Protein AF-A0A444JFL0-F1 (afdb_monomer)

Mean predicted aligned error: 11.52 Å

Foldseek 3Di:
DVVVVVVVVVVLCVVVCLLVVVVCVLQVVCVVPVPPPPQFCPDPPDQPDWDQFPDWDDDPQFIKTKGAQPTWTKIKDFDDDQFQFKKKKKWFWPDKDQWFKKKKFWDADPDPDTDPVRMDMDTDDHPDGMDMTIGGHGHTGMIMMTTHGDNPDIIITGTRGIGMDGDDPLQQDPVNLLVLLVNLLCLQQVQLLLCQVLVPVDLVCSLLSSLLGRRLRSLVLLLVLLVQQVVCCVPPPQDLVRSLVVNVVVVVVSVVSCVVVVCSVSVVVSCVVCVLLVVLLSVLLVVLLCQQCVPPSRNQPVRDPCSLAPDAQAHDDPQLQLCLLVLLLVCSNVVHAQCVCCPPCNGVDGPLQAFHSSSSSLNSVLSNSVSSPNSLSNGVSNLQSNLLSLLSSLSSLLLVLLVLQDPPDDSSVLSLLLCLQLQNSSSNRRSQNQSNLLSLQSSLLVLCVVPLQDLVSLLSSLQSNLVSCNSPVQQVLLPPLSLVVSLVVVCVVPPPPDPVSVSRSVSSVVNSCVSNVVRNVVSVVRDPNQNQVCCQWQQQRQDDPVGPVVSVVVSCVVAPPVNLQVVLVVLLVCLLVVVLVVVLVVCVVVVVVQVSLSSLSNCSNWGLNSVVVLLVVLLVVLVVVLVVVVVVVVPPPPDPPPPPPPPDDPPQDVSNVVLVSLLVSLVCSQSVQSSSTDHPDRSRTCVSHNSSSSSSNNSSSLSSLCVSPPSSVVSSVVSSVVSVCSSPVNDD

pLDDT: mean 79.97, std 15.47, range [29.44, 97.81]

Radius of gyration: 29.9 Å; Cα contacts (8 Å, |Δi|>4): 1066; chains: 1; bounding box: 85×78×91 Å

Sequence (732 aa):
MDNLLKKISKYKYFFIVIFLFISTLLILDYGNYSTPPDDRYENFGKVSALHSITDYQYAKNGTDITFRNEKDPYFIVPFTSKSSFPKRVVISLAAFKNVRAVEIFYKFRGDVGYLPENCVRQFLQKNKKKYDFTLPAGDYEELRIDFIGSTRSESSITVTGLGLQPYSFFWFSRIFSFVLAFFLFALFILPGILLCLILLPDPKNSRKNIFIFMFPLSLSFYFSVYLIHVATIHLFRNNHSVPFVYFILALSLLHYLFIKNNKVNNFVTVLKESWKTFLCALLILFISLSIVISKKQKPFEDVSYGDMIEYKIFSVFNGGDNQFQYYNGTAIVNNEPFSKYYAHGQLVYGVQDRQMLAGTIYAAFRIILRNANTFISESYLTYTIFGICLNLMIIFPVIILFERYLPKGRHHFLLMVLSLNAFVFANYYYTWFKHAGGALFLSGLICLLHDSSKVKNWLLAGFMFGLSANMHAGNALGVPVVFLWFSGKEISKRGLFNKDILLLPVSLALMFIAVNMPWAIVKSLYYPDTHALLRQHFLNGVSADNGLVGSIKKFMELYPLSEQLTYRLSHIADSFRLHYLGLLYELFEENDYRRFFFYWSNYEFFFFIFTVYSLLFFLLISILGSFLSNMLKSDTGKSKISVNTSGTCNVINPKTKEMYILTGLSVITIYGLIFLYYGQDFSDINHVMPYGTLILVHMALITLIARTGRFGYAVMTLYMVFTSYRLFSIPF

Nearest PDB structures (foldseek):
  5w6h-assembly1_C  TM=5.756E-01  e=3.227E-02  Kuttervirus CBA120
  2xon-assembly1_A  TM=5.443E-01  e=3.227E-02  Thermotoga maritima
  1wcu-assembly1_A  TM=5.823E-01  e=3.642E-02  Piromyces sp. 'equi'
  4d0q-assembly1_A  TM=4.487E-01  e=1.041E-02  Streptococcus pneumoniae TIGR4
  8h3u-assembly1_A  TM=5.812E-01  e=5.238E-01  Homo sapiens

Secondary structure (DSSP, 8-state):
-HHHHHHHHHHTTHHHHHHHHHHHHHHHHHHHHSS--S----S-TT--EEESEEEEEEETTEEEEEE-GGG--EEEEE---EEEEEEEEEEEEEEEES--EEEEEEEETT-SS--TTSEEEEE--TT--EEEEEEEEEEEEEEEEEEE--TTS-EEEEEEEEEEEE--HHHH-HHHHHHHHHHHHHHHHHHHHHHHHHH---STTHHHHHHHHHHHHHHHHHHHHHHHHHHHHHHHSS-THHHHHHHHHHHHHHHHHHHHTTTHHHHHHHHHHHHHHHHHHHHHHHHHHHHHHTT-SSHHHH--STHHHHSSS-TT---HHHHHHHHHHHHHHHT--THHHHGGGSSSS-GGGS-SHHHHHHHHHHHHHHTT-HHHHH-HHHHHHHHHHHHGGGHHHHHHHHHHHS-SS-HHHHHHHHHTSHHHHHHHHSS-THHHHHHHHHHHHHHHHHHTT-HHHHHHHHHHHHHHHHH-GGGGGGHHHHHHHHHHHHHHHH-TT-HHHHHHHHHHHHHHHHHHHHHHHHHHHHS----HHHHHHHSTT---TTHHHHHHHHHHHHS-HHHHHHHHHHHHHHTT-HHHHHHHHHHHHTT-HHHHHHHHHHHHHHBHHHHHHHHHHHHHHHHHHHHHHHHHHHTTS----------------HHHHHHHHHHHHHHHHHHHHHHH--SSS-TTBTTTS-HHHHHHHHHHHHHHHHTTTHHHHHHHHHHHHHHHHHHHHS--

Solvent-accessible surface area (backbone atoms only — not comparable to full-atom values): 38633 Å² total; per-residue (Å²): 109,67,72,57,50,54,54,48,58,71,48,75,45,46,68,56,48,49,52,49,49,52,49,46,52,46,48,60,51,24,76,74,57,70,61,73,65,84,60,58,49,86,58,85,82,59,63,78,44,79,37,48,60,75,43,80,43,85,47,101,79,28,38,41,39,32,31,50,50,89,58,67,26,32,39,31,38,72,40,91,58,79,33,95,48,29,34,25,45,36,43,27,40,79,47,71,39,57,54,49,30,41,36,40,35,45,23,49,69,87,54,95,57,76,51,86,85,38,54,49,76,48,73,63,51,99,88,62,46,69,45,80,44,80,44,70,59,47,46,41,38,35,37,39,43,35,54,41,45,34,87,88,45,76,17,35,39,29,40,50,42,59,39,57,41,88,46,56,71,60,72,38,33,70,68,44,56,53,53,50,41,52,49,52,41,48,63,53,44,49,58,2,42,50,49,38,61,67,75,49,76,57,75,92,50,42,57,64,50,34,42,45,40,13,61,64,44,20,51,54,53,38,46,50,37,33,52,46,38,56,53,32,39,76,75,60,74,67,52,62,61,59,32,37,51,48,46,54,52,51,52,50,47,49,50,49,51,36,56,74,68,64,40,60,64,59,52,52,50,37,48,70,74,39,47,68,60,52,49,53,48,52,51,52,50,50,53,41,48,47,64,75,38,69,90,41,79,38,38,55,70,69,40,50,76,65,55,74,39,76,64,69,92,58,73,79,59,85,55,57,64,46,49,47,41,56,51,46,12,47,25,61,68,69,73,44,67,63,58,84,68,39,52,92,66,72,34,95,64,54,75,70,78,51,63,58,50,59,13,46,42,45,20,34,52,32,43,50,35,38,79,43,37,53,71,60,40,71,16,55,37,50,52,38,46,50,29,26,47,45,16,50,48,29,54,42,30,50,52,54,50,44,60,68,72,41,78,94,70,70,52,68,57,53,51,49,44,54,48,46,36,53,43,53,38,51,38,32,50,40,40,45,43,42,32,30,12,17,20,30,34,45,21,18,49,49,37,39,73,71,45,71,86,42,56,70,28,30,31,50,19,12,40,26,38,18,52,7,22,32,40,26,60,42,39,45,70,49,44,61,62,54,48,51,51,54,49,52,53,49,30,74,72,63,43,81,86,38,69,62,63,56,50,35,59,48,38,17,51,53,30,23,46,64,58,42,46,65,58,55,55,57,38,59,75,78,38,81,82,72,59,58,66,58,24,35,42,50,39,56,56,42,77,40,94,68,42,69,67,37,14,52,53,53,35,54,72,74,46,48,70,70,57,49,51,54,54,16,53,49,44,51,63,56,46,64,47,64,71,64,50,52,60,45,49,52,28,52,73,72,64,39,54,69,59,30,44,46,53,51,41,39,42,24,40,43,31,47,48,52,58,44,48,60,51,50,52,51,33,50,52,26,51,53,52,47,51,51,53,51,54,61,51,63,74,65,83,75,62,83,76,76,72,74,83,60,94,62,77,83,74,69,53,69,59,57,51,50,48,52,50,52,37,50,51,32,51,51,46,52,54,50,50,24,39,58,32,44,32,90,64,78,59,43,36,44,84,63,46,27,44,35,38,54,50,46,42,51,51,48,46,55,49,56,21,45,67,52,40,75,59,10,48,52,54,47,50,52,50,38,51,52,35,48,49,51,68,68,68,55,88,128

Structure (mmCIF, N/CA/C/O backbone):
data_AF-A0A444JFL0-F1
#
_entry.id   AF-A0A444JFL0-F1
#
loop_
_atom_site.group_PDB
_atom_site.id
_atom_site.type_symbol
_atom_site.label_atom_id
_atom_site.label_alt_id
_atom_site.label_comp_id
_atom_site.label_asym_id
_atom_site.label_entity_id
_atom_site.label_seq_id
_atom_site.pdbx_PDB_ins_code
_atom_site.Cartn_x
_atom_site.Cartn_y
_atom_site.Cartn_z
_atom_site.occupancy
_atom_site.B_iso_or_equiv
_atom_site.auth_seq_id
_atom_site.auth_comp_id
_atom_site.auth_asym_id
_atom_site.auth_atom_id
_atom_site.pdbx_PDB_model_num
ATOM 1 N N . MET A 1 1 ? -5.308 42.120 3.569 1.00 35.72 1 MET A N 1
ATOM 2 C CA . MET A 1 1 ? -5.796 40.758 3.245 1.00 35.72 1 MET A CA 1
ATOM 3 C C . MET A 1 1 ? -6.116 40.607 1.753 1.00 35.72 1 MET A C 1
ATOM 5 O O . MET A 1 1 ? -5.681 39.628 1.156 1.00 35.72 1 MET A O 1
ATOM 9 N N . ASP A 1 2 ? -6.750 41.598 1.116 1.00 37.06 2 ASP A N 1
ATOM 10 C CA . ASP A 1 2 ? -7.088 41.567 -0.322 1.00 37.06 2 ASP A CA 1
ATOM 11 C C . ASP A 1 2 ? -5.890 41.522 -1.281 1.00 37.06 2 ASP A C 1
ATOM 13 O O . ASP A 1 2 ? -5.957 40.855 -2.309 1.00 37.06 2 ASP A O 1
ATOM 17 N N . ASN A 1 3 ? -4.743 42.113 -0.925 1.00 36.94 3 ASN A N 1
ATOM 18 C CA . ASN A 1 3 ? -3.505 41.967 -1.709 1.00 36.94 3 ASN A CA 1
ATOM 19 C C . ASN A 1 3 ? -2.877 40.561 -1.609 1.00 36.94 3 ASN A C 1
ATOM 21 O O . ASN A 1 3 ? -2.249 40.093 -2.560 1.00 36.94 3 ASN A O 1
ATOM 25 N N . LEU A 1 4 ? -3.091 39.848 -0.495 1.00 35.34 4 LEU A N 1
ATOM 26 C CA . LEU A 1 4 ? -2.691 38.444 -0.347 1.00 35.34 4 LEU A CA 1
ATOM 27 C C . LEU A 1 4 ? -3.661 37.529 -1.114 1.00 35.34 4 LEU A C 1
ATOM 29 O O . LEU A 1 4 ? -3.227 36.583 -1.762 1.00 35.34 4 LEU A O 1
ATOM 33 N N . LEU A 1 5 ? -4.961 37.850 -1.116 1.00 35.00 5 LEU A N 1
ATOM 34 C CA . LEU A 1 5 ? -5.990 37.152 -1.895 1.00 35.00 5 LEU A CA 1
ATOM 35 C C . LEU A 1 5 ? -5.826 37.362 -3.412 1.00 35.00 5 LEU A C 1
ATOM 37 O O . LEU A 1 5 ? -5.942 36.396 -4.166 1.00 35.00 5 LEU A O 1
ATOM 41 N N . LYS A 1 6 ? -5.446 38.566 -3.868 1.00 42.12 6 LYS A N 1
ATOM 42 C CA . LYS A 1 6 ? -5.059 38.832 -5.267 1.00 42.12 6 LYS A CA 1
ATOM 43 C C . LYS A 1 6 ? -3.782 38.084 -5.661 1.00 42.12 6 LYS A C 1
ATOM 45 O O . LYS A 1 6 ? -3.765 37.471 -6.729 1.00 42.12 6 LYS A O 1
ATOM 50 N N . LYS A 1 7 ? -2.760 38.029 -4.790 1.00 44.19 7 LYS A N 1
ATOM 51 C CA . LYS A 1 7 ? -1.561 37.193 -5.009 1.00 44.19 7 LYS A CA 1
ATOM 52 C C . LYS A 1 7 ? -1.902 35.700 -5.067 1.00 44.19 7 LYS A C 1
ATOM 54 O O . LYS A 1 7 ? -1.425 35.023 -5.966 1.00 44.19 7 LYS A O 1
ATOM 59 N N . ILE A 1 8 ? -2.784 35.194 -4.201 1.00 40.91 8 ILE A N 1
ATOM 60 C CA . ILE A 1 8 ? -3.259 33.796 -4.223 1.00 40.91 8 ILE A CA 1
ATOM 61 C C . ILE A 1 8 ? -4.105 33.495 -5.474 1.00 40.91 8 ILE A C 1
ATOM 63 O O . ILE A 1 8 ? -4.074 32.366 -5.958 1.00 40.91 8 ILE A O 1
ATOM 67 N N . SER A 1 9 ? -4.791 34.483 -6.065 1.00 40.22 9 SER A N 1
ATOM 68 C CA . SER A 1 9 ? -5.499 34.295 -7.343 1.00 40.22 9 SER A CA 1
ATOM 69 C C . SER A 1 9 ? -4.558 33.955 -8.509 1.00 40.22 9 SER A C 1
ATOM 71 O O . SER A 1 9 ? -4.922 33.124 -9.337 1.00 40.22 9 SER A O 1
ATOM 73 N N . LYS A 1 10 ? -3.312 34.467 -8.507 1.00 43.91 10 LYS A N 1
ATOM 74 C CA . LYS A 1 10 ? -2.250 34.051 -9.447 1.00 43.91 10 LYS A CA 1
ATOM 75 C C . LYS A 1 10 ? -1.799 32.597 -9.233 1.00 43.91 10 LYS A C 1
ATOM 77 O O . LYS A 1 10 ? -1.366 31.957 -10.181 1.00 43.91 10 LYS A O 1
ATOM 82 N N . TYR A 1 11 ? -1.956 32.051 -8.023 1.00 46.72 11 TYR A N 1
ATOM 83 C CA . TYR A 1 11 ? -1.605 30.664 -7.682 1.00 46.72 11 TYR A CA 1
ATOM 84 C C . TYR A 1 11 ? -2.781 29.679 -7.764 1.00 46.72 11 TYR A C 1
ATOM 86 O O . TYR A 1 11 ? -2.571 28.484 -7.555 1.00 46.72 11 TYR A O 1
ATOM 94 N N . LYS A 1 12 ? -4.004 30.124 -8.110 1.00 46.47 12 LYS A N 1
ATOM 95 C CA . LYS A 1 12 ? -5.162 29.224 -8.330 1.00 46.47 12 LYS A CA 1
ATOM 96 C C . LYS A 1 12 ? -4.874 28.151 -9.377 1.00 46.47 12 LYS A C 1
ATOM 98 O O . LYS A 1 12 ? -5.417 27.055 -9.297 1.00 46.47 12 LYS A O 1
ATOM 103 N N . TYR A 1 13 ? -3.978 28.464 -10.302 1.00 46.69 13 TYR A N 1
ATOM 104 C CA . TYR A 1 13 ? -3.548 27.562 -11.350 1.00 46.69 13 TYR A CA 1
ATOM 105 C C . TYR A 1 13 ? -2.156 27.000 -11.106 1.00 46.69 13 TYR A C 1
ATOM 107 O O . TYR A 1 13 ? -1.694 26.278 -11.955 1.00 46.69 13 TYR A O 1
ATOM 115 N N . PHE A 1 14 ? -1.470 27.255 -9.989 1.00 43.06 14 PHE A N 1
ATOM 116 C CA . PHE A 1 14 ? -0.072 26.824 -9.830 1.00 43.06 14 PHE A CA 1
ATOM 117 C C . PHE A 1 14 ? 0.094 25.303 -9.927 1.00 43.06 14 PHE A C 1
ATOM 119 O O . PHE A 1 14 ? 0.962 24.823 -10.642 1.00 43.06 14 PHE A O 1
ATOM 126 N N . PHE A 1 15 ? -0.793 24.540 -9.284 1.00 44.88 15 PHE A N 1
ATOM 127 C CA . PHE A 1 15 ? -0.794 23.080 -9.404 1.00 44.88 15 PHE A CA 1
ATOM 128 C C . PHE A 1 15 ? -1.193 22.618 -10.810 1.00 44.88 15 PHE A C 1
ATOM 130 O O . PHE A 1 15 ? -0.591 21.694 -11.337 1.00 44.88 15 PHE A O 1
ATOM 137 N N . ILE A 1 16 ? -2.165 23.287 -11.436 1.00 46.69 16 ILE A N 1
ATOM 138 C CA . ILE A 1 16 ? -2.616 22.987 -12.803 1.00 46.69 16 ILE A CA 1
ATOM 139 C C . ILE A 1 16 ? -1.529 23.347 -13.821 1.00 46.69 16 ILE A C 1
ATOM 141 O O . ILE A 1 16 ? -1.316 22.600 -14.753 1.00 46.69 16 ILE A O 1
ATOM 145 N N . VAL A 1 17 ? -0.794 24.435 -13.621 1.00 44.34 17 VAL A N 1
ATOM 146 C CA . VAL A 1 17 ? 0.305 24.921 -14.456 1.00 44.34 17 VAL A CA 1
ATOM 147 C C . VAL A 1 17 ? 1.530 24.051 -14.260 1.00 44.34 17 VAL A C 1
ATOM 149 O O . VAL A 1 17 ? 2.165 23.749 -15.247 1.00 44.34 17 VAL A O 1
ATOM 152 N N . ILE A 1 18 ? 1.844 23.584 -13.047 1.00 49.00 18 ILE A N 1
ATOM 153 C CA . ILE A 1 18 ? 2.903 22.583 -12.840 1.00 49.00 18 ILE A CA 1
ATOM 154 C C . ILE A 1 18 ? 2.501 21.247 -13.456 1.00 49.00 18 ILE A C 1
ATOM 156 O O . ILE A 1 18 ? 3.310 20.635 -14.139 1.00 49.00 18 ILE A O 1
ATOM 160 N N . PHE A 1 19 ? 1.263 20.796 -13.250 1.00 53.09 19 PHE A N 1
ATOM 161 C CA . PHE A 1 19 ? 0.764 19.564 -13.850 1.00 53.09 19 PHE A CA 1
ATOM 162 C C . PHE A 1 19 ? 0.778 19.654 -15.375 1.00 53.09 19 PHE A C 1
ATOM 164 O O . PHE A 1 19 ? 1.280 18.742 -16.018 1.00 53.09 19 PHE A O 1
ATOM 171 N N . LEU A 1 20 ? 0.304 20.760 -15.952 1.00 50.62 20 LEU A N 1
ATOM 172 C CA . LEU A 1 20 ? 0.351 21.034 -17.385 1.00 50.62 20 LEU A CA 1
ATOM 173 C C . LEU A 1 20 ? 1.785 21.228 -17.864 1.00 50.62 20 LEU A C 1
ATOM 175 O O . LEU A 1 20 ? 2.100 20.719 -18.913 1.00 50.62 20 LEU A O 1
ATOM 179 N N . PHE A 1 21 ? 2.675 21.877 -17.120 1.00 48.47 21 PHE A N 1
ATOM 180 C CA . PHE A 1 21 ? 4.078 22.061 -17.498 1.00 48.47 21 PHE A CA 1
ATOM 181 C C . PHE A 1 21 ? 4.837 20.736 -17.487 1.00 48.47 21 PHE A C 1
ATOM 183 O O . PHE A 1 21 ? 5.552 20.450 -18.434 1.00 48.47 21 PHE A O 1
ATOM 190 N N . ILE A 1 22 ? 4.641 19.892 -16.472 1.00 52.47 22 ILE A N 1
ATOM 191 C CA . ILE A 1 22 ? 5.215 18.543 -16.413 1.00 52.47 22 ILE A CA 1
ATOM 192 C C . ILE A 1 22 ? 4.583 17.656 -17.486 1.00 52.47 22 ILE A C 1
ATOM 194 O O . ILE A 1 22 ? 5.308 16.956 -18.176 1.00 52.47 22 ILE A O 1
ATOM 198 N N . SER A 1 23 ? 3.264 17.717 -17.687 1.00 53.28 23 SER A N 1
ATOM 199 C CA . SER A 1 23 ? 2.592 16.996 -18.777 1.00 53.28 23 SER A CA 1
ATOM 200 C C . SER A 1 23 ? 3.106 17.467 -20.134 1.00 53.28 23 SER A C 1
ATOM 202 O O . SER A 1 23 ? 3.392 16.644 -20.985 1.00 53.28 23 SER A O 1
ATOM 204 N N . THR A 1 24 ? 3.313 18.768 -20.318 1.00 52.00 24 THR A N 1
ATOM 205 C CA . THR A 1 24 ? 3.904 19.367 -21.514 1.00 52.00 24 THR A CA 1
ATOM 206 C C . THR A 1 24 ? 5.373 18.990 -21.650 1.00 52.00 24 THR A C 1
ATOM 208 O O . THR A 1 24 ? 5.792 18.750 -22.763 1.00 52.00 24 THR A O 1
ATOM 211 N N . LEU A 1 25 ? 6.158 18.844 -20.580 1.00 50.41 25 LEU A N 1
ATOM 212 C CA . LEU A 1 25 ? 7.521 18.299 -20.654 1.00 50.41 25 LEU A CA 1
ATOM 213 C C . LEU A 1 25 ? 7.514 16.817 -21.057 1.00 50.41 25 LEU A C 1
ATOM 215 O O . LEU A 1 25 ? 8.304 16.416 -21.904 1.00 50.41 25 LEU A O 1
ATOM 219 N N . LEU A 1 26 ? 6.592 16.021 -20.505 1.00 53.69 26 LEU A N 1
ATOM 220 C CA . LEU A 1 26 ? 6.388 14.618 -20.882 1.00 53.69 26 LEU A CA 1
ATOM 221 C C . LEU A 1 26 ? 5.908 14.488 -22.344 1.00 53.69 26 LEU A C 1
ATOM 223 O O . LEU A 1 26 ? 6.324 13.568 -23.038 1.00 53.69 26 LEU A O 1
ATOM 227 N N . ILE A 1 27 ? 5.072 15.418 -22.823 1.00 51.44 27 ILE A N 1
ATOM 228 C CA . ILE A 1 27 ? 4.510 15.452 -24.187 1.00 51.44 27 ILE A CA 1
ATOM 229 C C . ILE A 1 27 ? 5.491 16.061 -25.207 1.00 51.44 27 ILE A C 1
ATOM 231 O O . ILE A 1 27 ? 5.578 15.584 -26.335 1.00 51.44 27 ILE A O 1
ATOM 235 N N . LEU A 1 28 ? 6.252 17.096 -24.845 1.00 45.03 28 LEU A N 1
ATOM 236 C CA . LEU A 1 28 ? 7.264 17.706 -25.717 1.00 45.03 28 LEU A CA 1
ATOM 237 C C . LEU A 1 28 ? 8.416 16.732 -25.981 1.00 45.03 28 LEU A C 1
ATOM 239 O O . LEU A 1 28 ? 8.943 16.724 -27.087 1.00 45.03 28 LEU A O 1
ATOM 243 N N . ASP A 1 29 ? 8.761 15.872 -25.016 1.00 49.91 29 ASP A N 1
ATOM 244 C CA . ASP A 1 29 ? 9.736 14.797 -25.242 1.00 49.91 29 ASP A CA 1
ATOM 245 C C . ASP A 1 29 ? 9.109 13.589 -25.979 1.00 49.91 29 ASP A C 1
ATOM 247 O O . ASP A 1 29 ? 9.796 12.908 -26.739 1.00 49.91 29 ASP A O 1
ATOM 251 N N . TYR A 1 30 ? 7.788 13.363 -25.865 1.00 44.12 30 TYR A N 1
ATOM 252 C CA . TYR A 1 30 ? 7.052 12.376 -26.680 1.00 44.12 30 TYR A CA 1
ATOM 253 C C . TYR A 1 30 ? 7.129 12.686 -28.181 1.00 44.12 30 TYR A C 1
ATOM 255 O O . TYR A 1 30 ? 7.300 11.769 -28.984 1.00 44.12 30 TYR A O 1
ATOM 263 N N . GLY A 1 31 ? 7.093 13.965 -28.574 1.00 46.66 31 GLY A N 1
ATOM 264 C CA . GLY A 1 31 ? 7.303 14.383 -29.967 1.00 46.66 31 GLY A CA 1
ATOM 265 C C . GLY A 1 31 ? 8.663 13.966 -30.547 1.00 46.66 31 GLY A C 1
ATOM 266 O O . GLY A 1 31 ? 8.770 13.770 -31.753 1.00 46.66 31 GLY A O 1
ATOM 267 N N . ASN A 1 32 ? 9.672 13.752 -29.694 1.00 45.88 32 ASN A N 1
ATOM 268 C CA . ASN A 1 32 ? 11.024 13.352 -30.097 1.00 45.88 32 ASN A CA 1
ATOM 269 C C . ASN A 1 32 ? 11.281 11.832 -30.009 1.00 45.88 32 ASN A C 1
ATOM 271 O O . ASN A 1 32 ? 12.276 11.360 -30.553 1.00 45.88 32 ASN A O 1
ATOM 275 N N . TYR A 1 33 ? 10.416 11.069 -29.324 1.00 45.69 33 TYR A N 1
ATOM 276 C CA . TYR A 1 33 ? 10.610 9.638 -29.010 1.00 45.69 33 TYR A CA 1
ATOM 277 C C . TYR A 1 33 ? 9.489 8.707 -29.516 1.00 45.69 33 TYR A C 1
ATOM 279 O O . TYR A 1 33 ? 9.599 7.486 -29.382 1.00 45.69 33 TYR A O 1
ATOM 287 N N . SER A 1 34 ? 8.387 9.255 -30.040 1.00 39.16 34 SER A N 1
ATOM 288 C CA . SER A 1 34 ? 7.218 8.490 -30.513 1.00 39.16 34 SER A CA 1
ATOM 289 C C . SER A 1 34 ? 7.394 7.867 -31.895 1.00 39.16 34 SER A C 1
ATOM 291 O O . SER A 1 34 ? 6.663 6.938 -32.233 1.00 39.16 34 SER A O 1
ATOM 293 N N . THR A 1 35 ? 8.399 8.287 -32.659 1.00 40.12 35 THR A N 1
ATOM 294 C CA . THR A 1 35 ? 8.987 7.422 -33.674 1.00 40.12 35 THR A CA 1
ATOM 295 C C . THR A 1 35 ? 9.953 6.486 -32.949 1.00 40.12 35 THR A C 1
ATOM 297 O O . THR A 1 35 ? 10.996 6.949 -32.482 1.00 40.12 35 THR A O 1
ATOM 300 N N . PRO A 1 36 ? 9.671 5.173 -32.810 1.00 36.88 36 PRO A N 1
ATOM 301 C CA . PRO A 1 36 ? 10.790 4.259 -32.669 1.00 36.88 36 PRO A CA 1
ATOM 302 C C . PRO A 1 36 ? 11.606 4.516 -33.936 1.00 36.88 36 PRO A C 1
ATOM 304 O O . PRO A 1 36 ? 11.051 4.358 -35.025 1.00 36.88 36 PRO A O 1
ATOM 307 N N . PRO A 1 37 ? 12.849 5.018 -33.868 1.00 39.88 37 PRO A N 1
ATOM 308 C CA . PRO A 1 37 ? 13.630 4.975 -35.078 1.00 39.88 37 PRO A CA 1
ATOM 309 C C . PRO A 1 37 ? 13.669 3.492 -35.459 1.00 39.88 37 PRO A C 1
ATOM 311 O O . PRO A 1 37 ? 13.917 2.639 -34.598 1.00 39.88 37 PRO A O 1
ATOM 314 N N . ASP A 1 38 ? 13.406 3.190 -36.727 1.00 40.69 38 ASP A N 1
ATOM 315 C CA . ASP A 1 38 ? 13.642 1.873 -37.333 1.00 40.69 38 ASP A CA 1
ATOM 316 C C . ASP A 1 38 ? 15.089 1.368 -37.082 1.00 40.69 38 ASP A C 1
ATOM 318 O O . ASP A 1 38 ? 15.425 0.229 -37.377 1.00 40.69 38 ASP A O 1
ATOM 322 N N . ASP A 1 39 ? 15.938 2.186 -36.452 1.00 41.62 39 ASP A N 1
ATOM 323 C CA . ASP A 1 39 ? 17.286 1.928 -35.947 1.00 41.62 39 ASP A CA 1
ATOM 324 C C . ASP A 1 39 ? 17.376 0.951 -34.752 1.00 41.62 39 ASP A C 1
ATOM 326 O O . ASP A 1 39 ? 18.409 0.906 -34.070 1.00 41.62 39 ASP A O 1
ATOM 330 N N . ARG A 1 40 ? 16.352 0.132 -34.460 1.00 40.22 40 ARG A N 1
ATOM 331 C CA . ARG A 1 40 ? 16.668 -1.120 -33.759 1.00 40.22 40 ARG A CA 1
ATOM 332 C C . ARG A 1 40 ? 17.402 -1.983 -34.773 1.00 40.22 40 ARG A C 1
ATOM 334 O O . ARG A 1 40 ? 16.785 -2.572 -35.652 1.00 40.22 40 ARG A O 1
ATOM 341 N N . TYR A 1 41 ? 18.717 -2.093 -34.626 1.00 45.94 41 TYR A N 1
ATOM 342 C CA . TYR A 1 41 ? 19.482 -3.165 -35.254 1.00 45.94 41 TYR A CA 1
ATOM 343 C C . TYR A 1 41 ? 19.034 -4.505 -34.643 1.00 45.94 41 TYR A C 1
ATOM 345 O O . TYR A 1 41 ? 19.735 -5.099 -33.833 1.00 45.94 41 TYR A O 1
ATOM 353 N N . GLU A 1 42 ? 17.830 -4.977 -34.985 1.00 38.38 42 GLU A N 1
ATOM 354 C CA . GLU A 1 42 ? 17.340 -6.304 -34.588 1.00 38.38 42 GLU A CA 1
ATOM 355 C C . GLU A 1 42 ? 18.131 -7.417 -35.281 1.00 38.38 42 GLU A C 1
ATOM 357 O O . GLU A 1 42 ? 18.071 -8.562 -34.855 1.00 38.38 42 GLU A O 1
ATOM 362 N N . ASN A 1 43 ? 18.964 -7.078 -36.268 1.00 41.62 43 ASN A N 1
ATOM 363 C CA . ASN A 1 43 ? 19.936 -7.990 -36.839 1.00 41.62 43 ASN A CA 1
ATOM 364 C C . ASN A 1 43 ? 21.309 -7.321 -36.930 1.00 41.62 43 ASN A C 1
ATOM 366 O O . ASN A 1 43 ? 21.453 -6.240 -37.498 1.00 41.62 43 ASN A O 1
ATOM 370 N N . PHE A 1 44 ? 22.329 -8.038 -36.460 1.00 47.44 44 PHE A N 1
ATOM 371 C CA . PHE A 1 44 ? 23.774 -7.800 -36.621 1.00 47.44 44 PHE A CA 1
ATOM 372 C C . PHE A 1 44 ? 24.236 -7.687 -38.105 1.00 47.44 44 PHE A C 1
ATOM 374 O O . PHE A 1 44 ? 25.426 -7.706 -38.406 1.00 47.44 44 PHE A O 1
ATOM 381 N N . GLY A 1 45 ? 23.306 -7.580 -39.059 1.00 42.84 45 GLY A N 1
ATOM 382 C CA . GLY A 1 45 ? 23.460 -7.995 -40.451 1.00 42.84 45 GLY A CA 1
ATOM 383 C C . GLY A 1 45 ? 24.293 -7.098 -41.362 1.00 42.84 45 GLY A C 1
ATOM 384 O O . GLY A 1 45 ? 24.408 -7.419 -42.540 1.00 42.84 45 GLY A O 1
ATOM 385 N N . LYS A 1 46 ? 24.874 -5.996 -40.879 1.00 54.19 46 LYS A N 1
ATOM 386 C CA . LYS A 1 46 ? 25.799 -5.180 -41.685 1.00 54.19 46 LYS A CA 1
ATOM 387 C C . LYS A 1 46 ? 26.977 -4.679 -40.857 1.00 54.19 46 LYS A C 1
ATOM 389 O O . LYS A 1 46 ? 27.163 -3.480 -40.698 1.00 54.19 46 LYS A O 1
ATOM 394 N N . VAL A 1 47 ? 27.786 -5.602 -40.339 1.00 62.88 47 VAL A N 1
ATOM 395 C CA . VAL A 1 47 ? 29.183 -5.273 -40.025 1.00 62.88 47 VAL A CA 1
ATOM 396 C C . VAL A 1 47 ? 29.865 -4.913 -41.346 1.00 62.88 47 VAL A C 1
ATOM 398 O O . VAL A 1 47 ? 29.893 -5.737 -42.258 1.00 62.88 47 VAL A O 1
ATOM 401 N N . SER A 1 48 ? 30.356 -3.680 -41.484 1.00 63.59 48 SER A N 1
ATOM 402 C CA . SER A 1 48 ? 30.994 -3.219 -42.728 1.00 63.59 48 SER A CA 1
ATOM 403 C C . SER A 1 48 ? 32.452 -3.668 -42.834 1.00 63.59 48 SER A C 1
ATOM 405 O O . SER A 1 48 ? 32.963 -3.823 -43.942 1.00 63.59 48 SER A O 1
ATOM 407 N N . ALA A 1 49 ? 33.110 -3.919 -41.698 1.00 71.44 49 ALA A N 1
ATOM 408 C CA . ALA A 1 49 ? 34.476 -4.423 -41.636 1.00 71.44 49 ALA A CA 1
ATOM 409 C C . ALA A 1 49 ? 34.746 -5.188 -40.330 1.00 71.44 49 ALA A C 1
ATOM 411 O O . ALA A 1 49 ? 34.279 -4.792 -39.260 1.00 71.44 49 ALA A O 1
ATOM 412 N N . LEU A 1 50 ? 35.544 -6.256 -40.430 1.00 76.44 50 LEU A N 1
ATOM 413 C CA . LEU A 1 50 ? 36.125 -7.005 -39.313 1.00 76.44 50 LEU A CA 1
ATOM 414 C C . LEU A 1 50 ? 37.649 -6.867 -39.390 1.00 76.44 50 LEU A C 1
ATOM 416 O O . LEU A 1 50 ? 38.227 -7.049 -40.463 1.00 76.44 50 LEU A O 1
ATOM 420 N N . HIS A 1 51 ? 38.306 -6.588 -38.268 1.00 77.50 51 HIS A N 1
ATOM 421 C CA . HIS A 1 51 ? 39.764 -6.557 -38.190 1.00 77.50 51 HIS A CA 1
ATOM 422 C C . HIS A 1 51 ? 40.251 -7.443 -37.051 1.00 77.50 51 HIS A C 1
ATOM 424 O O . HIS A 1 51 ? 39.753 -7.347 -35.933 1.00 77.50 51 HIS A O 1
ATOM 430 N N . SER A 1 52 ? 41.217 -8.316 -37.343 1.00 68.44 52 SER A N 1
ATOM 431 C CA . SER A 1 52 ? 41.904 -9.151 -36.342 1.00 68.44 52 SER A CA 1
ATOM 432 C C . SER A 1 52 ? 40.996 -10.064 -35.503 1.00 68.44 52 SER A C 1
ATOM 434 O O . SER A 1 52 ? 41.384 -10.537 -34.434 1.00 68.44 52 SER A O 1
ATOM 436 N N . ILE A 1 53 ? 39.801 -10.354 -36.020 1.00 71.31 53 ILE A N 1
ATOM 437 C CA . ILE A 1 53 ? 38.853 -11.338 -35.496 1.00 71.31 53 ILE A CA 1
ATOM 438 C C . ILE A 1 53 ? 39.123 -12.662 -36.215 1.00 71.31 53 ILE A C 1
ATOM 440 O O . ILE A 1 53 ? 39.082 -12.723 -37.442 1.00 71.31 53 ILE A O 1
ATOM 444 N N . THR A 1 54 ? 39.465 -13.703 -35.453 1.00 66.94 54 THR A N 1
ATOM 445 C CA . THR A 1 54 ? 39.874 -15.012 -35.988 1.00 66.94 54 THR A CA 1
ATOM 446 C C . THR A 1 54 ? 38.687 -15.906 -36.317 1.00 66.94 54 THR A C 1
ATOM 448 O O . THR A 1 54 ? 38.790 -16.725 -37.223 1.00 66.94 54 THR A O 1
ATOM 451 N N . ASP A 1 55 ? 37.577 -15.753 -35.592 1.00 69.12 55 ASP A N 1
ATOM 452 C CA . ASP A 1 55 ? 36.322 -16.447 -35.876 1.00 69.12 55 ASP A CA 1
ATOM 453 C C . ASP A 1 55 ? 35.131 -15.539 -35.548 1.00 69.12 55 ASP A C 1
ATOM 455 O O . ASP A 1 55 ? 35.133 -14.843 -34.526 1.00 69.12 55 ASP A O 1
ATOM 459 N N . TYR A 1 56 ? 34.141 -15.536 -36.438 1.00 73.44 56 TYR A N 1
ATOM 460 C CA . TYR A 1 56 ? 32.927 -14.730 -36.355 1.00 73.44 56 TYR A CA 1
ATOM 461 C C . TYR A 1 56 ? 31.744 -15.593 -36.803 1.00 73.44 56 TYR A C 1
ATOM 463 O O . TYR A 1 56 ? 31.497 -15.752 -38.001 1.00 73.44 56 TYR A O 1
ATOM 471 N N . GLN A 1 57 ? 31.027 -16.179 -35.842 1.00 70.31 57 GLN A N 1
ATOM 472 C CA . GLN A 1 57 ? 29.920 -17.099 -36.117 1.00 70.31 57 GLN A CA 1
ATOM 473 C C . GLN A 1 57 ? 28.600 -16.567 -35.578 1.00 70.31 57 GLN A C 1
ATOM 475 O O . GLN A 1 57 ? 28.473 -16.193 -34.411 1.00 70.31 57 GLN A O 1
ATOM 480 N N . TYR A 1 58 ? 27.582 -16.595 -36.436 1.00 63.19 58 TYR A N 1
ATOM 481 C CA . TYR A 1 58 ? 26.200 -16.412 -36.019 1.00 63.19 58 TYR A CA 1
ATOM 482 C C . TYR A 1 58 ? 25.706 -17.695 -35.349 1.00 63.19 58 TYR A C 1
ATOM 484 O O . TYR A 1 58 ? 25.403 -18.682 -36.019 1.00 63.19 58 TYR A O 1
ATOM 492 N N . ALA A 1 59 ? 25.612 -17.685 -34.024 1.00 55.84 59 ALA A N 1
ATOM 493 C CA . ALA A 1 59 ? 25.011 -18.755 -33.249 1.00 55.84 59 ALA A CA 1
ATOM 494 C C . ALA A 1 59 ? 23.516 -18.482 -33.010 1.00 55.84 59 ALA A C 1
ATOM 496 O O . ALA A 1 59 ? 23.033 -17.350 -33.044 1.00 55.84 59 ALA A O 1
ATOM 497 N N . LYS A 1 60 ? 22.763 -19.537 -32.680 1.00 49.69 60 LYS A N 1
ATOM 498 C CA . LYS A 1 60 ? 21.317 -19.462 -32.388 1.00 49.69 60 LYS A CA 1
ATOM 499 C C . LYS A 1 60 ? 20.966 -18.499 -31.235 1.00 49.69 60 LYS A C 1
ATOM 501 O O . LYS A 1 60 ? 19.820 -18.076 -31.130 1.00 49.69 60 LYS A O 1
ATOM 506 N N . ASN A 1 61 ? 21.946 -18.153 -30.394 1.00 51.72 61 ASN A N 1
ATOM 507 C CA . ASN A 1 61 ? 21.784 -17.332 -29.190 1.00 51.72 61 ASN A CA 1
ATOM 508 C C . ASN A 1 61 ? 22.623 -16.034 -29.201 1.00 51.72 61 ASN A C 1
ATOM 510 O O . ASN A 1 61 ? 22.733 -15.389 -28.158 1.00 51.72 61 ASN A O 1
ATOM 514 N N . GLY A 1 62 ? 23.232 -15.653 -30.330 1.00 60.34 62 GLY A N 1
ATOM 515 C CA . GLY A 1 62 ? 24.089 -14.467 -30.435 1.00 60.34 62 GLY A CA 1
ATOM 516 C C . GLY A 1 62 ? 25.217 -14.627 -31.452 1.00 60.34 62 GLY A C 1
ATOM 517 O O . GLY A 1 62 ? 25.308 -15.640 -32.134 1.00 60.34 62 GLY A O 1
ATOM 518 N N . THR A 1 63 ? 26.089 -13.633 -31.536 1.00 69.25 63 THR A N 1
ATOM 519 C CA . THR A 1 63 ? 27.291 -13.650 -32.372 1.00 69.25 63 THR A CA 1
ATOM 520 C C . THR A 1 63 ? 28.504 -13.992 -31.511 1.00 69.25 63 THR A C 1
ATOM 522 O O . THR A 1 63 ? 28.855 -13.238 -30.598 1.00 69.25 63 THR A O 1
ATOM 525 N N . ASP A 1 64 ? 29.145 -15.122 -31.796 1.00 68.56 64 ASP A N 1
ATOM 526 C CA . ASP A 1 64 ? 30.394 -15.533 -31.157 1.00 68.56 64 ASP A CA 1
ATOM 527 C C . ASP A 1 64 ? 31.582 -14.898 -31.887 1.00 68.56 64 ASP A C 1
ATOM 529 O O . ASP A 1 64 ? 31.735 -15.049 -33.100 1.00 68.56 64 ASP A O 1
ATOM 533 N N . ILE A 1 65 ? 32.416 -14.169 -31.140 1.00 73.62 65 ILE A N 1
ATOM 534 C CA . ILE A 1 65 ? 33.606 -13.480 -31.644 1.00 73.62 65 ILE A CA 1
ATOM 535 C C . ILE A 1 65 ? 34.827 -14.024 -30.897 1.00 73.62 65 ILE A C 1
ATOM 537 O O . ILE A 1 65 ? 34.961 -13.855 -29.680 1.00 73.62 65 ILE A O 1
ATOM 541 N N . THR A 1 66 ? 35.746 -14.650 -31.628 1.00 70.44 66 THR A N 1
ATOM 542 C CA . THR A 1 66 ? 37.039 -15.108 -31.094 1.00 70.44 66 THR A CA 1
ATOM 543 C C . THR A 1 66 ? 38.162 -14.314 -31.741 1.00 70.44 66 THR A C 1
ATOM 545 O O . THR A 1 66 ? 38.117 -14.035 -32.940 1.00 70.44 66 THR A O 1
ATOM 548 N N . PHE A 1 67 ? 39.166 -13.924 -30.954 1.00 74.94 67 PHE A N 1
ATOM 549 C CA . PHE A 1 67 ? 40.292 -13.140 -31.450 1.00 74.94 67 PHE A CA 1
ATOM 550 C C . PHE A 1 67 ? 41.580 -13.343 -30.642 1.00 74.94 67 PHE A C 1
ATOM 552 O O . PHE A 1 67 ? 41.584 -13.731 -29.468 1.00 74.94 67 PHE A O 1
ATOM 559 N N . ARG A 1 68 ? 42.709 -13.000 -31.272 1.00 63.72 68 ARG A N 1
ATOM 560 C CA . ARG A 1 68 ? 44.016 -12.880 -30.614 1.00 63.72 68 ARG A CA 1
ATOM 561 C C . ARG A 1 68 ? 44.441 -11.419 -30.600 1.00 63.72 68 ARG A C 1
ATOM 563 O O . ARG A 1 68 ? 44.401 -10.739 -31.618 1.00 63.72 68 ARG A O 1
ATOM 570 N N . ASN A 1 69 ? 44.854 -10.943 -29.431 1.00 62.75 69 ASN A N 1
ATOM 571 C CA . ASN A 1 69 ? 45.020 -9.521 -29.122 1.00 62.75 69 ASN A CA 1
ATOM 572 C C . ASN A 1 69 ? 46.278 -8.868 -29.735 1.00 62.75 69 ASN A C 1
ATOM 574 O O . ASN A 1 69 ? 46.684 -7.797 -29.300 1.00 62.75 69 ASN A O 1
ATOM 578 N N . GLU A 1 70 ? 46.927 -9.526 -30.696 1.00 61.00 70 GLU A N 1
ATOM 579 C CA . GLU A 1 70 ? 48.182 -9.075 -31.314 1.00 61.00 70 GLU A CA 1
ATOM 580 C C . GLU A 1 70 ? 47.971 -7.940 -32.333 1.00 61.00 70 GLU A C 1
ATOM 582 O O . GLU A 1 70 ? 48.945 -7.327 -32.761 1.00 61.00 70 GLU A O 1
ATOM 587 N N . LYS A 1 71 ? 46.720 -7.665 -32.742 1.00 57.75 71 LYS A N 1
ATOM 588 C CA . LYS A 1 71 ? 46.393 -6.725 -33.830 1.00 57.75 71 LYS A CA 1
ATOM 589 C C . LYS A 1 71 ? 45.083 -5.930 -33.631 1.00 57.75 71 LYS A C 1
ATOM 591 O O . LYS A 1 71 ? 44.389 -5.694 -34.612 1.00 57.75 71 LYS A O 1
ATOM 596 N N . ASP A 1 72 ? 44.732 -5.556 -32.398 1.00 66.81 72 ASP A N 1
ATOM 597 C CA . ASP A 1 72 ? 43.537 -4.756 -32.041 1.00 66.81 72 ASP A CA 1
ATOM 598 C C . ASP A 1 72 ? 42.222 -5.237 -32.699 1.00 66.81 72 ASP A C 1
ATOM 600 O O . ASP A 1 72 ? 41.860 -4.807 -33.795 1.00 66.81 72 ASP A O 1
ATOM 604 N N . PRO A 1 73 ? 41.487 -6.160 -32.060 1.00 78.62 73 PRO A N 1
ATOM 605 C CA . PRO A 1 73 ? 40.303 -6.766 -32.646 1.00 78.62 73 PRO A CA 1
ATOM 606 C C . PRO A 1 73 ? 39.105 -5.822 -32.547 1.00 78.62 73 PRO A C 1
ATOM 608 O O . PRO A 1 73 ? 38.651 -5.481 -31.449 1.00 78.62 73 PRO A O 1
ATOM 611 N N . TYR A 1 74 ? 38.572 -5.436 -33.704 1.00 84.38 74 TYR A N 1
ATOM 612 C CA . TYR A 1 74 ? 37.425 -4.541 -33.790 1.00 84.38 74 TYR A CA 1
ATOM 613 C C . TYR A 1 74 ? 36.499 -4.873 -34.950 1.00 84.38 74 TYR A C 1
ATOM 615 O O . TYR A 1 74 ? 36.860 -5.566 -35.908 1.00 84.38 74 TYR A O 1
ATOM 623 N N . PHE A 1 75 ? 35.291 -4.327 -34.874 1.00 83.62 75 PHE A N 1
ATOM 624 C CA . PHE A 1 75 ? 34.361 -4.315 -35.991 1.00 83.62 75 PHE A CA 1
ATOM 625 C C . PHE A 1 75 ? 33.702 -2.950 -36.152 1.00 83.62 75 PHE A C 1
ATOM 627 O O . PHE A 1 75 ? 33.558 -2.195 -35.187 1.00 83.62 75 PHE A O 1
ATOM 634 N N . ILE A 1 76 ? 33.320 -2.639 -37.389 1.00 83.62 76 ILE A N 1
ATOM 635 C CA . ILE A 1 76 ? 32.695 -1.366 -37.749 1.00 83.62 76 ILE A CA 1
ATOM 636 C C . ILE A 1 76 ? 31.212 -1.580 -38.031 1.00 83.62 76 ILE A C 1
ATOM 638 O O . ILE A 1 76 ? 30.817 -2.508 -38.742 1.00 83.62 76 ILE A O 1
ATOM 642 N N . VAL A 1 77 ? 30.398 -0.692 -37.470 1.00 78.50 77 VAL A N 1
ATOM 643 C CA . VAL A 1 77 ? 28.962 -0.611 -37.703 1.00 78.50 77 VAL A CA 1
ATOM 644 C C . VAL A 1 77 ? 28.664 0.723 -38.392 1.00 78.50 77 VAL A C 1
ATOM 646 O O . VAL A 1 77 ? 28.902 1.776 -37.790 1.00 78.50 77 VAL A O 1
ATOM 649 N N . PRO A 1 78 ? 28.161 0.713 -39.639 1.00 73.00 78 PRO A N 1
ATOM 650 C CA . PRO A 1 78 ? 27.796 1.935 -40.340 1.00 73.00 78 PRO A CA 1
ATOM 651 C C . PRO A 1 78 ? 26.592 2.600 -39.668 1.00 73.00 78 PRO A C 1
ATOM 653 O O . PRO A 1 78 ? 25.715 1.931 -39.121 1.00 73.00 78 PRO A O 1
ATOM 656 N N . PHE A 1 79 ? 26.536 3.927 -39.720 1.00 69.44 79 PHE A N 1
ATOM 657 C CA . PHE A 1 79 ? 25.498 4.731 -39.092 1.00 69.44 79 PHE A CA 1
ATOM 658 C C . PHE A 1 79 ? 24.734 5.526 -40.150 1.00 69.44 79 PHE A C 1
ATOM 660 O O . PHE A 1 79 ? 25.265 6.394 -40.839 1.00 69.44 79 PHE A O 1
ATOM 667 N N . THR A 1 80 ? 23.453 5.213 -40.310 1.00 59.94 80 THR A N 1
ATOM 668 C CA . THR A 1 80 ? 22.623 5.779 -41.381 1.00 59.94 80 THR A CA 1
ATOM 669 C C . THR A 1 80 ? 21.846 7.026 -40.950 1.00 59.94 80 THR A C 1
ATOM 671 O O . THR A 1 80 ? 21.382 7.776 -41.809 1.00 59.94 80 THR A O 1
ATOM 674 N N . SER A 1 81 ? 21.723 7.292 -39.644 1.00 55.47 81 SER A N 1
ATOM 675 C CA . SER A 1 81 ? 20.841 8.335 -39.102 1.00 55.47 81 SER A CA 1
ATOM 676 C C . SER A 1 81 ? 21.587 9.599 -38.648 1.00 55.47 81 SER A C 1
ATOM 678 O O . SER A 1 81 ? 22.530 9.507 -37.861 1.00 55.47 81 SER A O 1
ATOM 680 N N . LYS A 1 82 ? 21.070 10.780 -39.012 1.00 57.75 82 LYS A N 1
ATOM 681 C CA . LYS A 1 82 ? 21.385 12.050 -38.333 1.00 57.75 82 LYS A CA 1
ATOM 682 C C . LYS A 1 82 ? 20.728 12.063 -36.951 1.00 57.75 82 LYS A C 1
ATOM 684 O O . LYS A 1 82 ? 19.520 11.857 -36.862 1.00 57.75 82 LYS A O 1
ATOM 689 N N . SER A 1 83 ? 21.482 12.334 -35.883 1.00 54.75 83 SER A N 1
ATOM 690 C CA . SER A 1 83 ? 20.923 12.460 -34.530 1.00 54.75 83 SER A CA 1
ATOM 691 C C . SER A 1 83 ? 21.208 13.825 -33.919 1.00 54.75 83 SER A C 1
ATOM 693 O O . SER A 1 83 ? 22.351 14.176 -33.651 1.00 54.75 83 SER A O 1
ATOM 695 N N . SER A 1 84 ? 20.155 14.575 -33.602 1.00 55.34 84 SER A N 1
ATOM 696 C CA . SER A 1 84 ? 20.250 15.826 -32.837 1.00 55.34 84 SER A CA 1
ATOM 697 C C . SER A 1 84 ? 20.428 15.615 -31.326 1.00 55.34 84 SER A C 1
ATOM 699 O O . SER A 1 84 ? 20.526 16.588 -30.584 1.00 55.34 84 SER A O 1
ATOM 701 N N . PHE A 1 85 ? 20.456 14.364 -30.852 1.00 57.56 85 PHE A N 1
ATOM 702 C CA . PHE A 1 85 ? 20.499 14.020 -29.428 1.00 57.56 85 PHE A CA 1
ATOM 703 C C . PHE A 1 85 ? 21.591 12.992 -29.106 1.00 57.56 85 PHE A C 1
ATOM 705 O O . PHE A 1 85 ? 21.990 12.236 -30.002 1.00 57.56 85 PHE A O 1
ATOM 712 N N . PRO A 1 86 ? 22.041 12.924 -27.835 1.00 67.19 86 PRO A N 1
ATOM 713 C CA . PRO A 1 86 ? 22.916 11.863 -27.360 1.00 67.19 86 PRO A CA 1
ATOM 714 C C . PRO A 1 86 ? 22.356 10.474 -27.671 1.00 67.19 86 PRO A C 1
ATOM 716 O O . PRO A 1 86 ? 21.160 10.207 -27.514 1.00 67.19 86 PRO A O 1
ATOM 719 N N . LYS A 1 87 ? 23.224 9.566 -28.108 1.00 71.31 87 LYS A N 1
ATOM 720 C CA . LYS A 1 87 ? 22.863 8.169 -28.384 1.00 71.31 87 LYS A CA 1
ATOM 721 C C . LYS A 1 87 ? 23.469 7.262 -27.325 1.00 71.31 87 LYS A C 1
ATOM 723 O O . LYS A 1 87 ? 24.437 7.608 -26.657 1.00 71.31 87 LYS A O 1
ATOM 728 N N . ARG A 1 88 ? 22.903 6.076 -27.168 1.00 74.12 88 ARG A N 1
ATOM 729 C CA . ARG A 1 88 ? 23.475 5.021 -26.344 1.00 74.12 88 ARG A CA 1
ATOM 730 C C . ARG A 1 88 ? 23.692 3.777 -27.172 1.00 74.12 88 ARG A C 1
ATOM 732 O O . ARG A 1 88 ? 22.769 3.320 -27.835 1.00 74.12 88 ARG A O 1
ATOM 739 N N . VAL A 1 89 ? 24.875 3.198 -27.055 1.00 77.81 89 VAL A N 1
ATOM 740 C CA . VAL A 1 89 ? 25.168 1.869 -27.580 1.00 77.81 89 VAL A CA 1
ATOM 741 C C . VAL A 1 89 ? 25.088 0.879 -26.429 1.00 77.81 89 VAL A C 1
ATOM 743 O O . VAL A 1 89 ? 25.713 1.066 -25.386 1.00 77.81 89 VAL A O 1
ATOM 746 N N . VAL A 1 90 ? 24.276 -0.152 -26.608 1.00 76.75 90 VAL A N 1
ATOM 747 C CA . VAL A 1 90 ? 24.021 -1.216 -25.646 1.00 76.75 90 VAL A CA 1
ATOM 748 C C . VAL A 1 90 ? 24.626 -2.498 -26.184 1.00 76.75 90 VAL A C 1
ATOM 750 O O . VAL A 1 90 ? 24.176 -2.993 -27.211 1.00 76.75 90 VAL A O 1
ATOM 753 N N . ILE A 1 91 ? 25.587 -3.070 -25.469 1.00 80.69 91 ILE A N 1
ATOM 754 C CA . ILE A 1 91 ? 26.214 -4.347 -25.813 1.00 80.69 91 ILE A CA 1
ATOM 755 C C . ILE A 1 91 ? 25.790 -5.391 -24.782 1.00 80.69 91 ILE A C 1
ATOM 757 O O . ILE A 1 91 ? 26.102 -5.271 -23.597 1.00 80.69 91 ILE A O 1
ATOM 761 N N . SER A 1 92 ? 25.068 -6.417 -25.220 1.00 79.00 92 SER A N 1
ATOM 762 C CA . SER A 1 92 ? 24.671 -7.565 -24.403 1.00 79.00 92 SER A CA 1
ATOM 763 C C . SER A 1 92 ? 25.627 -8.723 -24.654 1.00 79.00 92 SER A C 1
ATOM 765 O O . SER A 1 92 ? 25.883 -9.074 -25.803 1.00 79.00 92 SER A O 1
ATOM 767 N N . LEU A 1 93 ? 26.162 -9.303 -23.583 1.00 81.38 93 LEU A N 1
ATOM 768 C CA . LEU A 1 93 ? 27.155 -10.371 -23.607 1.00 81.38 93 LEU A CA 1
ATOM 769 C C . LEU A 1 93 ? 26.604 -11.622 -22.911 1.00 81.38 93 LEU A C 1
ATOM 771 O O . LEU A 1 93 ? 26.122 -11.541 -21.778 1.00 81.38 93 LEU A O 1
ATOM 775 N N . ALA A 1 94 ? 26.714 -12.787 -23.552 1.00 78.25 94 ALA A N 1
ATOM 776 C CA . ALA A 1 94 ? 26.416 -14.074 -22.911 1.00 78.25 94 ALA A CA 1
ATOM 777 C C . ALA A 1 94 ? 27.607 -14.582 -22.097 1.00 78.25 94 ALA A C 1
ATOM 779 O O . ALA A 1 94 ? 27.427 -15.070 -20.980 1.00 78.25 94 ALA A O 1
ATOM 780 N N . ALA A 1 95 ? 28.810 -14.452 -22.651 1.00 78.88 95 ALA A N 1
ATOM 781 C CA . ALA A 1 95 ? 30.052 -14.909 -22.051 1.00 78.88 95 ALA A CA 1
ATOM 782 C C . ALA A 1 95 ? 31.230 -14.090 -22.587 1.00 78.88 95 ALA A C 1
ATOM 784 O O . ALA A 1 95 ? 31.169 -13.542 -23.686 1.00 78.88 95 ALA A O 1
ATOM 785 N N . PHE A 1 96 ? 32.310 -14.014 -21.814 1.00 84.00 96 PHE A N 1
ATOM 786 C CA . PHE A 1 96 ? 33.597 -13.519 -22.289 1.00 84.00 96 PHE A CA 1
ATOM 787 C C . PHE A 1 96 ? 34.737 -14.188 -21.515 1.00 84.00 96 PHE A C 1
ATOM 789 O O . PHE A 1 96 ? 34.601 -14.511 -20.332 1.00 84.00 96 PHE A O 1
ATOM 796 N N . LYS A 1 97 ? 35.873 -14.397 -22.180 1.00 84.25 97 LYS A N 1
ATOM 797 C CA . LYS A 1 97 ? 37.090 -14.998 -21.630 1.00 84.25 97 LYS A CA 1
ATOM 798 C C . LYS A 1 97 ? 38.279 -14.126 -22.006 1.00 84.25 97 LYS A C 1
ATOM 800 O O . LYS A 1 97 ? 38.467 -13.805 -23.172 1.00 84.25 97 LYS A O 1
ATOM 805 N N . ASN A 1 98 ? 39.084 -13.750 -21.012 1.00 82.81 98 ASN A N 1
ATOM 806 C CA . ASN A 1 98 ? 40.290 -12.925 -21.170 1.00 82.81 98 ASN A CA 1
ATOM 807 C C . ASN A 1 98 ? 40.081 -11.515 -21.768 1.00 82.81 98 ASN A C 1
ATOM 809 O O . ASN A 1 98 ? 41.067 -10.822 -21.998 1.00 82.81 98 ASN A O 1
ATOM 813 N N . VAL A 1 99 ? 38.838 -11.051 -21.938 1.00 83.81 99 VAL A N 1
ATOM 814 C CA . VAL A 1 99 ? 38.510 -9.668 -22.331 1.00 83.81 99 VAL A CA 1
ATOM 815 C C . VAL A 1 99 ? 38.373 -8.788 -21.089 1.00 83.81 99 VAL A C 1
ATOM 817 O O . VAL A 1 99 ? 37.653 -9.131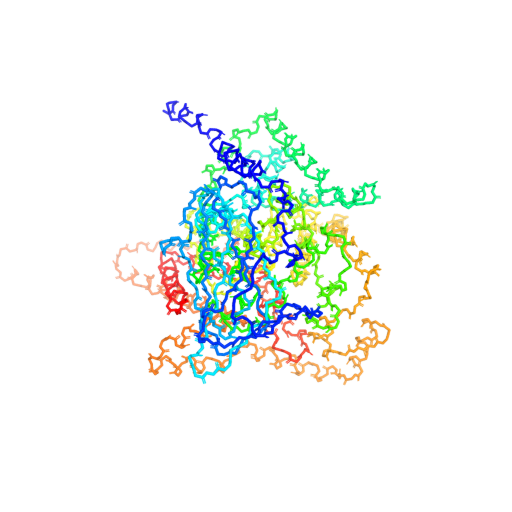 -20.151 1.00 83.81 99 VAL A O 1
ATOM 820 N N . ARG A 1 100 ? 39.085 -7.659 -21.066 1.00 86.12 100 ARG A N 1
ATOM 821 C CA . ARG A 1 100 ? 39.154 -6.719 -19.936 1.00 86.12 100 ARG A CA 1
ATOM 822 C C . ARG A 1 100 ? 38.253 -5.507 -20.116 1.00 86.12 100 ARG A C 1
ATOM 824 O O . ARG A 1 100 ? 37.720 -5.001 -19.132 1.00 86.12 100 ARG A O 1
ATOM 831 N N . ALA A 1 101 ? 38.111 -5.016 -21.339 1.00 87.50 101 ALA A N 1
ATOM 832 C CA . ALA A 1 101 ? 37.346 -3.812 -21.630 1.00 87.50 101 ALA A CA 1
ATOM 833 C C . ALA A 1 101 ? 36.799 -3.835 -23.054 1.00 87.50 101 ALA A C 1
ATOM 835 O O . ALA A 1 101 ? 37.256 -4.606 -23.898 1.00 87.50 101 ALA A O 1
ATOM 836 N N . VAL A 1 102 ? 35.828 -2.963 -23.285 1.00 89.19 102 VAL A N 1
ATOM 837 C CA . VAL A 1 102 ? 35.301 -2.637 -24.605 1.00 89.19 102 VAL A CA 1
ATOM 838 C C . VAL A 1 102 ? 35.425 -1.133 -24.795 1.00 89.19 102 VAL A C 1
ATOM 840 O O . VAL A 1 102 ? 35.151 -0.362 -23.868 1.00 89.19 102 VAL A O 1
ATOM 843 N N . GLU A 1 103 ? 35.853 -0.732 -25.981 1.00 91.06 103 GLU A N 1
ATOM 844 C CA . GLU A 1 103 ? 35.932 0.659 -26.409 1.00 91.06 103 GLU A CA 1
ATOM 845 C C . GLU A 1 103 ? 35.025 0.878 -27.606 1.00 91.06 103 GLU A C 1
ATOM 847 O O . GLU A 1 103 ? 34.893 0.010 -28.465 1.00 91.06 103 GLU A O 1
ATOM 852 N N . ILE A 1 104 ? 34.388 2.042 -27.655 1.00 88.50 104 ILE A N 1
ATOM 853 C CA . ILE A 1 104 ? 33.636 2.472 -28.826 1.00 88.50 104 ILE A CA 1
ATOM 854 C C . ILE A 1 104 ? 34.221 3.785 -29.299 1.00 88.50 104 ILE A C 1
ATOM 856 O O . ILE A 1 104 ? 34.098 4.807 -28.621 1.00 88.50 104 ILE A O 1
ATOM 860 N N . PHE A 1 105 ? 34.820 3.736 -30.479 1.00 89.19 105 PHE A N 1
ATOM 861 C CA . PHE A 1 105 ? 35.207 4.900 -31.247 1.00 89.19 105 PHE A CA 1
ATOM 862 C C . PHE A 1 105 ? 34.039 5.308 -32.138 1.00 89.19 105 PHE A C 1
ATOM 864 O O . PHE A 1 105 ? 33.410 4.469 -32.785 1.00 89.19 105 PHE A O 1
ATOM 871 N N . TYR A 1 106 ? 33.734 6.597 -32.180 1.00 87.19 106 TYR A N 1
ATOM 872 C CA . TYR A 1 106 ? 32.675 7.129 -33.029 1.00 87.19 106 TYR A CA 1
ATOM 873 C C . TYR A 1 106 ? 33.232 8.165 -33.998 1.00 87.19 106 TYR A C 1
ATOM 875 O O . TYR A 1 106 ? 34.087 8.972 -33.644 1.00 87.19 106 TYR A O 1
ATOM 883 N N . LYS A 1 107 ? 32.744 8.131 -35.238 1.00 87.12 107 LYS A N 1
ATOM 884 C CA . LYS A 1 107 ? 33.136 9.055 -36.303 1.00 87.12 107 LYS A CA 1
ATOM 885 C C . LYS A 1 107 ? 31.951 9.941 -36.669 1.00 87.12 107 LYS A C 1
ATOM 887 O O . LYS A 1 107 ? 30.880 9.405 -36.974 1.00 87.12 107 LYS A O 1
ATOM 892 N N . PHE A 1 108 ? 32.119 11.264 -36.658 1.00 85.00 108 PHE A N 1
ATOM 893 C CA . PHE A 1 108 ? 31.102 12.159 -37.204 1.00 85.00 108 PHE A CA 1
ATOM 894 C C . PHE A 1 108 ? 31.234 12.269 -38.724 1.00 85.00 108 PHE A C 1
ATOM 896 O O . PHE A 1 108 ? 32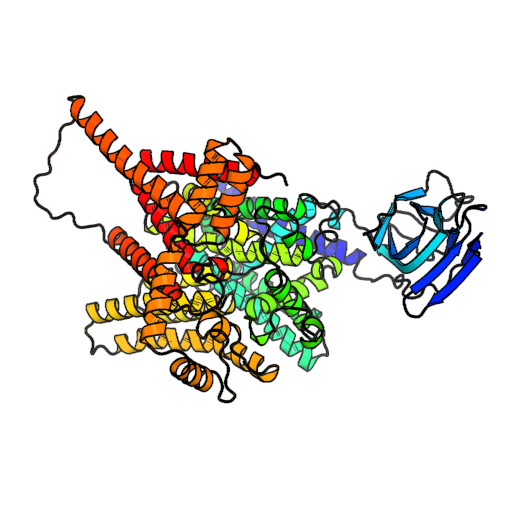.310 12.116 -39.301 1.00 85.00 108 PHE A O 1
ATOM 903 N N . ARG A 1 109 ? 30.115 12.532 -39.395 1.00 83.06 109 ARG A N 1
ATOM 904 C CA . ARG A 1 109 ? 30.057 12.687 -40.845 1.00 83.06 109 ARG A CA 1
ATOM 905 C C . ARG A 1 109 ? 30.883 13.900 -41.268 1.00 83.06 109 ARG A C 1
ATOM 907 O O . ARG A 1 109 ? 30.535 15.031 -40.941 1.00 83.06 109 ARG A O 1
ATOM 914 N N . GLY A 1 110 ? 31.947 13.647 -42.026 1.00 81.00 110 GLY A N 1
ATOM 915 C CA . GLY A 1 110 ? 32.913 14.666 -42.452 1.00 81.00 110 GLY A CA 1
ATOM 916 C C . GLY A 1 110 ? 34.234 14.653 -41.677 1.00 81.00 110 GLY A C 1
ATOM 917 O O . GLY A 1 110 ? 35.167 15.333 -42.100 1.00 81.00 110 GLY A O 1
ATOM 918 N N . ASP A 1 111 ? 34.353 13.854 -40.611 1.00 83.75 111 ASP A N 1
ATOM 919 C CA . ASP A 1 111 ? 35.623 13.662 -39.907 1.00 83.75 111 ASP A CA 1
ATOM 920 C C . ASP A 1 111 ? 36.610 12.844 -40.755 1.00 83.75 111 ASP A C 1
ATOM 922 O O . ASP A 1 111 ? 36.255 11.853 -41.407 1.00 83.75 111 ASP A O 1
ATOM 926 N N . VAL A 1 112 ? 37.893 13.209 -40.691 1.00 80.25 112 VAL A N 1
ATOM 927 C CA . VAL A 1 112 ? 38.984 12.452 -41.322 1.00 80.25 112 VAL A CA 1
ATOM 928 C C . VAL A 1 112 ? 39.403 11.302 -40.394 1.00 80.25 112 VAL A C 1
ATOM 930 O O . VAL A 1 112 ? 40.430 11.354 -39.725 1.00 80.25 112 VAL A O 1
ATOM 933 N N . GLY A 1 113 ? 38.575 10.256 -40.338 1.00 82.00 113 GLY A N 1
ATOM 934 C CA . GLY A 1 113 ? 38.823 9.036 -39.555 1.00 82.00 113 GLY A CA 1
ATOM 935 C C . GLY A 1 113 ? 38.354 9.097 -38.094 1.00 82.00 113 GLY A C 1
ATOM 936 O O . GLY A 1 113 ? 37.564 9.957 -37.718 1.00 82.00 113 GLY A O 1
ATOM 937 N N . TYR A 1 114 ? 38.807 8.141 -37.275 1.00 82.44 114 TYR A N 1
ATOM 938 C CA . TYR A 1 114 ? 38.471 8.067 -35.847 1.00 82.44 114 TYR A CA 1
ATOM 939 C C . TYR A 1 114 ? 39.454 8.908 -35.024 1.00 82.44 114 TYR A C 1
ATOM 941 O O . TYR A 1 114 ? 40.644 8.592 -34.966 1.00 82.44 114 TYR A O 1
ATOM 949 N N . LEU A 1 115 ? 38.961 9.960 -34.369 1.00 80.44 115 LEU A N 1
ATOM 950 C CA . LEU A 1 115 ? 39.768 10.789 -33.470 1.00 80.44 115 LEU A CA 1
ATOM 951 C C . LEU A 1 115 ? 39.906 10.115 -32.086 1.00 80.44 115 LEU A C 1
ATOM 953 O O . LEU A 1 115 ? 38.911 9.596 -31.577 1.00 80.44 115 LEU A O 1
ATOM 957 N N . PRO A 1 116 ? 41.086 10.141 -31.427 1.00 76.88 116 PRO A N 1
ATOM 958 C CA . PRO A 1 116 ? 41.290 9.505 -30.115 1.00 76.88 116 PRO A CA 1
ATOM 959 C C . PRO A 1 116 ? 40.372 10.029 -29.001 1.00 76.88 116 PRO A C 1
ATOM 961 O O . PRO A 1 116 ? 40.014 9.295 -28.084 1.00 76.88 116 PRO A O 1
ATOM 964 N N . GLU A 1 117 ? 39.983 11.299 -29.087 1.00 80.81 117 GLU A N 1
ATOM 965 C CA . GLU A 1 117 ? 39.049 11.962 -28.169 1.00 80.81 117 GLU A CA 1
ATOM 966 C C . GLU A 1 117 ? 37.588 11.523 -28.353 1.00 80.81 117 GLU A C 1
ATOM 968 O O . GLU A 1 117 ? 36.783 11.655 -27.432 1.00 80.81 117 GLU A O 1
ATOM 973 N N . ASN A 1 118 ? 37.260 10.912 -29.494 1.00 85.38 118 ASN A N 1
ATOM 974 C CA . ASN A 1 118 ? 35.941 10.368 -29.799 1.00 85.38 118 ASN A CA 1
ATOM 975 C C . ASN A 1 118 ? 35.838 8.888 -29.405 1.00 85.38 118 ASN A C 1
ATOM 977 O O . ASN A 1 118 ? 35.433 8.040 -30.203 1.00 85.38 118 ASN A O 1
ATOM 981 N N . CYS A 1 119 ? 36.229 8.573 -28.169 1.00 87.81 119 CYS A N 1
ATOM 982 C CA . CYS A 1 119 ? 36.248 7.215 -27.637 1.00 87.81 119 CYS A CA 1
ATOM 983 C C . CYS A 1 119 ? 35.583 7.130 -26.262 1.00 87.81 119 CYS A C 1
ATOM 985 O O . CYS A 1 119 ? 35.824 7.945 -25.371 1.00 87.81 119 CYS A O 1
ATOM 987 N N . VAL A 1 120 ? 34.771 6.092 -26.067 1.00 86.06 120 VAL A N 1
ATOM 988 C CA . VAL A 1 120 ? 34.202 5.734 -24.766 1.00 86.06 120 VAL A CA 1
ATOM 989 C C . VAL A 1 120 ? 34.599 4.312 -24.381 1.00 86.06 120 VAL A C 1
ATOM 991 O O . VAL A 1 120 ? 34.313 3.354 -25.094 1.00 86.06 120 VAL A O 1
ATOM 994 N N . ARG A 1 121 ? 35.245 4.169 -23.217 1.00 89.00 121 ARG A N 1
ATOM 995 C CA . ARG A 1 121 ? 35.744 2.892 -22.679 1.00 89.00 121 ARG A CA 1
ATOM 996 C C . ARG A 1 121 ? 34.904 2.420 -21.495 1.00 89.00 121 ARG A C 1
ATOM 998 O O . ARG A 1 121 ? 34.613 3.197 -20.586 1.00 89.00 121 ARG A O 1
ATOM 1005 N N . GLN A 1 122 ? 34.617 1.119 -21.431 1.00 87.12 122 GLN A N 1
ATOM 1006 C CA . GLN A 1 122 ? 34.064 0.474 -20.238 1.00 87.12 122 GLN A CA 1
ATOM 1007 C C . GLN A 1 122 ? 34.783 -0.846 -19.927 1.00 87.12 122 GLN A C 1
ATOM 1009 O O . GLN A 1 122 ? 34.964 -1.693 -20.799 1.00 87.12 122 GLN A O 1
ATOM 1014 N N . PHE A 1 123 ? 35.181 -1.037 -18.665 1.00 85.12 123 PHE A N 1
ATOM 1015 C CA . PHE A 1 123 ? 35.776 -2.292 -18.196 1.00 85.12 123 PHE A CA 1
ATOM 1016 C C . PHE A 1 123 ? 34.704 -3.366 -17.975 1.00 85.12 123 PHE A C 1
ATOM 1018 O O . PHE A 1 123 ? 33.645 -3.094 -17.400 1.00 85.12 123 PHE A O 1
ATOM 1025 N N . LEU A 1 124 ? 34.997 -4.591 -18.412 1.00 81.56 124 LEU A N 1
ATOM 1026 C CA . LEU A 1 124 ? 34.110 -5.739 -18.263 1.00 81.56 124 LEU A CA 1
ATOM 1027 C C . LEU A 1 124 ? 34.177 -6.303 -16.838 1.00 81.56 124 LEU A C 1
ATOM 1029 O O . LEU A 1 124 ? 35.246 -6.448 -16.247 1.00 81.56 124 LEU A O 1
ATOM 1033 N N . GLN A 1 125 ? 33.015 -6.650 -16.290 1.00 77.38 125 GLN A N 1
ATOM 1034 C CA . GLN A 1 125 ? 32.848 -7.279 -14.983 1.00 77.38 125 GLN A CA 1
ATOM 1035 C C . GLN A 1 125 ? 32.222 -8.662 -15.158 1.00 77.38 125 GLN A C 1
ATOM 1037 O O . GLN A 1 125 ? 31.221 -8.813 -15.855 1.00 77.38 125 GLN A O 1
ATOM 1042 N N . LYS A 1 126 ? 32.782 -9.678 -14.489 1.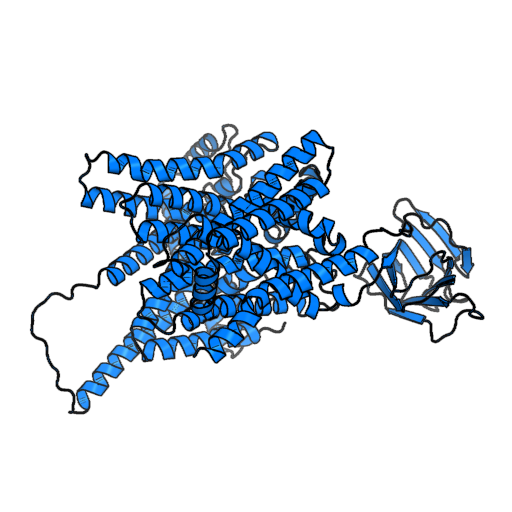00 70.31 126 LYS A N 1
ATOM 1043 C CA . LYS A 1 126 ? 32.434 -11.101 -14.684 1.00 70.31 126 LYS A CA 1
ATOM 1044 C C . LYS A 1 126 ? 30.933 -11.413 -14.542 1.00 70.31 126 LYS A C 1
ATOM 1046 O O . LYS A 1 126 ? 30.440 -12.320 -15.200 1.00 70.31 126 LYS A O 1
ATOM 1051 N N . ASN A 1 127 ? 30.208 -10.633 -13.736 1.00 64.88 127 ASN A N 1
ATOM 1052 C CA . ASN A 1 127 ? 28.783 -10.841 -13.453 1.00 64.88 127 ASN A CA 1
ATOM 1053 C C . ASN A 1 127 ? 27.846 -9.906 -14.242 1.00 64.88 127 ASN A C 1
ATOM 1055 O O . ASN A 1 127 ? 26.627 -10.035 -14.140 1.00 64.88 127 ASN A O 1
ATOM 1059 N N . LYS A 1 128 ? 28.378 -8.961 -15.028 1.00 68.62 128 LYS A N 1
ATOM 1060 C CA . LYS A 1 128 ? 27.573 -8.002 -15.791 1.00 68.62 128 LYS A CA 1
ATOM 1061 C C . LYS A 1 128 ? 27.425 -8.487 -17.234 1.00 68.62 128 LYS A C 1
ATOM 1063 O O . LYS A 1 128 ? 28.416 -8.684 -17.931 1.00 68.62 128 LYS A O 1
ATOM 1068 N N . LYS A 1 129 ? 26.176 -8.657 -17.678 1.00 76.62 129 LYS A N 1
ATOM 1069 C CA . LYS A 1 129 ? 25.821 -9.154 -19.023 1.00 76.62 129 LYS A CA 1
ATOM 1070 C C . LYS A 1 129 ? 25.441 -8.056 -20.019 1.00 76.62 129 LYS A C 1
ATOM 1072 O O . LYS A 1 129 ? 25.166 -8.357 -21.170 1.00 76.62 129 LYS A O 1
ATOM 1077 N N . LYS A 1 130 ? 25.382 -6.792 -19.595 1.00 77.75 130 LYS A N 1
ATOM 1078 C CA . LYS A 1 130 ? 24.944 -5.664 -20.430 1.00 77.75 130 LYS A CA 1
ATOM 1079 C C . LYS A 1 130 ? 25.820 -4.441 -20.167 1.00 77.75 130 LYS A C 1
ATOM 1081 O O . LYS A 1 130 ? 26.049 -4.092 -19.009 1.00 77.75 130 LYS A O 1
ATOM 1086 N N . TYR A 1 131 ? 26.323 -3.819 -21.223 1.00 78.00 131 TYR A N 1
ATOM 1087 C CA . TYR A 1 131 ? 27.271 -2.704 -21.186 1.00 78.00 131 TYR A CA 1
ATOM 1088 C C . TYR A 1 131 ? 26.739 -1.547 -22.008 1.00 78.00 131 TYR A C 1
ATOM 1090 O O . TYR A 1 131 ? 26.137 -1.758 -23.056 1.00 78.00 131 TYR A O 1
ATOM 1098 N N . ASP A 1 132 ? 26.944 -0.334 -21.509 1.00 77.38 132 ASP A N 1
ATOM 1099 C CA . ASP A 1 132 ? 26.246 0.846 -21.998 1.00 77.38 132 ASP A CA 1
ATOM 1100 C C . ASP A 1 132 ? 27.206 2.000 -22.183 1.00 77.38 132 ASP A C 1
ATOM 1102 O O . ASP A 1 132 ? 27.818 2.474 -21.222 1.00 77.38 132 ASP A O 1
ATOM 1106 N N . PHE A 1 133 ? 27.253 2.484 -23.413 1.00 82.38 133 PHE A N 1
ATOM 1107 C CA . PHE A 1 133 ? 28.149 3.534 -23.854 1.00 82.38 133 PHE A CA 1
ATOM 1108 C C . PHE A 1 133 ? 27.312 4.735 -24.256 1.00 82.38 133 PHE A C 1
ATOM 1110 O O . PHE A 1 133 ? 26.435 4.619 -25.110 1.00 82.38 133 PHE A O 1
ATOM 1117 N N . THR A 1 134 ? 27.549 5.876 -23.618 1.00 78.62 134 THR A N 1
ATOM 1118 C CA . THR A 1 134 ? 26.871 7.125 -23.972 1.00 78.62 134 THR A CA 1
ATOM 1119 C C . THR A 1 134 ? 27.705 7.845 -25.018 1.00 78.62 134 THR A C 1
ATOM 1121 O O . THR A 1 134 ? 28.854 8.184 -24.759 1.00 78.62 134 THR A O 1
ATOM 1124 N N . LEU A 1 135 ? 27.113 8.090 -26.178 1.00 78.00 135 LEU A N 1
ATOM 1125 C CA . LEU A 1 135 ? 27.668 8.910 -27.242 1.00 78.00 135 LEU A CA 1
ATOM 1126 C C . LEU A 1 135 ? 27.070 10.329 -27.146 1.00 78.00 135 LEU A C 1
ATOM 1128 O O . LEU A 1 135 ? 25.897 10.459 -26.772 1.00 78.00 135 LEU A O 1
ATOM 1132 N N . PRO A 1 136 ? 27.836 11.393 -27.449 1.00 77.12 136 PRO A N 1
ATOM 1133 C CA . PRO A 1 136 ? 27.326 12.769 -27.470 1.00 77.12 136 PRO A CA 1
ATOM 1134 C C . PRO A 1 136 ? 26.218 12.986 -28.528 1.00 77.12 136 PRO A C 1
ATOM 1136 O O . PRO A 1 136 ? 25.752 12.058 -29.176 1.00 77.12 136 PRO A O 1
ATOM 1139 N N . ALA A 1 137 ? 25.696 14.203 -28.670 1.00 73.88 137 ALA A N 1
ATOM 1140 C CA . ALA A 1 137 ? 24.823 14.514 -29.806 1.00 73.88 137 ALA A CA 1
ATOM 1141 C C . ALA A 1 137 ? 25.679 14.762 -31.059 1.00 73.88 137 ALA A C 1
ATOM 1143 O O . ALA A 1 137 ? 26.697 15.445 -30.956 1.00 73.88 137 ALA A O 1
ATOM 1144 N N . GLY A 1 138 ? 25.269 14.254 -32.226 1.00 74.38 138 GLY A N 1
ATOM 1145 C CA . GLY A 1 138 ? 25.962 14.523 -33.488 1.00 74.38 138 GLY A CA 1
ATOM 1146 C C . GLY A 1 138 ? 25.515 13.658 -34.671 1.00 74.38 138 GLY A C 1
ATOM 1147 O O . GLY A 1 138 ? 24.746 12.703 -34.530 1.00 74.38 138 GLY A O 1
ATOM 1148 N N . ASP A 1 139 ? 25.990 14.025 -35.863 1.00 79.00 139 ASP A N 1
ATOM 1149 C CA . ASP A 1 139 ? 25.756 13.289 -37.110 1.00 79.00 139 ASP A CA 1
ATOM 1150 C C . ASP A 1 139 ? 26.822 12.204 -37.265 1.00 79.00 139 ASP A C 1
ATOM 1152 O O . ASP A 1 139 ? 27.944 12.491 -37.671 1.00 79.00 139 ASP A O 1
ATOM 1156 N N . TYR A 1 140 ? 26.497 10.976 -36.875 1.00 79.00 140 TYR A N 1
ATOM 1157 C CA . TYR A 1 140 ? 27.422 9.847 -36.916 1.00 79.00 140 TYR A CA 1
ATOM 1158 C C . TYR A 1 140 ? 27.495 9.238 -38.319 1.00 79.00 140 TYR A C 1
ATOM 1160 O O . TYR A 1 140 ? 26.482 9.101 -39.006 1.00 79.00 140 TYR A O 1
ATOM 1168 N N . GLU A 1 141 ? 28.697 8.838 -38.723 1.00 80.69 141 GLU A N 1
ATOM 1169 C CA . GLU A 1 141 ? 28.947 8.080 -39.951 1.00 80.69 141 GLU A CA 1
ATOM 1170 C C . GLU A 1 141 ? 29.166 6.598 -39.642 1.00 80.69 141 GLU A C 1
ATOM 1172 O O . GLU A 1 141 ? 28.551 5.742 -40.271 1.00 80.69 141 GLU A O 1
ATOM 1177 N N . GLU A 1 142 ? 30.000 6.287 -38.645 1.00 85.06 142 GLU A N 1
ATOM 1178 C CA . GLU A 1 142 ? 30.360 4.917 -38.273 1.00 85.06 142 GLU A CA 1
ATOM 1179 C C . GLU A 1 142 ? 30.708 4.806 -36.780 1.00 85.06 142 GLU A C 1
ATOM 1181 O O . GLU A 1 142 ? 31.180 5.762 -36.153 1.00 85.06 142 GLU A O 1
ATOM 1186 N N . LEU A 1 143 ? 30.497 3.613 -36.221 1.00 86.12 143 LEU A N 1
ATOM 1187 C CA . LEU A 1 143 ? 30.977 3.214 -34.900 1.00 86.12 143 LEU A CA 1
ATOM 1188 C C . LEU A 1 143 ? 31.971 2.065 -35.043 1.00 86.12 143 LEU A C 1
ATOM 1190 O O . LEU A 1 143 ? 31.639 1.030 -35.619 1.00 86.12 143 LEU A O 1
ATOM 1194 N N . ARG A 1 144 ? 33.155 2.213 -34.456 1.00 88.19 144 ARG A N 1
ATOM 1195 C CA . ARG A 1 144 ? 34.162 1.161 -34.330 1.00 88.19 144 ARG A CA 1
ATOM 1196 C C . ARG A 1 144 ? 34.146 0.633 -32.896 1.00 88.19 144 ARG A C 1
ATOM 1198 O O . ARG A 1 144 ? 34.302 1.404 -31.953 1.00 88.19 144 ARG A O 1
ATOM 1205 N N . ILE A 1 145 ? 33.908 -0.666 -32.736 1.00 87.88 145 ILE A N 1
ATOM 1206 C CA . ILE A 1 145 ? 33.812 -1.334 -31.434 1.00 87.88 145 ILE A CA 1
ATOM 1207 C C . ILE A 1 145 ? 35.022 -2.246 -31.261 1.00 87.88 145 ILE A C 1
ATOM 1209 O O . ILE A 1 145 ? 35.155 -3.238 -31.979 1.00 87.88 145 ILE A O 1
ATOM 1213 N N . ASP A 1 146 ? 35.858 -1.922 -30.281 1.00 88.12 146 ASP A N 1
ATOM 1214 C CA . ASP A 1 146 ? 37.126 -2.587 -29.999 1.00 88.12 146 ASP A CA 1
ATOM 1215 C C . ASP A 1 146 ? 37.005 -3.436 -28.733 1.00 88.12 146 ASP A C 1
ATOM 1217 O O . ASP A 1 146 ? 36.452 -3.009 -27.712 1.00 88.12 146 ASP A O 1
ATOM 1221 N N . PHE A 1 147 ? 37.571 -4.641 -28.775 1.00 86.56 147 PHE A N 1
ATOM 1222 C CA . PHE A 1 147 ? 37.640 -5.529 -27.621 1.00 86.56 147 PHE A CA 1
ATOM 1223 C C . PHE A 1 147 ? 39.068 -5.628 -27.097 1.00 86.56 147 PHE A C 1
ATOM 1225 O O . PHE A 1 147 ? 39.975 -6.085 -27.783 1.00 86.56 147 PHE A O 1
ATOM 1232 N N . ILE A 1 148 ? 39.274 -5.271 -25.833 1.00 86.06 148 ILE A N 1
ATOM 1233 C CA . ILE A 1 148 ? 40.606 -5.294 -25.227 1.00 86.06 148 ILE A CA 1
ATOM 1234 C C . ILE A 1 148 ? 40.797 -6.618 -24.492 1.00 86.06 148 ILE A C 1
ATOM 1236 O O . ILE A 1 148 ? 40.322 -6.791 -23.367 1.00 86.06 148 ILE A O 1
ATOM 1240 N N . GLY A 1 149 ? 41.493 -7.554 -25.132 1.00 79.69 149 GLY A N 1
ATOM 1241 C CA . GLY A 1 149 ? 41.879 -8.852 -24.578 1.00 79.69 149 GLY A CA 1
ATOM 1242 C C . GLY A 1 149 ? 43.129 -8.846 -23.687 1.00 79.69 149 GLY A C 1
ATOM 1243 O O . GLY A 1 149 ? 43.705 -7.815 -23.334 1.00 79.69 149 GLY A O 1
ATOM 1244 N N . SER A 1 150 ? 43.569 -10.046 -23.316 1.00 73.50 150 SER A N 1
ATOM 1245 C CA . SER A 1 150 ? 44.864 -10.302 -22.678 1.00 73.50 150 SER A CA 1
ATOM 1246 C C . SER A 1 150 ? 45.931 -10.530 -23.751 1.00 73.50 150 SER A C 1
ATOM 1248 O O . SER A 1 150 ? 45.703 -11.275 -24.698 1.00 73.50 150 SER A O 1
ATOM 1250 N N . THR A 1 151 ? 47.121 -9.946 -23.597 1.00 67.25 151 THR A N 1
ATOM 1251 C CA . THR A 1 151 ? 48.209 -10.013 -24.595 1.00 67.25 151 THR A CA 1
ATOM 1252 C C . THR A 1 151 ? 48.838 -11.398 -24.769 1.00 67.25 151 THR A C 1
ATOM 1254 O O . THR A 1 151 ? 49.569 -11.608 -25.727 1.00 67.25 151 THR A O 1
ATOM 1257 N N . ARG A 1 152 ? 48.589 -12.345 -23.854 1.00 67.38 152 ARG A N 1
ATOM 1258 C CA . ARG A 1 152 ? 49.242 -13.671 -23.842 1.00 67.38 152 ARG A CA 1
ATOM 1259 C C . ARG A 1 152 ? 48.291 -14.851 -24.041 1.00 67.38 152 ARG A C 1
ATOM 1261 O O . ARG A 1 152 ? 48.730 -15.994 -23.975 1.00 67.38 152 ARG A O 1
ATOM 1268 N N . SER A 1 153 ? 46.996 -14.607 -24.224 1.00 73.25 153 SER A N 1
ATOM 1269 C CA . SER A 1 153 ? 46.008 -15.680 -24.317 1.00 73.25 153 SER A CA 1
ATOM 1270 C C . SER A 1 153 ? 44.897 -15.341 -25.297 1.00 73.25 153 SER A C 1
ATOM 1272 O O . SER A 1 153 ? 44.463 -14.194 -25.398 1.00 73.25 153 SER A O 1
ATOM 1274 N N . GLU A 1 154 ? 44.405 -16.367 -25.989 1.00 79.25 154 GLU A N 1
ATOM 1275 C CA . GLU A 1 154 ? 43.220 -16.250 -26.830 1.00 79.25 154 GLU A CA 1
ATOM 1276 C C . GLU A 1 154 ? 42.053 -15.696 -26.006 1.00 79.25 154 GLU A C 1
ATOM 1278 O O . GLU A 1 154 ? 41.818 -16.100 -24.854 1.00 79.25 154 GLU A O 1
ATOM 1283 N N . SER A 1 155 ? 41.394 -14.695 -26.578 1.00 82.75 155 SER A N 1
ATOM 1284 C CA . SER A 1 155 ? 40.292 -13.978 -25.958 1.00 82.75 155 SER A CA 1
ATOM 1285 C C . SER A 1 155 ? 39.035 -14.241 -26.778 1.00 82.75 155 SER A C 1
ATOM 1287 O O . SER A 1 155 ? 39.077 -14.298 -28.006 1.00 82.75 155 SER A O 1
ATOM 1289 N N . SER A 1 156 ? 37.915 -14.450 -26.099 1.00 81.88 156 SER A N 1
ATOM 1290 C CA . SER A 1 156 ? 36.638 -14.712 -26.760 1.00 81.88 156 SER A CA 1
ATOM 1291 C C . SER A 1 156 ? 35.515 -13.956 -26.075 1.00 81.88 156 SER A C 1
ATOM 1293 O O . SER A 1 156 ? 35.553 -13.715 -24.865 1.00 81.88 156 SER A O 1
ATOM 1295 N N . ILE A 1 157 ? 34.519 -13.554 -26.854 1.00 83.00 157 ILE A N 1
ATOM 1296 C CA . ILE A 1 157 ? 33.344 -12.830 -26.387 1.00 83.00 157 ILE A CA 1
ATOM 1297 C C . ILE A 1 157 ? 32.126 -13.238 -27.210 1.00 83.00 157 ILE A C 1
ATOM 1299 O O . ILE A 1 157 ? 32.161 -13.246 -28.435 1.00 83.00 157 ILE A O 1
ATOM 1303 N N . THR A 1 158 ? 31.035 -13.564 -26.527 1.00 79.38 158 THR A N 1
ATOM 1304 C CA . THR A 1 158 ? 29.746 -13.862 -27.155 1.00 79.38 158 THR A CA 1
ATOM 1305 C C . THR A 1 158 ? 28.842 -12.655 -26.991 1.00 79.38 158 THR A C 1
ATOM 1307 O O . THR A 1 158 ? 28.361 -12.387 -25.884 1.00 79.38 158 THR A O 1
ATOM 1310 N N . VAL A 1 159 ? 28.598 -11.927 -28.078 1.00 76.69 159 VAL A N 1
ATOM 1311 C CA . VAL A 1 159 ? 27.707 -10.765 -28.100 1.00 76.69 159 VAL A CA 1
ATOM 1312 C C . VAL A 1 159 ? 26.310 -11.231 -28.485 1.00 76.69 159 VAL A C 1
ATOM 1314 O O . VAL A 1 159 ? 26.063 -11.622 -29.618 1.00 76.69 159 VAL A O 1
ATOM 1317 N N . THR A 1 160 ? 25.362 -11.178 -27.557 1.00 68.69 160 THR A N 1
ATOM 1318 C CA . THR A 1 160 ? 23.970 -11.581 -27.813 1.00 68.69 160 THR A CA 1
ATOM 1319 C C . THR A 1 160 ? 23.097 -10.461 -28.358 1.00 68.69 160 THR A C 1
ATOM 1321 O O . THR A 1 160 ? 22.009 -10.727 -28.856 1.00 68.69 160 THR A O 1
ATOM 1324 N N . GLY A 1 161 ? 23.552 -9.210 -28.283 1.00 68.19 161 GLY A N 1
ATOM 1325 C CA . GLY A 1 161 ? 22.831 -8.092 -28.878 1.00 68.19 161 GLY A CA 1
ATOM 1326 C C . GLY A 1 161 ? 23.622 -6.795 -28.855 1.00 68.19 161 GLY A C 1
ATOM 1327 O O . GLY A 1 161 ? 24.282 -6.485 -27.866 1.00 68.19 161 GLY A O 1
ATOM 1328 N N . LEU A 1 162 ? 23.515 -6.028 -29.935 1.00 69.06 162 LEU A N 1
ATOM 1329 C CA . LEU A 1 162 ? 24.022 -4.667 -30.044 1.00 69.06 162 LEU A CA 1
ATOM 1330 C C . LEU A 1 162 ? 22.841 -3.757 -30.380 1.00 69.06 162 LEU A C 1
ATOM 1332 O O . LEU A 1 162 ? 22.274 -3.851 -31.462 1.00 69.06 162 LEU A O 1
ATOM 1336 N N . GLY A 1 163 ? 22.436 -2.913 -29.439 1.00 64.81 163 GLY A N 1
ATOM 1337 C CA . GLY A 1 163 ? 21.303 -2.013 -29.611 1.00 64.81 163 GLY A CA 1
ATOM 1338 C C . GLY A 1 163 ? 21.749 -0.564 -29.583 1.00 64.81 163 GLY A C 1
ATOM 1339 O O . GLY A 1 163 ? 22.424 -0.148 -28.645 1.00 64.81 163 GLY A O 1
ATOM 1340 N N . LEU A 1 164 ? 21.328 0.225 -30.564 1.00 63.94 164 LEU A N 1
ATOM 1341 C CA . LEU A 1 164 ? 21.389 1.673 -30.459 1.00 63.94 164 LEU A CA 1
ATOM 1342 C C . LEU A 1 164 ? 20.079 2.174 -29.853 1.00 63.94 164 LEU A C 1
ATOM 1344 O O . LEU A 1 164 ? 18.995 1.843 -30.329 1.00 63.94 164 LEU A O 1
ATOM 1348 N N . GLN A 1 165 ? 20.168 2.965 -28.792 1.00 66.44 165 GLN A N 1
ATOM 1349 C CA . GLN A 1 165 ? 19.007 3.517 -28.109 1.00 66.44 165 GLN A CA 1
ATOM 1350 C C . GLN A 1 165 ? 19.141 5.038 -27.985 1.00 66.44 165 GLN A C 1
ATOM 1352 O O . GLN A 1 165 ? 20.230 5.542 -27.706 1.00 66.44 165 GLN A O 1
ATOM 1357 N N . PRO A 1 166 ? 18.063 5.804 -28.197 1.00 58.75 166 PRO A N 1
ATOM 1358 C CA . PRO A 1 166 ? 18.078 7.238 -27.934 1.00 58.75 166 PRO A CA 1
ATOM 1359 C C . PRO A 1 166 ? 18.287 7.511 -26.433 1.00 58.75 166 PRO A C 1
ATOM 1361 O O . PRO A 1 166 ? 17.562 6.976 -25.593 1.00 58.75 166 PRO A O 1
ATOM 1364 N N . TYR A 1 167 ? 19.267 8.351 -26.078 1.00 61.53 167 TYR A N 1
ATOM 1365 C CA . TYR A 1 167 ? 19.596 8.687 -24.690 1.00 61.53 167 TYR A CA 1
ATOM 1366 C C . TYR A 1 167 ? 19.089 10.089 -24.349 1.00 61.53 167 TYR A C 1
ATOM 1368 O O . TYR A 1 167 ? 19.576 11.078 -24.891 1.00 61.53 167 TYR A O 1
ATOM 1376 N N . SER A 1 168 ? 18.160 10.196 -23.395 1.00 60.81 168 SER A N 1
ATOM 1377 C CA . SER A 1 168 ? 17.796 11.491 -22.818 1.00 60.81 168 SER A CA 1
ATOM 1378 C C . SER A 1 168 ? 18.302 11.555 -21.388 1.00 60.81 168 SER A C 1
ATOM 1380 O O . SER A 1 168 ? 17.954 10.748 -20.525 1.00 60.81 168 SER A O 1
ATOM 1382 N N . PHE A 1 169 ? 19.164 12.543 -21.155 1.00 58.72 169 PHE A N 1
ATOM 1383 C CA . PHE A 1 169 ? 19.756 12.841 -19.857 1.00 58.72 169 PHE A CA 1
ATOM 1384 C C . PHE A 1 169 ? 18.693 12.983 -18.754 1.00 58.72 169 PHE A C 1
ATOM 1386 O O . PHE A 1 169 ? 18.943 12.611 -17.606 1.00 58.72 169 PHE A O 1
ATOM 1393 N N . PHE A 1 170 ? 17.491 13.456 -19.104 1.00 61.84 170 PHE A N 1
ATOM 1394 C CA . PHE A 1 170 ? 16.377 13.577 -18.170 1.00 61.84 170 PHE A CA 1
ATOM 1395 C C . PHE A 1 170 ? 15.940 12.213 -17.626 1.00 61.84 170 PHE A C 1
ATOM 1397 O O . PHE A 1 170 ? 15.838 12.074 -16.412 1.00 61.84 170 PHE A O 1
ATOM 1404 N N . TRP A 1 171 ? 15.790 11.182 -18.464 1.00 62.75 171 TRP A N 1
ATOM 1405 C CA . TRP A 1 171 ? 15.319 9.858 -18.024 1.00 62.75 171 TRP A CA 1
ATOM 1406 C C . TRP A 1 171 ? 16.297 9.129 -17.109 1.00 62.75 171 TRP A C 1
ATOM 1408 O O . TRP A 1 171 ? 15.879 8.326 -16.283 1.00 62.75 171 TRP A O 1
ATOM 1418 N N . PHE A 1 172 ? 17.594 9.412 -17.213 1.00 64.56 172 PHE A N 1
ATOM 1419 C CA . PHE A 1 172 ? 18.614 8.745 -16.399 1.00 64.56 172 PHE A CA 1
ATOM 1420 C C . PHE A 1 172 ? 18.993 9.527 -15.139 1.00 64.56 172 PHE A C 1
ATOM 1422 O O . PHE A 1 172 ? 19.691 9.002 -14.272 1.00 64.56 172 PHE A O 1
ATOM 1429 N N . SER A 1 173 ? 18.503 10.760 -14.997 1.00 72.94 173 SER A N 1
ATOM 1430 C CA . SER A 1 173 ? 18.766 11.587 -13.826 1.00 72.94 173 SER A CA 1
ATOM 1431 C C . SER A 1 173 ? 17.995 11.103 -12.595 1.00 72.94 173 SER A C 1
ATOM 1433 O O . SER A 1 173 ? 16.785 10.863 -12.623 1.00 72.94 173 SER A O 1
ATOM 1435 N N . ARG A 1 174 ? 18.680 11.059 -11.447 1.00 82.62 174 ARG A N 1
ATOM 1436 C CA . ARG A 1 174 ? 18.044 10.820 -10.140 1.00 82.62 174 ARG A CA 1
ATOM 1437 C C . ARG A 1 174 ? 16.965 11.857 -9.831 1.00 82.62 174 ARG A C 1
ATOM 1439 O O . ARG A 1 174 ? 15.921 11.501 -9.298 1.00 82.62 174 ARG A O 1
ATOM 1446 N N . ILE A 1 175 ? 17.186 13.121 -10.203 1.00 84.44 175 ILE A N 1
ATOM 1447 C CA . ILE A 1 175 ? 16.232 14.219 -9.970 1.00 84.44 175 ILE A CA 1
ATOM 1448 C C . ILE A 1 175 ? 14.908 13.927 -10.677 1.00 84.44 175 ILE A C 1
ATOM 1450 O O . ILE A 1 175 ? 13.838 14.123 -10.103 1.00 84.44 175 ILE A O 1
ATOM 1454 N N . PHE A 1 176 ? 14.978 13.387 -11.893 1.00 83.69 176 PHE A N 1
ATOM 1455 C CA . PHE A 1 176 ? 13.789 13.050 -12.659 1.00 83.69 176 PHE A CA 1
ATOM 1456 C C . PHE A 1 176 ? 12.940 11.966 -11.984 1.00 83.69 176 PHE A C 1
ATOM 1458 O O . PHE A 1 176 ? 11.714 12.045 -12.014 1.00 83.69 176 PHE A O 1
ATOM 1465 N N . SER A 1 177 ? 13.564 11.016 -11.277 1.00 88.25 177 SER A N 1
ATOM 1466 C CA . SER A 1 177 ? 12.831 10.010 -10.491 1.00 88.25 177 SER A CA 1
ATOM 1467 C C . SER A 1 177 ? 11.920 10.666 -9.439 1.00 88.25 177 SER A C 1
ATOM 1469 O O . SER A 1 177 ? 10.780 10.242 -9.259 1.00 88.25 177 SER A O 1
ATOM 1471 N N . PHE A 1 178 ? 12.378 11.741 -8.784 1.00 90.19 178 PHE A N 1
ATOM 1472 C CA . PHE A 1 178 ? 11.573 12.495 -7.812 1.00 90.19 178 PHE A CA 1
ATOM 1473 C C . PHE A 1 178 ? 10.454 13.307 -8.472 1.00 90.19 178 PHE A C 1
ATOM 1475 O O . PHE A 1 178 ? 9.348 13.372 -7.934 1.00 90.19 178 PHE A O 1
ATOM 1482 N N . VAL A 1 179 ? 10.716 13.897 -9.643 1.00 87.75 179 VAL A N 1
ATOM 1483 C CA . VAL A 1 179 ? 9.691 14.608 -10.426 1.00 87.75 179 VAL A CA 1
ATOM 1484 C C . VAL A 1 179 ? 8.589 13.643 -10.861 1.00 87.75 179 VAL A C 1
ATOM 1486 O O . VAL A 1 179 ? 7.409 13.929 -10.648 1.00 87.75 179 VAL A O 1
ATOM 1489 N N . LEU A 1 180 ? 8.961 12.474 -11.394 1.00 87.25 180 LEU A N 1
ATOM 1490 C CA . LEU A 1 180 ? 8.010 11.426 -11.751 1.00 87.25 180 LEU A CA 1
ATOM 1491 C C . LEU A 1 180 ? 7.225 10.951 -10.524 1.00 87.25 180 LEU A C 1
ATOM 1493 O O . LEU A 1 180 ? 6.013 10.786 -10.609 1.00 87.25 180 LEU A O 1
ATOM 1497 N N . ALA A 1 181 ? 7.874 10.786 -9.369 1.00 92.31 181 ALA A N 1
ATOM 1498 C CA . ALA A 1 181 ? 7.192 10.411 -8.134 1.00 92.31 181 ALA A CA 1
ATOM 1499 C C . ALA A 1 181 ? 6.156 11.439 -7.681 1.00 92.31 181 ALA A C 1
ATOM 1501 O O . ALA A 1 181 ? 5.026 11.068 -7.363 1.00 92.31 181 ALA A O 1
ATOM 1502 N N . PHE A 1 182 ? 6.494 12.728 -7.712 1.00 91.56 182 PHE A N 1
ATOM 1503 C CA . PHE A 1 182 ? 5.530 13.791 -7.439 1.00 91.56 182 PHE A CA 1
ATOM 1504 C C . PHE A 1 182 ? 4.353 13.750 -8.424 1.00 91.56 182 PHE A C 1
ATOM 1506 O O . PHE A 1 182 ? 3.196 13.842 -8.010 1.00 91.56 182 PHE A O 1
ATOM 1513 N N . PHE A 1 183 ? 4.640 13.571 -9.716 1.00 87.25 183 PHE A N 1
ATOM 1514 C CA . PHE A 1 183 ? 3.621 13.487 -10.757 1.00 87.25 183 PHE A CA 1
ATOM 1515 C C . PHE A 1 183 ? 2.690 12.287 -10.557 1.00 87.25 183 PHE A C 1
ATOM 1517 O O . PHE A 1 183 ? 1.473 12.456 -10.568 1.00 87.25 183 PHE A O 1
ATOM 1524 N N . LEU A 1 184 ? 3.233 11.093 -10.311 1.00 91.12 184 LEU A N 1
ATOM 1525 C CA . LEU A 1 184 ? 2.441 9.887 -10.072 1.00 91.12 184 LEU A CA 1
ATOM 1526 C C . LEU A 1 184 ? 1.602 10.002 -8.798 1.00 91.12 184 LEU A C 1
ATOM 1528 O O . LEU A 1 184 ? 0.434 9.623 -8.809 1.00 91.12 184 LEU A O 1
ATOM 1532 N N . PHE A 1 185 ? 2.140 10.596 -7.733 1.00 93.56 185 PHE A N 1
ATOM 1533 C CA . PHE A 1 185 ? 1.386 10.859 -6.508 1.00 93.56 185 PHE A CA 1
ATOM 1534 C C . PHE A 1 185 ? 0.213 11.824 -6.747 1.00 93.56 185 PHE A C 1
ATOM 1536 O O . PHE A 1 185 ? -0.912 11.573 -6.309 1.00 93.56 185 PHE A O 1
ATOM 1543 N N . ALA A 1 186 ? 0.450 12.907 -7.493 1.00 89.69 186 ALA A N 1
ATOM 1544 C CA . ALA A 1 186 ? -0.579 13.863 -7.893 1.00 89.69 186 ALA A CA 1
ATOM 1545 C C . ALA A 1 186 ? -1.664 13.210 -8.760 1.00 89.69 186 ALA A C 1
ATOM 1547 O O . ALA A 1 186 ? -2.854 13.361 -8.477 1.00 89.69 186 ALA A O 1
ATOM 1548 N N . LEU A 1 187 ? -1.248 12.457 -9.780 1.00 87.31 187 LEU A N 1
ATOM 1549 C CA . LEU A 1 187 ? -2.117 11.704 -10.678 1.00 87.31 187 LEU A CA 1
ATOM 1550 C C . LEU A 1 187 ? -2.990 10.727 -9.880 1.00 87.31 187 LEU A C 1
ATOM 1552 O O . LEU A 1 187 ? -4.188 10.607 -10.123 1.00 87.31 187 LEU A O 1
ATOM 1556 N N . PHE A 1 188 ? -2.422 10.092 -8.860 1.00 89.19 188 PHE A N 1
ATOM 1557 C CA . PHE A 1 188 ? -3.140 9.149 -8.021 1.00 89.19 188 PHE A CA 1
ATOM 1558 C C . PHE A 1 188 ? -4.226 9.806 -7.153 1.00 89.19 188 PHE A C 1
ATOM 1560 O O . PHE A 1 188 ? -5.326 9.275 -7.018 1.00 89.19 188 PHE A O 1
ATOM 1567 N N . ILE A 1 189 ? -3.958 10.980 -6.583 1.00 90.44 189 ILE A N 1
ATOM 1568 C CA . ILE A 1 189 ? -4.861 11.635 -5.625 1.00 90.44 189 ILE A CA 1
ATOM 1569 C C . ILE A 1 189 ? -5.917 12.518 -6.305 1.00 90.44 189 ILE A C 1
ATOM 1571 O O . ILE A 1 189 ? -7.056 12.601 -5.837 1.00 90.44 189 ILE A O 1
ATOM 1575 N N . LEU A 1 190 ? -5.548 13.208 -7.387 1.00 88.94 190 LEU A N 1
ATOM 1576 C CA . LEU A 1 190 ? -6.362 14.270 -7.976 1.00 88.94 190 LEU A CA 1
ATOM 1577 C C . LEU A 1 190 ? -7.767 13.802 -8.408 1.00 88.94 190 LEU A C 1
ATOM 1579 O O . LEU A 1 190 ? -8.727 14.465 -8.002 1.00 88.94 190 LEU A O 1
ATOM 1583 N N . PRO A 1 191 ? -7.946 12.686 -9.149 1.00 90.81 191 PRO A N 1
ATOM 1584 C CA . PRO A 1 191 ? -9.275 12.227 -9.555 1.00 90.81 191 PRO A CA 1
ATOM 1585 C C . PRO A 1 191 ? -10.194 11.981 -8.357 1.00 90.81 191 PRO A C 1
ATOM 1587 O O . PRO A 1 191 ? -11.345 12.415 -8.355 1.00 90.81 191 PRO A O 1
ATOM 1590 N N . GLY A 1 192 ? -9.668 11.364 -7.298 1.00 92.19 192 GLY A N 1
ATOM 1591 C CA . GLY A 1 192 ? -10.388 11.107 -6.059 1.00 92.19 192 GLY A CA 1
ATOM 1592 C C . GLY A 1 192 ? -10.805 12.372 -5.317 1.00 92.19 192 GLY A C 1
ATOM 1593 O O . GLY A 1 192 ? -11.936 12.448 -4.837 1.00 92.19 192 GLY A O 1
ATOM 1594 N N . ILE A 1 193 ? -9.938 13.392 -5.250 1.00 90.12 193 ILE A N 1
ATOM 1595 C CA . ILE A 1 193 ? -10.309 14.690 -4.663 1.00 90.12 193 ILE A CA 1
ATOM 1596 C C . ILE A 1 193 ? -11.422 15.354 -5.481 1.00 90.12 193 ILE A C 1
ATOM 1598 O O . ILE A 1 193 ? -12.401 15.828 -4.899 1.00 90.12 193 ILE A O 1
ATOM 1602 N N . LEU A 1 194 ? -11.292 15.386 -6.813 1.00 88.62 194 LEU A N 1
ATOM 1603 C CA . LEU A 1 194 ? -12.288 15.996 -7.697 1.00 88.62 194 LEU A CA 1
ATOM 1604 C C . LEU A 1 194 ? -13.643 15.292 -7.565 1.00 88.62 194 LEU A C 1
ATOM 1606 O O . LEU A 1 194 ? -14.650 15.951 -7.306 1.00 88.62 194 LEU A O 1
ATOM 1610 N N . LEU A 1 195 ? -13.659 13.958 -7.648 1.00 90.88 195 LEU A N 1
ATOM 1611 C CA . LEU A 1 195 ? -14.860 13.148 -7.447 1.00 90.88 195 LEU A CA 1
ATOM 1612 C C . LEU A 1 195 ? -15.471 13.383 -6.066 1.00 90.88 195 LEU A C 1
ATOM 1614 O O . LEU A 1 195 ? -16.676 13.588 -5.962 1.00 90.88 195 LEU A O 1
ATOM 1618 N N . CYS A 1 196 ? -14.661 13.422 -5.007 1.00 90.06 196 CYS A N 1
ATOM 1619 C CA . CYS A 1 196 ? -15.151 13.688 -3.659 1.00 90.06 196 CYS A CA 1
ATOM 1620 C C . CYS A 1 196 ? -15.837 15.060 -3.566 1.00 90.06 196 CYS A C 1
ATOM 1622 O O . CYS A 1 196 ? -16.918 15.164 -2.993 1.00 90.06 196 CYS A O 1
ATOM 1624 N N . LEU A 1 197 ? -15.244 16.112 -4.135 1.00 86.56 197 LEU A N 1
ATOM 1625 C CA . LEU A 1 197 ? -15.799 17.471 -4.095 1.00 86.56 197 LEU A CA 1
ATOM 1626 C C . LEU A 1 197 ? -17.054 17.650 -4.958 1.00 86.56 197 LEU A C 1
ATOM 1628 O O . LEU A 1 197 ? -17.890 18.507 -4.653 1.00 86.56 197 LEU A O 1
ATOM 1632 N N . ILE A 1 198 ? -17.179 16.867 -6.031 1.00 86.12 198 ILE A N 1
ATOM 1633 C CA . ILE A 1 198 ? -18.357 16.852 -6.903 1.00 86.12 198 ILE A CA 1
ATOM 1634 C C . ILE A 1 198 ? -19.495 16.057 -6.248 1.00 86.12 198 ILE A C 1
ATOM 1636 O O . ILE A 1 198 ? -20.617 16.552 -6.179 1.00 86.12 198 ILE A O 1
ATOM 1640 N N . LEU A 1 199 ? -19.208 14.853 -5.743 1.00 86.00 199 LEU A N 1
ATOM 1641 C CA . LEU A 1 199 ? -20.214 13.898 -5.263 1.00 86.00 199 LEU A CA 1
ATOM 1642 C C . LEU A 1 199 ? -20.644 14.125 -3.808 1.00 86.00 199 LEU A C 1
ATOM 1644 O O . LEU A 1 199 ? -21.752 13.745 -3.433 1.00 86.00 199 LEU A O 1
ATOM 1648 N N . LEU A 1 200 ? -19.783 14.709 -2.967 1.00 81.62 200 LEU A N 1
ATOM 1649 C CA . LEU A 1 200 ? -20.052 14.924 -1.543 1.00 81.62 200 LEU A CA 1
ATOM 1650 C C . LEU A 1 200 ? -20.134 16.431 -1.249 1.00 81.62 200 LEU A C 1
ATOM 1652 O O . LEU A 1 200 ? -19.116 17.071 -0.983 1.00 81.62 200 LEU A O 1
ATOM 1656 N N . PRO A 1 201 ? -21.342 17.027 -1.277 1.00 60.41 201 PRO A N 1
ATOM 1657 C CA . PRO A 1 201 ? -21.504 18.477 -1.249 1.00 60.41 201 PRO A CA 1
ATOM 1658 C C . PRO A 1 201 ? -21.273 19.135 0.119 1.00 60.41 201 PRO A C 1
ATOM 1660 O O . PRO A 1 201 ? -21.303 20.361 0.163 1.00 60.41 201 PRO A O 1
ATOM 1663 N N . ASP A 1 202 ? -21.042 18.383 1.206 1.00 70.56 202 ASP A N 1
ATOM 1664 C CA . ASP A 1 202 ? -20.914 18.928 2.569 1.00 70.56 202 ASP A CA 1
ATOM 1665 C C . ASP A 1 202 ? -19.628 19.771 2.740 1.00 70.56 202 ASP A C 1
ATOM 1667 O O . ASP A 1 202 ? -18.534 19.207 2.882 1.00 70.56 202 ASP A O 1
ATOM 1671 N N . PRO A 1 203 ? -19.723 21.118 2.776 1.00 62.88 203 PRO A N 1
ATOM 1672 C CA . PRO A 1 203 ? -18.555 21.987 2.875 1.00 62.88 203 PRO A CA 1
ATOM 1673 C C . PRO A 1 203 ? -17.913 21.920 4.264 1.00 62.88 203 PRO A C 1
ATOM 1675 O O . PRO A 1 203 ? -16.696 22.078 4.379 1.00 62.88 203 PRO A O 1
ATOM 1678 N N . LYS A 1 204 ? -18.714 21.658 5.312 1.00 67.38 204 LYS A N 1
ATOM 1679 C CA . LYS A 1 204 ? -18.284 21.713 6.718 1.00 67.38 204 LYS A CA 1
ATOM 1680 C C . LYS A 1 204 ? -17.316 20.584 7.071 1.00 67.38 204 LYS A C 1
ATOM 1682 O O . LYS A 1 204 ? -16.459 20.768 7.925 1.00 67.38 204 LYS A O 1
ATOM 1687 N N . ASN A 1 205 ? -17.425 19.441 6.392 1.00 76.19 205 ASN A N 1
ATOM 1688 C CA . ASN A 1 205 ? -16.573 18.265 6.606 1.00 76.19 205 ASN A CA 1
ATOM 1689 C C . ASN A 1 205 ? -15.677 17.933 5.403 1.00 76.19 205 ASN A C 1
ATOM 1691 O O . ASN A 1 205 ? -15.175 16.813 5.293 1.00 76.19 205 ASN A O 1
ATOM 1695 N N . SER A 1 206 ? -15.468 18.893 4.499 1.00 79.88 206 SER A N 1
ATOM 1696 C CA . SER A 1 206 ? -14.787 18.686 3.215 1.00 79.88 206 SER A CA 1
ATOM 1697 C C . SER A 1 206 ? -13.412 18.015 3.348 1.00 79.88 206 SER A C 1
ATOM 1699 O O . SER A 1 206 ? -13.177 16.997 2.700 1.00 79.88 206 SER A O 1
ATOM 1701 N N . ARG A 1 207 ? -12.535 18.486 4.250 1.00 88.69 207 ARG A N 1
ATOM 1702 C CA . ARG A 1 207 ? -11.213 17.871 4.497 1.00 88.69 207 ARG A CA 1
ATOM 1703 C C . ARG A 1 207 ? -11.303 16.412 4.952 1.00 88.69 207 ARG A C 1
ATOM 1705 O O . ARG A 1 207 ? -10.634 15.548 4.391 1.00 88.69 207 ARG A O 1
ATOM 1712 N N . LYS A 1 208 ? -12.133 16.132 5.961 1.00 90.88 208 LYS A N 1
ATOM 1713 C CA . LYS A 1 208 ? -12.298 14.780 6.515 1.00 90.88 208 LYS A CA 1
ATOM 1714 C C . LYS A 1 208 ? -12.857 13.820 5.467 1.00 90.88 208 LYS A C 1
ATOM 1716 O O . LYS A 1 208 ? -12.341 12.717 5.322 1.00 90.88 208 LYS A O 1
ATOM 1721 N N . ASN A 1 209 ? -13.872 14.252 4.720 1.00 91.00 209 ASN A N 1
ATOM 1722 C CA . ASN A 1 209 ? -14.447 13.459 3.638 1.00 91.00 209 ASN A CA 1
ATOM 1723 C C . ASN A 1 209 ? -13.392 13.152 2.569 1.00 91.00 209 ASN A C 1
ATOM 1725 O O . ASN A 1 209 ? -13.249 12.001 2.176 1.00 91.00 209 ASN A O 1
ATOM 1729 N N . ILE A 1 210 ? -12.587 14.137 2.168 1.00 92.00 210 ILE A N 1
ATOM 1730 C CA . ILE A 1 210 ? -11.522 13.922 1.182 1.00 92.00 210 ILE A CA 1
ATOM 1731 C C . ILE A 1 210 ? -10.505 12.890 1.674 1.00 92.00 210 ILE A C 1
ATOM 1733 O O . ILE A 1 210 ? -10.171 11.974 0.932 1.00 92.00 210 ILE A O 1
ATOM 1737 N N . PHE A 1 211 ? -10.058 12.964 2.928 1.00 94.88 211 PHE A N 1
ATOM 1738 C CA . PHE A 1 211 ? -9.085 12.001 3.463 1.00 94.88 211 PHE A CA 1
ATOM 1739 C C . PHE A 1 211 ? -9.625 10.571 3.574 1.00 94.88 211 PHE A C 1
ATOM 1741 O O . PHE A 1 211 ? -8.855 9.624 3.452 1.00 94.88 211 PHE A O 1
ATOM 1748 N N . ILE A 1 212 ? -10.937 10.411 3.755 1.00 94.69 212 ILE A N 1
ATOM 1749 C CA . ILE A 1 212 ? -11.597 9.102 3.796 1.00 94.69 212 ILE A CA 1
ATOM 1750 C C . ILE A 1 212 ? -11.838 8.560 2.378 1.00 94.69 212 ILE A C 1
ATOM 1752 O O . ILE A 1 212 ? -11.591 7.383 2.116 1.00 94.69 212 ILE A O 1
ATOM 1756 N N . PHE A 1 213 ? -12.320 9.408 1.461 1.00 94.56 213 PHE A N 1
ATOM 1757 C CA . PHE A 1 213 ? -12.883 8.977 0.179 1.00 94.56 213 PHE A CA 1
ATOM 1758 C C . PHE A 1 213 ? -11.973 9.182 -1.037 1.00 94.56 213 PHE A C 1
ATOM 1760 O O . PHE A 1 213 ? -12.246 8.558 -2.060 1.00 94.56 213 PHE A O 1
ATOM 1767 N N . MET A 1 214 ? -10.900 9.990 -0.974 1.00 94.50 214 MET A N 1
ATOM 1768 C CA . MET A 1 214 ? -10.076 10.252 -2.169 1.00 94.50 214 MET A CA 1
ATOM 1769 C C . MET A 1 214 ? -9.525 8.955 -2.758 1.00 94.50 214 MET A C 1
ATOM 1771 O O . MET A 1 214 ? -9.635 8.721 -3.952 1.00 94.50 214 MET A O 1
ATOM 1775 N N . PHE A 1 215 ? -8.990 8.076 -1.914 1.00 95.94 215 PHE A N 1
ATOM 1776 C CA . PHE A 1 215 ? -8.330 6.869 -2.375 1.00 95.94 215 PHE A CA 1
ATOM 1777 C C . PHE A 1 215 ? -9.306 5.864 -3.008 1.00 95.94 215 PHE A C 1
ATOM 1779 O O . PHE A 1 215 ? -9.091 5.500 -4.164 1.00 95.94 215 PHE A O 1
ATOM 1786 N N . PRO A 1 216 ? -10.407 5.451 -2.346 1.00 95.75 216 PRO A N 1
ATOM 1787 C CA . PRO A 1 216 ? -11.367 4.545 -2.974 1.00 95.75 216 PRO A CA 1
ATOM 1788 C C . PRO A 1 216 ? -11.998 5.134 -4.246 1.00 95.75 216 PRO A C 1
ATOM 1790 O O . PRO A 1 216 ? -12.226 4.394 -5.197 1.00 95.75 216 PRO A O 1
ATOM 1793 N N . LEU A 1 217 ? -12.229 6.452 -4.315 1.00 95.06 217 LEU A N 1
ATOM 1794 C CA . LEU A 1 217 ? -12.748 7.092 -5.530 1.00 95.06 217 LEU A CA 1
ATOM 1795 C C . LEU A 1 217 ? -11.714 7.135 -6.663 1.00 95.06 217 LEU A C 1
ATOM 1797 O O . LEU A 1 217 ? -12.073 6.887 -7.813 1.00 95.06 217 LEU A O 1
ATOM 1801 N N . SER A 1 218 ? -10.440 7.392 -6.356 1.00 95.12 218 SER A N 1
ATOM 1802 C CA . SER A 1 218 ? -9.354 7.277 -7.334 1.00 95.12 218 SER A CA 1
ATOM 1803 C C . SER A 1 218 ? -9.236 5.852 -7.872 1.00 95.12 218 SER A C 1
ATOM 1805 O O . SER A 1 218 ? -9.097 5.671 -9.078 1.00 95.12 218 SER A O 1
ATOM 1807 N N . LEU A 1 219 ? -9.344 4.833 -7.012 1.00 95.00 219 LEU A N 1
ATOM 1808 C CA . LEU A 1 219 ? -9.339 3.435 -7.450 1.00 95.00 219 LEU A CA 1
ATOM 1809 C C . LEU A 1 219 ? -10.499 3.134 -8.399 1.00 95.00 219 LEU A C 1
ATOM 1811 O O . LEU A 1 219 ? -10.265 2.543 -9.447 1.00 95.00 219 LEU A O 1
ATOM 1815 N N . SER A 1 220 ? -11.715 3.591 -8.086 1.00 93.00 220 SER A N 1
ATOM 1816 C CA . SER A 1 220 ? -12.865 3.446 -8.987 1.00 93.00 220 SER A CA 1
ATOM 1817 C C . SER A 1 220 ? -12.645 4.130 -10.338 1.00 93.00 220 SER A C 1
ATOM 1819 O O . SER A 1 220 ? -13.015 3.575 -11.369 1.00 93.00 220 SER A O 1
ATOM 1821 N N . PHE A 1 221 ? -12.025 5.314 -10.345 1.00 94.00 221 PHE A N 1
ATOM 1822 C CA . PHE A 1 221 ? -11.693 6.035 -11.574 1.00 94.00 221 PHE A CA 1
ATOM 1823 C C . PHE A 1 221 ? -10.687 5.261 -12.438 1.00 94.00 221 PHE A C 1
ATOM 1825 O O . PHE A 1 221 ? -10.923 5.039 -13.620 1.00 94.00 221 PHE A O 1
ATOM 1832 N N . TYR A 1 222 ? -9.582 4.786 -11.863 1.00 93.38 222 TYR A N 1
ATOM 1833 C CA . TYR A 1 222 ? -8.601 4.008 -12.630 1.00 93.38 222 TYR A CA 1
ATOM 1834 C C . TYR A 1 222 ? -9.128 2.632 -13.038 1.00 93.38 222 TYR A C 1
ATOM 1836 O O . TYR A 1 222 ? -8.781 2.128 -14.106 1.00 93.38 222 TYR A O 1
ATOM 1844 N N . PHE A 1 223 ? -10.016 2.046 -12.235 1.00 91.19 223 PHE A N 1
ATOM 1845 C CA . PHE A 1 223 ? -10.720 0.831 -12.610 1.00 91.19 223 PHE A CA 1
ATOM 1846 C C . PHE A 1 223 ? -11.629 1.057 -13.826 1.00 91.19 223 PHE A C 1
ATOM 1848 O O . PHE A 1 223 ? -11.661 0.204 -14.707 1.00 91.19 223 PHE A O 1
ATOM 1855 N N . SER A 1 224 ? -12.294 2.214 -13.960 1.00 91.62 224 SER A N 1
ATOM 1856 C CA . SER A 1 224 ? -13.078 2.508 -15.169 1.00 91.62 224 SER A CA 1
ATOM 1857 C C . SER A 1 224 ? -12.198 2.647 -16.416 1.00 91.62 224 SER A C 1
ATOM 1859 O O . SER A 1 224 ? -12.561 2.120 -17.464 1.00 91.62 224 SER A O 1
ATOM 1861 N N . VAL A 1 225 ? -11.012 3.260 -16.307 1.00 89.75 225 VAL A N 1
ATOM 1862 C CA . VAL A 1 225 ? -10.021 3.302 -17.405 1.00 89.75 225 VAL A CA 1
ATOM 1863 C C . VAL A 1 225 ? -9.622 1.887 -17.832 1.00 89.75 225 VAL A C 1
ATOM 1865 O O . VAL A 1 225 ? -9.572 1.588 -19.025 1.00 89.75 225 VAL A O 1
ATOM 1868 N N . TYR A 1 226 ? -9.387 0.997 -16.866 1.00 88.38 226 TYR A N 1
ATOM 1869 C CA . TYR A 1 226 ? -9.119 -0.411 -17.145 1.00 88.38 226 TYR A CA 1
ATOM 1870 C C . TYR A 1 226 ? -10.298 -1.114 -17.838 1.00 88.38 226 TYR A C 1
ATOM 1872 O O . TYR A 1 226 ? -10.084 -1.813 -18.825 1.00 88.38 226 TYR A O 1
ATOM 1880 N N . LEU A 1 227 ? -11.539 -0.905 -17.390 1.00 88.56 227 LEU A N 1
ATOM 1881 C CA . LEU A 1 227 ? -12.714 -1.503 -18.039 1.00 88.56 227 LEU A CA 1
ATOM 1882 C C . LEU A 1 227 ? -12.842 -1.067 -19.506 1.00 88.56 227 LEU A C 1
ATOM 1884 O O . LEU A 1 227 ? -13.132 -1.893 -20.371 1.00 88.56 227 LEU A O 1
ATOM 1888 N N . ILE A 1 228 ? -12.560 0.205 -19.807 1.00 88.75 228 ILE A N 1
ATOM 1889 C CA . ILE A 1 228 ? -12.503 0.705 -21.188 1.00 88.75 228 ILE A CA 1
ATOM 1890 C C . ILE A 1 228 ? -11.385 0.023 -21.977 1.00 88.75 228 ILE A C 1
ATOM 1892 O O . ILE A 1 228 ? -11.579 -0.317 -23.144 1.00 88.75 228 ILE A O 1
ATOM 1896 N N . HIS A 1 229 ? -10.229 -0.222 -21.360 1.00 85.12 229 HIS A N 1
ATOM 1897 C CA . HIS A 1 229 ? -9.156 -0.978 -21.997 1.00 85.12 229 HIS A CA 1
ATOM 1898 C C . HIS A 1 229 ? -9.578 -2.401 -22.356 1.00 85.12 229 HIS A C 1
ATOM 1900 O O . HIS A 1 229 ? -9.426 -2.781 -23.514 1.00 85.12 229 HIS A O 1
ATOM 1906 N N . VAL A 1 230 ? -10.180 -3.140 -21.423 1.00 83.88 230 VAL A N 1
ATOM 1907 C CA . VAL A 1 230 ? -10.697 -4.492 -21.685 1.00 83.88 230 VAL A CA 1
ATOM 1908 C C . VAL A 1 230 ? -11.712 -4.474 -22.831 1.00 83.88 230 VAL A C 1
ATOM 1910 O O . VAL A 1 230 ? -11.580 -5.244 -23.781 1.00 83.88 230 VAL A O 1
ATOM 1913 N N . ALA A 1 231 ? -12.671 -3.543 -22.809 1.00 85.19 231 ALA A N 1
ATOM 1914 C CA . ALA A 1 231 ? -13.636 -3.388 -23.897 1.00 85.19 231 ALA A CA 1
ATOM 1915 C C . ALA A 1 231 ? -12.949 -3.095 -25.245 1.00 85.19 231 ALA A C 1
ATOM 1917 O O . ALA A 1 231 ? -13.321 -3.652 -26.275 1.00 85.19 231 ALA A O 1
ATOM 1918 N N . THR A 1 232 ? -11.901 -2.267 -25.242 1.00 83.81 232 THR A N 1
ATOM 1919 C CA . THR A 1 232 ? -11.140 -1.922 -26.450 1.00 83.81 232 THR A CA 1
ATOM 1920 C C . THR A 1 232 ? -10.362 -3.115 -27.003 1.00 83.81 232 THR A C 1
ATOM 1922 O O . THR A 1 232 ? -10.309 -3.281 -28.219 1.00 83.81 232 THR A O 1
ATOM 1925 N N . ILE A 1 233 ? -9.775 -3.960 -26.147 1.00 80.94 233 ILE A N 1
ATOM 1926 C CA . ILE A 1 233 ? -9.091 -5.187 -26.586 1.00 80.94 233 ILE A CA 1
ATOM 1927 C C . ILE A 1 233 ? -10.061 -6.067 -27.377 1.00 80.94 233 ILE A C 1
ATOM 1929 O O . ILE A 1 233 ? -9.716 -6.512 -28.473 1.00 80.94 233 ILE A O 1
ATOM 1933 N N . HIS A 1 234 ? -11.275 -6.259 -26.854 1.00 80.25 234 HIS A N 1
ATOM 1934 C CA . HIS A 1 234 ? -12.299 -7.083 -27.493 1.00 80.25 234 HIS A CA 1
ATOM 1935 C C . HIS A 1 234 ? -12.830 -6.491 -28.804 1.00 80.25 234 HIS A C 1
ATOM 1937 O O . HIS A 1 234 ? -13.140 -7.247 -29.721 1.00 80.25 234 HIS A O 1
ATOM 1943 N N . LEU A 1 235 ? -12.926 -5.162 -28.910 1.00 83.94 235 LEU A N 1
ATOM 1944 C CA . LEU A 1 235 ? -13.543 -4.495 -30.062 1.00 83.94 235 LEU A CA 1
ATOM 1945 C C . LEU A 1 235 ? -12.550 -4.095 -31.167 1.00 83.94 235 LEU A C 1
ATOM 1947 O O . LEU A 1 235 ? -12.902 -4.133 -32.342 1.00 83.94 235 LEU A O 1
ATOM 1951 N N . PHE A 1 236 ? -11.320 -3.707 -30.818 1.00 76.38 236 PHE A N 1
ATOM 1952 C CA . PHE A 1 236 ? -10.409 -2.987 -31.723 1.00 76.38 236 PHE A CA 1
ATOM 1953 C C . PHE A 1 236 ? -8.978 -3.549 -31.775 1.00 76.38 236 PHE A C 1
ATOM 1955 O O . PHE A 1 236 ? -8.073 -2.843 -32.212 1.00 76.38 236 PHE A O 1
ATOM 1962 N N . ARG A 1 237 ? -8.748 -4.799 -31.338 1.00 68.69 237 ARG A N 1
ATOM 1963 C CA . ARG A 1 237 ? -7.430 -5.477 -31.375 1.00 68.69 237 ARG A CA 1
ATOM 1964 C C . ARG A 1 237 ? -6.292 -4.638 -30.761 1.00 68.69 237 ARG A C 1
ATOM 1966 O O . ARG A 1 237 ? -5.370 -4.206 -31.444 1.00 68.69 237 ARG A O 1
ATOM 1973 N N . ASN A 1 238 ? -6.335 -4.479 -29.438 1.00 66.00 238 ASN A N 1
ATOM 1974 C CA . ASN A 1 238 ? -5.230 -3.960 -28.612 1.00 66.00 238 ASN A CA 1
ATOM 1975 C C . ASN A 1 238 ? -4.799 -2.495 -28.880 1.00 66.00 238 ASN A C 1
ATOM 1977 O O . ASN A 1 238 ? -3.624 -2.147 -28.791 1.00 66.00 238 ASN A O 1
ATOM 1981 N N . ASN A 1 239 ? -5.751 -1.598 -29.160 1.00 75.00 239 ASN A N 1
ATOM 1982 C CA . ASN A 1 239 ? -5.460 -0.171 -29.328 1.00 75.00 239 ASN A CA 1
ATOM 1983 C C . ASN A 1 239 ? -5.340 0.571 -27.974 1.00 75.00 239 ASN A C 1
ATOM 1985 O O . ASN A 1 239 ? -6.339 0.921 -27.344 1.00 75.00 239 ASN A O 1
ATOM 1989 N N . HIS A 1 240 ? -4.114 0.856 -27.526 1.00 77.69 240 HIS A N 1
ATOM 1990 C CA . HIS A 1 240 ? -3.853 1.581 -26.271 1.00 77.69 240 HIS A CA 1
ATOM 1991 C C . HIS A 1 240 ? -4.237 3.069 -26.289 1.00 77.69 240 HIS A C 1
ATOM 1993 O O . HIS A 1 240 ? -4.260 3.694 -25.225 1.00 77.69 240 HIS A O 1
ATOM 1999 N N . SER A 1 241 ? -4.548 3.650 -27.448 1.00 80.50 241 SER A N 1
ATOM 2000 C CA . SER A 1 241 ? -4.902 5.067 -27.555 1.00 80.50 241 SER A CA 1
ATOM 2001 C C . SER A 1 241 ? -6.327 5.347 -27.071 1.00 80.50 241 SER A C 1
ATOM 2003 O O . SER A 1 241 ? -6.573 6.406 -26.501 1.00 80.50 241 SER A O 1
ATOM 2005 N N . VAL A 1 242 ? -7.266 4.401 -27.208 1.00 82.00 242 VAL A N 1
ATOM 2006 C CA . VAL A 1 242 ? -8.668 4.602 -26.780 1.00 82.00 242 VAL A CA 1
ATOM 2007 C C . VAL A 1 242 ? -8.794 4.794 -25.260 1.00 82.00 242 VAL A C 1
ATOM 2009 O O . VAL A 1 242 ? -9.402 5.784 -24.845 1.00 82.00 242 VAL A O 1
ATOM 2012 N N . PRO A 1 243 ? -8.195 3.947 -24.395 1.00 81.94 243 PRO A N 1
ATOM 2013 C CA . PRO A 1 243 ? -8.256 4.160 -22.946 1.00 81.94 243 PRO A CA 1
ATOM 2014 C C . PRO A 1 243 ? -7.539 5.439 -22.508 1.00 81.94 243 PRO A C 1
ATOM 2016 O O . PRO A 1 243 ? -7.968 6.083 -21.553 1.00 81.94 243 PRO A O 1
ATOM 2019 N N . PHE A 1 244 ? -6.477 5.834 -23.217 1.00 82.62 244 PHE A N 1
ATOM 2020 C CA . PHE A 1 244 ? -5.787 7.099 -22.973 1.00 82.62 244 PHE A CA 1
ATOM 2021 C C . PHE A 1 244 ? -6.675 8.305 -23.306 1.00 82.62 244 PHE A C 1
ATOM 2023 O O . PHE A 1 244 ? -6.827 9.200 -22.477 1.00 82.62 244 PHE A O 1
ATOM 2030 N N . VAL A 1 245 ? -7.342 8.300 -24.465 1.00 82.62 245 VAL A N 1
ATOM 2031 C CA . VAL A 1 245 ? -8.316 9.338 -24.839 1.00 82.62 245 VAL A CA 1
ATOM 2032 C C . VAL A 1 245 ? -9.465 9.391 -23.831 1.00 82.62 245 VAL A C 1
ATOM 2034 O O . VAL A 1 245 ? -9.812 10.475 -23.365 1.00 82.62 245 VAL A O 1
ATOM 2037 N N . TYR A 1 246 ? -10.011 8.240 -23.422 1.00 85.44 246 TYR A N 1
ATOM 2038 C CA . TYR A 1 246 ? -11.023 8.182 -22.364 1.00 85.44 246 TYR A CA 1
ATOM 2039 C C . TYR A 1 246 ? -10.520 8.806 -21.061 1.00 85.44 246 TYR A C 1
ATOM 2041 O O . TYR A 1 246 ? -11.228 9.612 -20.465 1.00 85.44 246 TYR A O 1
ATOM 2049 N N . PHE A 1 247 ? -9.298 8.480 -20.631 1.00 87.50 247 PHE A N 1
ATOM 2050 C CA . PHE A 1 247 ? -8.697 9.062 -19.433 1.00 87.50 247 PHE A CA 1
ATOM 2051 C C . PHE A 1 247 ? -8.637 10.598 -19.521 1.00 87.50 247 PHE A C 1
ATOM 2053 O O . PHE A 1 247 ? -9.079 11.280 -18.593 1.00 87.50 247 PHE A O 1
ATOM 2060 N N . ILE A 1 248 ? -8.168 11.149 -20.647 1.00 83.25 248 ILE A N 1
ATOM 2061 C CA . ILE A 1 248 ? -8.098 12.602 -20.867 1.00 83.25 248 ILE A CA 1
ATOM 2062 C C . ILE A 1 248 ? -9.491 13.239 -20.873 1.00 83.25 248 ILE A C 1
ATOM 2064 O O . ILE A 1 248 ? -9.691 14.271 -20.228 1.00 83.25 248 ILE A O 1
ATOM 2068 N N . LEU A 1 249 ? -10.466 12.629 -21.551 1.00 78.94 249 LEU A N 1
ATOM 2069 C CA . LEU A 1 249 ? -11.845 13.119 -21.597 1.00 78.94 249 LEU A CA 1
ATOM 2070 C C . LEU A 1 249 ? -12.513 13.067 -20.220 1.00 78.94 249 LEU A C 1
ATOM 2072 O O . LEU A 1 249 ? -13.145 14.037 -19.809 1.00 78.94 249 LEU A O 1
ATOM 2076 N N . ALA A 1 250 ? -12.341 11.972 -19.480 1.00 83.69 250 ALA A N 1
ATOM 2077 C CA . ALA A 1 250 ? -12.903 11.803 -18.147 1.00 83.69 250 ALA A CA 1
ATOM 2078 C C . ALA A 1 250 ? -12.298 12.807 -17.158 1.00 83.69 250 ALA A C 1
ATOM 2080 O O . ALA A 1 250 ? -13.031 13.447 -16.403 1.00 83.69 250 ALA A O 1
ATOM 2081 N N . LEU A 1 251 ? -10.977 13.010 -17.191 1.00 82.56 251 LEU A N 1
ATOM 2082 C CA . LEU A 1 251 ? -10.315 14.002 -16.346 1.00 82.56 251 LEU A CA 1
ATOM 2083 C C . LEU A 1 251 ? -10.732 15.432 -16.719 1.00 82.56 251 LEU A C 1
ATOM 2085 O O . LEU A 1 251 ? -11.018 16.238 -15.833 1.00 82.56 251 LEU A O 1
ATOM 2089 N N . SER A 1 252 ? -10.835 15.727 -18.017 1.00 76.25 252 SER A N 1
ATOM 2090 C CA . SER A 1 252 ? -11.338 17.009 -18.528 1.00 76.25 252 SER A CA 1
ATOM 2091 C C . SER A 1 252 ? -12.777 17.270 -18.084 1.00 76.25 252 SER A C 1
ATOM 2093 O O . SER A 1 252 ? -13.091 18.366 -17.622 1.00 76.25 252 SER A O 1
ATOM 2095 N N . LEU A 1 253 ? -13.645 16.256 -18.144 1.00 75.81 253 LEU A N 1
ATOM 2096 C CA . LEU A 1 253 ? -15.026 16.341 -17.675 1.00 75.81 253 LEU A CA 1
ATOM 2097 C C . LEU A 1 253 ? -15.088 16.578 -16.164 1.00 75.81 253 LEU A C 1
ATOM 2099 O O . LEU A 1 253 ? -15.827 17.452 -15.718 1.00 75.81 253 LEU A O 1
ATOM 2103 N N . LEU A 1 254 ? -14.298 15.851 -15.368 1.00 83.75 254 LEU A N 1
ATOM 2104 C CA . LEU A 1 254 ? -14.216 16.079 -13.923 1.00 83.75 254 LEU A CA 1
ATOM 2105 C C . LEU A 1 254 ? -13.749 17.499 -13.613 1.00 83.75 254 LEU A C 1
ATOM 2107 O O . LEU A 1 254 ? -14.316 18.154 -12.741 1.00 83.75 254 LEU A O 1
ATOM 2111 N N . HIS A 1 255 ? -12.757 17.998 -14.347 1.00 80.00 255 HIS A N 1
ATOM 2112 C CA . HIS A 1 255 ? -12.279 19.365 -14.203 1.00 80.00 255 HIS A CA 1
ATOM 2113 C C . HIS A 1 255 ? -13.355 20.397 -14.572 1.00 80.00 255 HIS A C 1
ATOM 2115 O O . HIS A 1 255 ? -13.598 21.339 -13.815 1.00 80.00 255 HIS A O 1
ATOM 2121 N N . TYR A 1 256 ? -14.059 20.187 -15.685 1.00 74.44 256 TYR A N 1
ATOM 2122 C CA . TYR A 1 256 ? -15.180 21.024 -16.104 1.00 74.44 256 TYR A CA 1
ATOM 2123 C C . TYR A 1 256 ? -16.299 21.041 -15.056 1.00 74.44 256 TYR A C 1
ATOM 2125 O O . TYR A 1 256 ? -16.725 22.114 -14.632 1.00 74.44 256 TYR A O 1
ATOM 2133 N N . LEU A 1 257 ? -16.743 19.874 -14.577 1.00 77.56 257 LEU A N 1
ATOM 2134 C CA . LEU A 1 257 ? -17.773 19.758 -13.539 1.00 77.56 257 LEU A CA 1
ATOM 2135 C C . LEU A 1 257 ? -17.329 20.407 -12.226 1.00 77.56 257 LEU A C 1
ATOM 2137 O O . LEU A 1 257 ? -18.126 21.051 -11.543 1.00 77.56 257 LEU A O 1
ATOM 2141 N N . PHE A 1 258 ? -16.051 20.275 -11.880 1.00 81.25 258 PHE A N 1
ATOM 2142 C CA . PHE A 1 258 ? -15.455 20.919 -10.718 1.00 81.25 258 PHE A CA 1
ATOM 2143 C C . PHE A 1 258 ? -15.519 22.453 -10.802 1.00 81.25 258 PHE A C 1
ATOM 2145 O O . PHE A 1 258 ? -15.910 23.103 -9.824 1.00 81.25 258 PHE A O 1
ATOM 2152 N N . ILE A 1 259 ? -15.194 23.029 -11.966 1.00 79.94 259 ILE A N 1
ATOM 2153 C CA . ILE A 1 259 ? -15.306 24.473 -12.220 1.00 79.94 259 ILE A CA 1
ATOM 2154 C C . ILE A 1 259 ? -16.775 24.903 -12.226 1.00 79.94 259 ILE A C 1
ATOM 2156 O O . ILE A 1 259 ? -17.138 25.814 -11.484 1.00 79.94 259 ILE A O 1
ATOM 2160 N N . LYS A 1 260 ? -17.630 24.218 -12.998 1.00 80.25 260 LYS A N 1
ATOM 2161 C CA . LYS A 1 260 ? -19.064 24.522 -13.140 1.00 80.25 260 LYS A CA 1
ATOM 2162 C C . LYS A 1 260 ? -19.786 24.552 -11.794 1.00 80.25 260 LYS A C 1
ATOM 2164 O O . LYS A 1 260 ? -20.619 25.418 -11.555 1.00 80.25 260 LYS A O 1
ATOM 2169 N N . ASN A 1 261 ? -19.434 23.640 -10.891 1.00 81.44 261 ASN A N 1
ATOM 2170 C CA . ASN A 1 261 ? -20.034 23.552 -9.561 1.00 81.44 261 ASN A CA 1
ATOM 2171 C C . ASN A 1 261 ? -19.420 24.530 -8.537 1.00 81.44 261 ASN A C 1
ATOM 2173 O O . ASN A 1 261 ? -19.650 24.372 -7.334 1.00 81.44 261 ASN A O 1
ATOM 2177 N N . ASN A 1 262 ? -18.614 25.508 -8.978 1.00 80.81 262 ASN A N 1
ATOM 2178 C CA . ASN A 1 262 ? -17.951 26.521 -8.150 1.00 80.81 262 ASN A CA 1
ATOM 2179 C C . ASN A 1 262 ? -17.157 25.933 -6.963 1.00 80.81 262 ASN A C 1
ATOM 2181 O O . ASN A 1 262 ? -17.035 26.546 -5.899 1.00 80.81 262 ASN A O 1
ATOM 2185 N N . LYS A 1 263 ? -16.579 24.734 -7.129 1.00 81.25 263 LYS A N 1
ATOM 2186 C CA . LYS A 1 263 ? -15.882 24.005 -6.050 1.00 81.25 263 LYS A CA 1
ATOM 2187 C C . LYS A 1 263 ? -14.436 24.455 -5.824 1.00 81.25 263 LYS A C 1
ATOM 2189 O O . LYS A 1 263 ? -13.797 23.989 -4.880 1.00 81.25 263 LYS A O 1
ATOM 2194 N N . VAL A 1 264 ? -13.932 25.397 -6.626 1.00 78.62 264 VAL A N 1
ATOM 2195 C CA . VAL A 1 264 ? -12.553 25.920 -6.553 1.00 78.62 264 VAL A CA 1
ATOM 2196 C C . VAL A 1 264 ? -12.211 26.445 -5.160 1.00 78.62 264 VAL A C 1
ATOM 2198 O O . VAL A 1 264 ? -11.160 26.109 -4.617 1.00 78.62 264 VAL A O 1
ATOM 2201 N N . ASN A 1 265 ? -13.103 27.230 -4.550 1.00 78.81 265 ASN A N 1
ATOM 2202 C CA . ASN A 1 265 ? -12.854 27.790 -3.221 1.00 78.81 265 ASN A CA 1
ATOM 2203 C C . ASN A 1 265 ? -12.750 26.685 -2.160 1.00 78.81 265 ASN A C 1
ATOM 2205 O O . ASN A 1 265 ? -11.826 26.712 -1.352 1.00 78.81 265 ASN A O 1
ATOM 2209 N N . ASN A 1 266 ? -13.623 25.674 -2.216 1.00 79.69 266 ASN A N 1
ATOM 2210 C CA . ASN A 1 266 ? -13.574 24.534 -1.298 1.00 79.69 266 ASN A CA 1
ATOM 2211 C C . ASN A 1 266 ? -12.276 23.737 -1.460 1.00 79.69 266 ASN A C 1
ATOM 2213 O O . ASN A 1 266 ? -11.647 23.398 -0.465 1.00 79.69 266 ASN A O 1
ATOM 2217 N N . PHE A 1 267 ? -11.836 23.484 -2.694 1.00 81.69 267 PHE A N 1
ATOM 2218 C CA . PHE A 1 267 ? -10.564 22.806 -2.960 1.00 81.69 267 PHE A CA 1
ATOM 2219 C C . PHE A 1 267 ? -9.367 23.577 -2.401 1.00 81.69 267 PHE A C 1
ATOM 2221 O O . PHE A 1 267 ? -8.527 22.999 -1.715 1.00 81.69 267 PHE A O 1
ATOM 2228 N N . VAL A 1 268 ? -9.309 24.893 -2.633 1.00 80.62 268 VAL A N 1
ATOM 2229 C CA . VAL A 1 268 ? -8.243 25.748 -2.092 1.00 80.62 268 VAL A CA 1
ATOM 2230 C C . VAL A 1 268 ? -8.258 25.739 -0.565 1.00 80.62 268 VAL A C 1
ATOM 2232 O O . VAL A 1 268 ? -7.195 25.646 0.046 1.00 80.62 268 VAL A O 1
ATOM 2235 N N . THR A 1 269 ? -9.434 25.809 0.062 1.00 82.69 269 THR A N 1
ATOM 2236 C CA . THR A 1 269 ? -9.569 25.708 1.521 1.00 82.69 269 THR A CA 1
ATOM 2237 C C . THR A 1 269 ? -9.065 24.361 2.025 1.00 82.69 269 THR A C 1
ATOM 2239 O O . THR A 1 269 ? -8.217 24.332 2.911 1.00 82.69 269 THR A O 1
ATOM 2242 N N . VAL A 1 270 ? -9.475 23.251 1.406 1.00 83.25 270 VAL A N 1
ATOM 2243 C CA . VAL A 1 270 ? -9.001 21.911 1.779 1.00 83.25 270 VAL A CA 1
ATOM 2244 C C . VAL A 1 270 ? -7.486 21.810 1.652 1.00 83.25 270 VAL A C 1
ATOM 2246 O O . VAL A 1 270 ? -6.842 21.325 2.580 1.00 83.25 270 VAL A O 1
ATOM 2249 N N . LEU A 1 271 ? -6.901 22.269 0.542 1.00 83.50 271 LEU A N 1
ATOM 2250 C CA . LEU A 1 271 ? -5.449 22.266 0.355 1.00 83.50 271 LEU A CA 1
ATOM 2251 C C . LEU A 1 271 ? -4.749 23.088 1.441 1.00 83.50 271 LEU A C 1
ATOM 2253 O O . LEU A 1 271 ? -3.779 22.618 2.031 1.00 83.50 271 LEU A O 1
ATOM 2257 N N . LYS A 1 272 ? -5.265 24.280 1.762 1.00 84.38 272 LYS A N 1
ATOM 2258 C CA . LYS A 1 272 ? -4.735 25.137 2.834 1.00 84.38 272 LYS A CA 1
ATOM 2259 C C . LYS A 1 272 ? -4.884 24.533 4.226 1.00 84.38 272 LYS A C 1
ATOM 2261 O O . LYS A 1 272 ? -4.053 24.796 5.082 1.00 84.38 272 LYS A O 1
ATOM 2266 N N . GLU A 1 273 ? -5.912 23.742 4.484 1.00 86.19 273 GLU A N 1
ATOM 2267 C CA . GLU A 1 273 ? -6.070 23.052 5.769 1.00 86.19 273 GLU A CA 1
ATOM 2268 C C . GLU A 1 273 ? -5.228 21.769 5.838 1.00 86.19 273 GLU A C 1
ATOM 2270 O O . GLU A 1 273 ? -4.841 21.319 6.915 1.00 86.19 273 GLU A O 1
ATOM 2275 N N . SER A 1 274 ? -4.914 21.188 4.680 1.00 89.75 274 SER A N 1
ATOM 2276 C CA . SER A 1 274 ? -4.305 19.861 4.551 1.00 89.75 274 SER A CA 1
ATOM 2277 C C . SER A 1 274 ? -2.832 19.878 4.152 1.00 89.75 274 SER A C 1
ATOM 2279 O O . SER A 1 274 ? -2.214 18.814 4.134 1.00 89.75 274 SER A O 1
ATOM 2281 N N . TRP A 1 275 ? -2.248 21.041 3.840 1.00 89.19 275 TRP A N 1
ATOM 2282 C CA . TRP A 1 275 ? -0.902 21.136 3.256 1.00 89.19 275 TRP A CA 1
ATOM 2283 C C . TRP A 1 275 ? 0.167 20.419 4.083 1.00 89.19 275 TRP A C 1
ATOM 2285 O O . TRP A 1 275 ? 1.037 19.777 3.510 1.00 89.19 275 TRP A O 1
ATOM 2295 N N . LYS A 1 276 ? 0.077 20.459 5.421 1.00 92.19 276 LYS A N 1
ATOM 2296 C CA . LYS A 1 276 ? 1.019 19.758 6.309 1.00 92.19 276 LYS A CA 1
ATOM 2297 C C . LYS A 1 276 ? 0.956 18.242 6.130 1.00 92.19 276 LYS A C 1
ATOM 2299 O O . LYS A 1 276 ? 1.988 17.588 6.129 1.00 92.19 276 LYS A O 1
ATOM 2304 N N . THR A 1 277 ? -0.243 17.687 5.951 1.00 94.12 277 THR A N 1
ATOM 2305 C CA . THR A 1 277 ? -0.429 16.248 5.715 1.00 94.12 277 THR A CA 1
ATOM 2306 C C . THR A 1 277 ? 0.148 15.849 4.358 1.00 94.12 277 THR A C 1
ATOM 2308 O O . THR A 1 277 ? 0.877 14.865 4.279 1.00 94.12 277 THR A O 1
ATOM 2311 N N . PHE A 1 278 ? -0.112 16.639 3.311 1.00 92.69 278 PHE A N 1
ATOM 2312 C CA . PHE A 1 278 ? 0.487 16.410 1.993 1.00 92.69 278 PHE A CA 1
ATOM 2313 C C . PHE A 1 278 ? 2.012 16.544 2.020 1.00 92.69 278 PHE A C 1
ATOM 2315 O O . PHE A 1 278 ? 2.698 15.729 1.414 1.00 92.69 278 PHE A O 1
ATOM 2322 N N . LEU A 1 279 ? 2.552 17.513 2.764 1.00 92.56 279 LEU A N 1
ATOM 2323 C CA . LEU A 1 279 ? 3.993 17.680 2.926 1.00 92.56 279 LEU A CA 1
ATOM 2324 C C . LEU A 1 279 ? 4.631 16.478 3.634 1.00 92.56 279 LEU A C 1
ATOM 2326 O O . LEU A 1 279 ? 5.664 16.003 3.177 1.00 92.56 279 LEU A O 1
ATOM 2330 N N . CYS A 1 280 ? 4.011 15.948 4.696 1.00 94.56 280 CYS A N 1
ATOM 2331 C CA . CYS A 1 280 ? 4.471 14.711 5.336 1.00 94.56 280 CYS A CA 1
ATOM 2332 C C . CYS A 1 280 ? 4.491 13.539 4.343 1.00 94.56 280 CYS A C 1
ATOM 2334 O O . CYS A 1 280 ? 5.480 12.817 4.279 1.00 94.56 280 CYS A O 1
ATOM 2336 N N . ALA A 1 281 ? 3.435 13.375 3.540 1.00 95.62 281 ALA A N 1
ATOM 2337 C CA . ALA A 1 281 ? 3.379 12.315 2.536 1.00 95.62 281 ALA A CA 1
ATOM 2338 C C . ALA A 1 281 ? 4.465 12.469 1.457 1.00 95.62 281 ALA A C 1
ATOM 2340 O O . ALA A 1 281 ? 5.130 11.493 1.127 1.00 95.62 281 ALA A O 1
ATOM 2341 N N . LEU A 1 282 ? 4.701 13.690 0.961 1.00 94.81 282 LEU A N 1
ATOM 2342 C CA . LEU A 1 282 ? 5.769 13.979 -0.003 1.00 94.81 282 LEU A CA 1
ATOM 2343 C C . LEU A 1 282 ? 7.168 13.764 0.585 1.00 94.81 282 LEU A C 1
ATOM 2345 O O . LEU A 1 282 ? 8.048 13.246 -0.097 1.00 94.81 282 LEU A O 1
ATOM 2349 N N . LEU A 1 283 ? 7.380 14.115 1.855 1.00 94.75 283 LEU A N 1
ATOM 2350 C CA . LEU A 1 283 ? 8.645 13.857 2.536 1.00 94.75 283 LEU A CA 1
ATOM 2351 C C . LEU A 1 283 ? 8.917 12.349 2.618 1.00 94.75 283 LEU A C 1
ATOM 2353 O O . LEU A 1 283 ? 9.998 11.902 2.242 1.00 94.75 283 LEU A O 1
ATOM 2357 N N . ILE A 1 284 ? 7.929 11.558 3.047 1.00 94.81 284 ILE A N 1
ATOM 2358 C CA . ILE A 1 284 ? 8.066 10.097 3.140 1.00 94.81 284 ILE A CA 1
ATOM 2359 C C . ILE A 1 284 ? 8.244 9.479 1.746 1.00 94.81 284 ILE A C 1
ATOM 2361 O O . ILE A 1 284 ? 9.074 8.583 1.599 1.00 94.81 284 ILE A O 1
ATOM 2365 N N . LEU A 1 285 ? 7.546 9.982 0.717 1.00 95.25 285 LEU A N 1
ATOM 2366 C CA . LEU A 1 285 ? 7.735 9.584 -0.685 1.00 95.25 285 LEU A CA 1
ATOM 2367 C C . LEU A 1 285 ? 9.191 9.742 -1.116 1.00 95.25 285 LEU A C 1
ATOM 2369 O O . LEU A 1 285 ? 9.789 8.806 -1.642 1.00 95.25 285 LEU A O 1
ATOM 2373 N N . PHE A 1 286 ? 9.771 10.918 -0.878 1.00 93.69 286 PHE A N 1
ATOM 2374 C CA . PHE A 1 286 ? 11.134 11.210 -1.301 1.00 93.69 286 PHE A CA 1
ATOM 2375 C C . PHE A 1 286 ? 12.168 10.427 -0.497 1.00 93.69 286 PHE A C 1
ATOM 2377 O O . PHE A 1 286 ? 13.103 9.899 -1.092 1.00 93.69 286 PHE A O 1
ATOM 2384 N N . ILE A 1 287 ? 11.998 10.274 0.818 1.00 91.00 287 ILE A N 1
ATOM 2385 C CA . ILE A 1 287 ? 12.896 9.432 1.625 1.00 91.00 287 ILE A CA 1
ATOM 2386 C C . ILE A 1 287 ? 12.835 7.972 1.140 1.00 91.00 287 ILE A C 1
ATOM 2388 O O . ILE A 1 287 ? 13.876 7.376 0.869 1.00 91.00 287 ILE A O 1
ATOM 2392 N N . SER A 1 288 ? 11.631 7.423 0.955 1.00 90.62 288 SER A N 1
ATOM 2393 C CA . SER A 1 288 ? 11.409 6.056 0.452 1.00 90.62 288 SER A CA 1
ATOM 2394 C C . SER A 1 288 ? 12.070 5.840 -0.911 1.00 90.62 288 SER A C 1
ATOM 2396 O O . SER A 1 288 ? 12.792 4.866 -1.115 1.00 90.62 288 SER A O 1
ATOM 2398 N N . LEU A 1 289 ? 11.894 6.785 -1.837 1.00 90.94 289 LEU A N 1
ATOM 2399 C CA . LEU A 1 289 ? 12.514 6.720 -3.157 1.00 90.94 289 LEU A CA 1
ATOM 2400 C C . LEU A 1 289 ? 14.040 6.852 -3.091 1.00 90.94 289 LEU A C 1
ATOM 2402 O O . LEU A 1 289 ? 14.746 6.143 -3.804 1.00 90.94 289 LEU A O 1
ATOM 2406 N N . SER A 1 290 ? 14.555 7.726 -2.222 1.00 89.19 290 SER A N 1
ATOM 2407 C CA . SER A 1 290 ? 15.997 7.942 -2.046 1.00 89.19 290 SER A CA 1
ATOM 2408 C C . SER A 1 290 ? 16.689 6.661 -1.598 1.00 89.19 290 SER A C 1
ATOM 2410 O O . SER A 1 290 ? 17.766 6.344 -2.095 1.00 89.19 290 SER A O 1
ATOM 2412 N N . ILE A 1 291 ? 16.035 5.891 -0.725 1.00 84.19 291 ILE A N 1
ATOM 2413 C CA . ILE A 1 291 ? 16.476 4.551 -0.341 1.00 84.19 291 ILE A CA 1
ATOM 2414 C C . ILE A 1 291 ? 16.509 3.658 -1.575 1.00 84.19 291 ILE A C 1
ATOM 2416 O O . ILE A 1 291 ? 17.572 3.135 -1.895 1.00 84.19 291 ILE A O 1
ATOM 2420 N N . VAL A 1 292 ? 15.415 3.548 -2.336 1.00 84.56 292 VAL A N 1
ATOM 2421 C CA . VAL A 1 292 ? 15.335 2.698 -3.543 1.00 84.56 292 VAL A CA 1
ATOM 2422 C C . VAL A 1 292 ? 16.426 3.019 -4.574 1.00 84.56 292 VAL A C 1
ATOM 2424 O O . VAL A 1 292 ? 17.006 2.093 -5.140 1.00 84.56 292 VAL A O 1
ATOM 2427 N N . ILE A 1 293 ? 16.803 4.287 -4.765 1.00 85.56 293 ILE A N 1
ATOM 2428 C CA . ILE A 1 293 ? 17.758 4.692 -5.817 1.00 85.56 293 ILE A CA 1
ATOM 2429 C C . ILE A 1 293 ? 19.183 5.010 -5.320 1.00 85.56 293 ILE A C 1
ATOM 2431 O O . ILE A 1 293 ? 20.051 5.302 -6.142 1.00 85.56 293 ILE A O 1
ATOM 2435 N N . SER A 1 294 ? 19.463 4.934 -4.011 1.00 79.62 294 SER A N 1
ATOM 2436 C CA . SER A 1 294 ? 20.714 5.417 -3.379 1.00 79.62 294 SER A CA 1
ATOM 2437 C C . SER A 1 294 ? 22.011 4.964 -4.073 1.00 79.62 294 SER A C 1
ATOM 2439 O O . SER A 1 294 ? 22.909 5.772 -4.326 1.00 79.62 294 SER A O 1
ATOM 2441 N N . LYS A 1 295 ? 22.082 3.684 -4.452 1.00 72.00 295 LYS A N 1
ATOM 2442 C CA . LYS A 1 295 ? 23.233 3.027 -5.098 1.00 72.00 295 LYS A CA 1
ATOM 2443 C C . LYS A 1 295 ? 23.183 3.000 -6.632 1.00 72.00 295 LYS A C 1
ATOM 2445 O O . LYS A 1 295 ? 24.039 2.386 -7.256 1.00 72.00 295 LYS A O 1
ATOM 2450 N N . LYS A 1 296 ? 22.180 3.623 -7.257 1.00 77.50 296 LYS A N 1
ATOM 2451 C CA . LYS A 1 296 ? 21.902 3.468 -8.694 1.00 77.50 296 LYS A CA 1
ATOM 2452 C C . LYS A 1 296 ? 22.299 4.721 -9.464 1.00 77.50 296 LYS A C 1
ATOM 2454 O O . LYS A 1 296 ? 21.882 5.824 -9.100 1.00 77.50 296 LYS A O 1
ATOM 2459 N N . GLN A 1 297 ? 23.159 4.577 -10.468 1.00 69.56 297 GLN A N 1
ATOM 2460 C CA . GLN A 1 297 ? 23.600 5.710 -11.288 1.00 69.56 297 GLN A CA 1
ATOM 2461 C C . GLN A 1 297 ? 22.559 6.034 -12.360 1.00 69.56 297 GLN A C 1
ATOM 2463 O O . GLN A 1 297 ? 22.304 7.209 -12.606 1.00 69.56 297 GLN A O 1
ATOM 2468 N N . LYS A 1 298 ? 21.910 5.004 -12.918 1.00 73.00 298 LYS A N 1
ATOM 2469 C CA . LYS A 1 298 ? 20.827 5.091 -13.901 1.00 73.00 298 LYS A CA 1
ATOM 2470 C C . LYS A 1 298 ? 19.573 4.410 -13.334 1.00 73.00 298 LYS A C 1
ATOM 2472 O O . LYS A 1 298 ? 19.300 3.251 -13.646 1.00 73.00 298 LYS A O 1
ATOM 2477 N N . PRO A 1 299 ? 18.795 5.094 -12.471 1.00 77.25 299 PRO A N 1
ATOM 2478 C CA . PRO A 1 299 ? 17.752 4.449 -11.674 1.00 77.25 299 PRO A CA 1
ATOM 2479 C C . PRO A 1 299 ? 16.696 3.688 -12.484 1.00 77.25 299 PRO A C 1
ATOM 2481 O O . PRO A 1 299 ? 16.263 2.631 -12.052 1.00 77.25 299 PRO A O 1
ATOM 2484 N N . PHE A 1 300 ? 16.299 4.176 -13.660 1.00 74.25 300 PHE A N 1
ATOM 2485 C CA . PHE A 1 300 ? 15.257 3.531 -14.469 1.00 74.25 300 PHE A CA 1
ATOM 2486 C C . PHE A 1 300 ? 15.672 2.192 -15.097 1.00 74.25 300 PHE A C 1
ATOM 2488 O O . PHE A 1 300 ? 14.806 1.474 -15.596 1.00 74.25 300 PHE A O 1
ATOM 2495 N N . GLU A 1 301 ? 16.957 1.843 -15.045 1.00 68.50 301 GLU A N 1
ATOM 2496 C CA . GLU A 1 301 ? 17.503 0.607 -15.622 1.00 68.50 301 GLU A CA 1
ATOM 2497 C C . GLU A 1 301 ? 18.179 -0.266 -14.592 1.00 68.50 301 GLU A C 1
ATOM 2499 O O . GLU A 1 301 ? 18.015 -1.483 -14.598 1.00 68.50 301 GLU A O 1
ATOM 2504 N N . ASP A 1 302 ? 18.950 0.371 -13.713 1.00 67.75 302 ASP A N 1
ATOM 2505 C CA . ASP A 1 302 ? 19.714 -0.338 -12.710 1.00 67.75 302 ASP A CA 1
ATOM 2506 C C . ASP A 1 302 ? 18.818 -0.816 -11.566 1.00 67.75 302 ASP A C 1
ATOM 2508 O O . ASP A 1 302 ? 19.272 -1.639 -10.779 1.00 67.75 302 ASP A O 1
ATOM 2512 N N . VAL A 1 303 ? 17.609 -0.256 -11.404 1.00 74.06 303 VAL A N 1
ATOM 2513 C CA . VAL A 1 303 ? 16.631 -0.728 -10.416 1.00 74.06 303 VAL A CA 1
ATOM 2514 C C . VAL A 1 303 ? 15.900 -1.926 -10.999 1.00 74.06 303 VAL A C 1
ATOM 2516 O O . VAL A 1 303 ? 15.039 -1.806 -11.868 1.00 74.06 303 VAL A O 1
ATOM 2519 N N . SER A 1 304 ? 16.241 -3.087 -10.467 1.00 71.00 304 SER A N 1
ATOM 2520 C CA . SER A 1 304 ? 15.654 -4.374 -10.789 1.00 71.00 304 SER A CA 1
ATOM 2521 C C . SER A 1 304 ? 14.937 -4.966 -9.577 1.00 71.00 304 SER A C 1
ATOM 2523 O O . SER A 1 304 ? 14.984 -4.445 -8.460 1.00 71.00 304 SER A O 1
ATOM 2525 N N . TYR A 1 305 ? 14.287 -6.103 -9.800 1.00 64.25 305 TYR A N 1
ATOM 2526 C CA . TYR A 1 305 ? 13.666 -6.892 -8.746 1.00 64.25 305 TYR A CA 1
ATOM 2527 C C . TYR A 1 305 ? 14.652 -7.290 -7.627 1.00 64.25 305 TYR A C 1
ATOM 2529 O O . TYR A 1 305 ? 14.346 -7.105 -6.447 1.00 64.25 305 TYR A O 1
ATOM 2537 N N . GLY A 1 306 ? 15.839 -7.794 -7.989 1.00 60.25 306 GLY A N 1
ATOM 2538 C CA . GLY A 1 306 ? 16.836 -8.296 -7.033 1.00 60.25 306 GLY A CA 1
ATOM 2539 C C . GLY A 1 306 ? 17.392 -7.214 -6.104 1.00 60.25 306 GLY A C 1
ATOM 2540 O O . GLY A 1 306 ? 17.777 -7.497 -4.973 1.00 60.25 306 GLY A O 1
ATOM 2541 N N . ASP A 1 307 ? 17.327 -5.950 -6.520 1.00 59.72 307 ASP A N 1
ATOM 2542 C CA . ASP A 1 307 ? 17.803 -4.817 -5.720 1.00 59.72 307 ASP A CA 1
ATOM 2543 C C . ASP A 1 307 ? 16.943 -4.521 -4.493 1.00 59.72 307 ASP A C 1
ATOM 2545 O O . ASP A 1 307 ? 17.394 -3.839 -3.574 1.00 59.72 307 ASP A O 1
ATOM 2549 N N . MET A 1 308 ? 15.712 -5.035 -4.465 1.00 55.81 308 MET A N 1
ATOM 2550 C CA . MET A 1 308 ? 14.849 -4.973 -3.285 1.00 55.81 308 MET A CA 1
ATOM 2551 C C . MET A 1 308 ? 15.215 -6.044 -2.244 1.00 55.81 308 MET A C 1
ATOM 2553 O O . MET A 1 308 ? 14.756 -5.955 -1.107 1.00 55.81 308 MET A O 1
ATOM 2557 N N . ILE A 1 309 ? 16.019 -7.041 -2.635 1.00 52.00 309 ILE A N 1
ATOM 2558 C CA . ILE A 1 309 ? 16.443 -8.183 -1.812 1.00 52.00 309 ILE A CA 1
ATOM 2559 C C . ILE A 1 309 ? 17.857 -7.957 -1.278 1.00 52.00 309 ILE A C 1
ATOM 2561 O O . ILE A 1 309 ? 18.118 -8.229 -0.108 1.00 52.00 309 ILE A O 1
ATOM 2565 N N . GLU A 1 310 ? 18.766 -7.451 -2.116 1.00 45.03 310 GLU A N 1
ATOM 2566 C CA . GLU A 1 310 ? 20.193 -7.557 -1.808 1.00 45.03 310 GLU A CA 1
ATOM 2567 C C . GLU A 1 310 ? 20.712 -6.472 -0.857 1.00 45.03 310 GLU A C 1
ATOM 2569 O O . GLU A 1 310 ? 21.566 -6.762 -0.034 1.00 45.03 310 GLU A O 1
ATOM 2574 N N . TYR A 1 311 ? 20.162 -5.256 -0.853 1.00 50.16 311 TYR A N 1
ATOM 2575 C CA . TYR A 1 311 ? 20.496 -4.233 0.146 1.00 50.16 311 TYR A CA 1
ATOM 2576 C C . TYR A 1 311 ? 19.404 -3.167 0.179 1.00 50.16 311 TYR A C 1
ATOM 2578 O O . TYR A 1 311 ? 19.294 -2.442 -0.806 1.00 50.16 311 TYR A O 1
ATOM 2586 N N . LYS A 1 312 ? 18.667 -3.041 1.303 1.00 51.78 312 LYS A N 1
ATOM 2587 C CA . LYS A 1 312 ? 18.151 -1.785 1.912 1.00 51.78 312 LYS A CA 1
ATOM 2588 C C . LYS A 1 312 ? 17.328 -2.076 3.184 1.00 51.78 312 LYS A C 1
ATOM 2590 O O . LYS A 1 312 ? 16.190 -2.524 3.121 1.00 51.78 312 LYS A O 1
ATOM 2595 N N . ILE A 1 313 ? 17.954 -1.798 4.333 1.00 54.12 313 ILE A N 1
ATOM 2596 C CA . ILE A 1 313 ? 17.488 -1.833 5.739 1.00 54.12 313 ILE A CA 1
ATOM 2597 C C . ILE A 1 313 ? 17.002 -3.194 6.298 1.00 54.12 313 ILE A C 1
ATOM 2599 O O . ILE A 1 313 ? 17.418 -3.532 7.403 1.00 54.12 313 ILE A O 1
ATOM 2603 N N . PHE A 1 314 ? 16.210 -3.998 5.574 1.00 55.09 314 PHE A N 1
ATOM 2604 C CA . PHE A 1 314 ? 15.618 -5.253 6.090 1.00 55.09 314 PHE A CA 1
ATOM 2605 C C . PHE A 1 314 ? 15.847 -6.429 5.121 1.00 55.09 314 PHE A C 1
ATOM 2607 O O . PHE A 1 314 ? 15.024 -6.741 4.263 1.00 55.09 314 PHE A O 1
ATOM 2614 N N . SER A 1 315 ? 17.022 -7.054 5.191 1.00 44.47 315 SER A N 1
ATOM 2615 C CA . SER A 1 315 ? 17.493 -8.044 4.211 1.00 44.47 315 SER A CA 1
ATOM 2616 C C . SER A 1 315 ? 17.085 -9.476 4.573 1.00 44.47 315 SER A C 1
ATOM 2618 O O . SER A 1 315 ? 17.905 -10.204 5.124 1.00 44.47 315 SER A O 1
ATOM 2620 N N . VAL A 1 316 ? 15.848 -9.913 4.307 1.00 45.91 316 VAL A N 1
ATOM 2621 C CA . VAL A 1 316 ? 15.505 -11.350 4.485 1.00 45.91 316 VAL A CA 1
ATOM 2622 C C . VAL A 1 316 ? 14.388 -11.866 3.555 1.00 45.91 316 VAL A C 1
ATOM 2624 O O . VAL A 1 316 ? 14.194 -13.073 3.453 1.00 45.91 316 VAL A O 1
ATOM 2627 N N . PHE A 1 317 ? 13.635 -11.022 2.839 1.00 47.81 317 PHE A N 1
ATOM 2628 C CA . PHE A 1 317 ? 12.474 -11.524 2.089 1.00 47.81 317 PHE A CA 1
ATOM 2629 C C . PHE A 1 317 ? 12.790 -11.816 0.614 1.00 47.81 317 PHE A C 1
ATOM 2631 O O . PHE A 1 317 ? 13.091 -10.901 -0.154 1.00 47.81 317 PHE A O 1
ATOM 2638 N N . ASN A 1 318 ? 12.653 -13.083 0.202 1.00 50.12 318 ASN A N 1
ATOM 2639 C CA . ASN A 1 318 ? 12.628 -13.483 -1.209 1.00 50.12 318 ASN A CA 1
ATOM 2640 C C . ASN A 1 318 ? 11.395 -12.855 -1.881 1.00 50.12 318 ASN A C 1
ATOM 2642 O O . ASN A 1 318 ? 10.276 -13.354 -1.787 1.00 50.12 318 ASN A O 1
ATOM 2646 N N . GLY A 1 319 ? 11.612 -11.701 -2.512 1.00 49.94 319 GLY A N 1
ATOM 2647 C CA . GLY A 1 319 ? 10.613 -10.695 -2.873 1.00 49.94 319 GLY A CA 1
ATOM 2648 C C . GLY A 1 319 ? 9.595 -11.033 -3.967 1.00 49.94 319 GLY A C 1
ATOM 2649 O O . GLY A 1 319 ? 9.122 -10.101 -4.614 1.00 49.94 319 GLY A O 1
ATOM 2650 N N . GLY A 1 320 ? 9.204 -12.292 -4.186 1.00 58.41 320 GLY A N 1
ATOM 2651 C CA . GLY A 1 320 ? 8.258 -12.654 -5.254 1.00 58.41 320 GLY A CA 1
ATOM 2652 C C . GLY A 1 320 ? 6.992 -11.780 -5.270 1.00 58.41 320 GLY A C 1
ATOM 2653 O O . GLY A 1 320 ? 6.514 -11.394 -6.336 1.00 58.41 320 GLY A O 1
ATOM 2654 N N . ASP A 1 321 ? 6.530 -11.359 -4.090 1.00 64.38 321 ASP A N 1
ATOM 2655 C CA . ASP A 1 321 ? 5.372 -10.478 -3.912 1.00 64.38 321 ASP A CA 1
ATOM 2656 C C . ASP A 1 321 ? 5.578 -9.042 -4.415 1.00 64.38 321 ASP A C 1
ATOM 2658 O O . ASP A 1 321 ? 4.630 -8.423 -4.900 1.00 64.38 321 ASP A O 1
ATOM 2662 N N . ASN A 1 322 ? 6.805 -8.513 -4.359 1.00 71.25 322 ASN A N 1
ATOM 2663 C CA . ASN A 1 322 ? 7.103 -7.161 -4.824 1.00 71.25 322 ASN A CA 1
ATOM 2664 C C . ASN A 1 322 ? 6.949 -7.058 -6.343 1.00 71.25 322 ASN A C 1
ATOM 2666 O O . ASN A 1 322 ? 6.416 -6.061 -6.810 1.00 71.25 322 ASN A O 1
ATOM 2670 N N . GLN A 1 323 ? 7.336 -8.079 -7.110 1.00 78.19 323 GLN A N 1
ATOM 2671 C CA . GLN A 1 323 ? 7.235 -8.083 -8.578 1.00 78.19 323 GLN A CA 1
ATOM 2672 C C . GLN A 1 323 ? 5.908 -8.639 -9.112 1.00 78.19 323 GLN A C 1
ATOM 2674 O O . GLN A 1 323 ? 5.574 -8.445 -10.280 1.00 78.19 323 GLN A O 1
ATOM 2679 N N . PHE A 1 324 ? 5.122 -9.303 -8.266 1.00 79.94 324 PHE A N 1
ATOM 2680 C CA . PHE A 1 324 ? 3.901 -9.987 -8.678 1.00 79.94 324 PHE A CA 1
ATOM 2681 C C . PHE A 1 324 ? 2.912 -9.059 -9.411 1.00 79.94 324 PHE A C 1
ATOM 2683 O O . PHE A 1 324 ? 2.442 -9.381 -10.500 1.00 79.94 324 PHE A O 1
ATOM 2690 N N . GLN A 1 325 ? 2.636 -7.866 -8.870 1.00 87.12 325 GLN A N 1
ATOM 2691 C CA . GLN A 1 325 ? 1.689 -6.939 -9.511 1.00 87.12 325 GLN A CA 1
ATOM 2692 C C . GLN A 1 325 ? 2.284 -6.203 -10.716 1.00 87.12 325 GLN A C 1
ATOM 2694 O O . GLN A 1 325 ? 1.532 -5.747 -11.579 1.00 87.12 325 GLN A O 1
ATOM 2699 N N . TYR A 1 326 ? 3.615 -6.126 -10.811 1.00 87.50 326 TYR A N 1
ATOM 2700 C CA . TYR A 1 326 ? 4.300 -5.629 -12.002 1.00 87.50 326 TYR A CA 1
ATOM 2701 C C . TYR A 1 326 ? 4.052 -6.561 -13.193 1.00 87.50 326 TYR A C 1
ATOM 2703 O O . TYR A 1 326 ? 3.614 -6.105 -14.254 1.00 87.50 326 TYR A O 1
ATOM 2711 N N . TYR A 1 327 ? 4.250 -7.871 -13.012 1.00 85.19 327 TYR A N 1
ATOM 2712 C CA . TYR A 1 327 ? 3.969 -8.853 -14.062 1.00 85.19 327 TYR A CA 1
ATOM 2713 C C . TYR A 1 327 ? 2.484 -8.949 -14.380 1.00 85.19 327 TYR A C 1
ATOM 2715 O O . TYR A 1 327 ? 2.138 -8.957 -15.557 1.00 85.19 327 TYR A O 1
ATOM 2723 N N . ASN A 1 328 ? 1.600 -8.897 -13.380 1.00 85.81 328 ASN A N 1
ATOM 2724 C CA . ASN A 1 328 ? 0.164 -8.851 -13.654 1.00 85.81 328 ASN A CA 1
ATOM 2725 C C . ASN A 1 328 ? -0.225 -7.649 -14.511 1.00 85.81 328 ASN A C 1
ATOM 2727 O O . ASN A 1 328 ? -0.935 -7.806 -15.499 1.00 85.81 328 ASN A O 1
ATOM 2731 N N . GLY A 1 329 ? 0.259 -6.453 -14.162 1.00 87.81 329 GLY A N 1
ATOM 2732 C CA . GLY A 1 329 ? 0.003 -5.264 -14.968 1.00 87.81 329 GLY A CA 1
ATOM 2733 C C . GLY A 1 329 ? 0.577 -5.391 -16.380 1.00 87.81 329 GLY A C 1
ATOM 2734 O O . GLY A 1 329 ? -0.070 -4.986 -17.339 1.00 87.81 329 GLY A O 1
ATOM 2735 N N . THR A 1 330 ? 1.753 -6.009 -16.526 1.00 86.75 330 THR A N 1
ATOM 2736 C CA . THR A 1 330 ? 2.372 -6.292 -17.833 1.00 86.75 330 THR A CA 1
ATOM 2737 C C . THR A 1 330 ? 1.508 -7.224 -18.679 1.00 86.75 330 THR A C 1
ATOM 2739 O O . THR A 1 330 ? 1.192 -6.894 -19.821 1.00 86.75 330 THR A O 1
ATOM 2742 N N . ALA A 1 331 ? 1.110 -8.362 -18.110 1.00 83.94 331 ALA A N 1
ATOM 2743 C CA . ALA A 1 331 ? 0.305 -9.373 -18.778 1.00 83.94 331 ALA A CA 1
ATOM 2744 C C . ALA A 1 331 ? -1.044 -8.798 -19.224 1.00 83.94 331 ALA A C 1
ATOM 2746 O O . ALA A 1 331 ? -1.437 -8.981 -20.372 1.00 83.94 331 ALA A O 1
ATOM 2747 N N . ILE A 1 332 ? -1.697 -8.019 -18.353 1.00 85.56 332 ILE A N 1
ATOM 2748 C CA . ILE A 1 332 ? -2.959 -7.341 -18.661 1.00 85.56 332 ILE A CA 1
ATOM 2749 C C . ILE A 1 332 ? -2.794 -6.372 -19.834 1.00 85.56 332 ILE A C 1
ATOM 2751 O O . ILE A 1 332 ? -3.544 -6.463 -20.800 1.00 85.56 332 ILE A O 1
ATOM 2755 N N . VAL A 1 333 ? -1.823 -5.450 -19.767 1.00 84.75 333 VAL A N 1
ATOM 2756 C CA . VAL A 1 333 ? -1.648 -4.425 -20.812 1.00 84.75 333 VAL A CA 1
ATOM 2757 C C . VAL A 1 333 ? -1.292 -5.055 -22.148 1.00 84.75 333 VAL A C 1
ATOM 2759 O O . VAL A 1 333 ? -1.806 -4.633 -23.175 1.00 84.75 333 VAL A O 1
ATOM 2762 N N . ASN A 1 334 ? -0.423 -6.061 -22.158 1.00 83.19 334 ASN A N 1
ATOM 2763 C CA . ASN A 1 334 ? 0.009 -6.686 -23.403 1.00 83.19 334 ASN A CA 1
ATOM 2764 C C . ASN A 1 334 ? -0.958 -7.775 -23.898 1.00 83.19 334 ASN A C 1
ATOM 2766 O O . ASN A 1 334 ? -0.727 -8.332 -24.968 1.00 83.19 334 ASN A O 1
ATOM 2770 N N . ASN A 1 335 ? -2.045 -8.049 -23.165 1.00 80.75 335 ASN A N 1
ATOM 2771 C CA . ASN A 1 335 ? -2.959 -9.163 -23.418 1.00 80.75 335 ASN A CA 1
ATOM 2772 C C . ASN A 1 335 ? -2.216 -10.508 -23.549 1.00 80.75 335 ASN A C 1
ATOM 2774 O O . ASN A 1 335 ? -2.467 -11.305 -24.452 1.00 80.75 335 ASN A O 1
ATOM 2778 N N . GLU A 1 336 ? -1.242 -10.729 -22.669 1.00 83.50 336 GLU A N 1
ATOM 2779 C CA . GLU A 1 336 ? -0.426 -11.939 -22.643 1.00 83.50 336 GLU A CA 1
ATOM 2780 C C . GLU A 1 336 ? -0.984 -12.944 -21.635 1.00 83.50 336 GLU A C 1
ATOM 2782 O O . GLU A 1 336 ? -1.479 -12.548 -20.574 1.00 83.50 336 GLU A O 1
ATOM 2787 N N . PRO A 1 337 ? -0.872 -14.255 -21.909 1.00 80.12 337 PRO A N 1
ATOM 2788 C CA . PRO A 1 337 ? -1.287 -15.252 -20.944 1.00 80.12 337 PRO A CA 1
ATOM 2789 C C . PRO A 1 337 ? -0.413 -15.143 -19.696 1.00 80.12 337 PRO A C 1
ATOM 2791 O O . PRO A 1 337 ? 0.817 -15.132 -19.779 1.00 80.12 337 PRO A O 1
ATOM 2794 N N . PHE A 1 338 ? -1.046 -15.123 -18.523 1.00 79.81 338 PHE A N 1
ATOM 2795 C CA . PHE A 1 338 ? -0.327 -15.092 -17.253 1.00 79.81 338 PHE A CA 1
ATOM 2796 C C . PHE A 1 338 ? 0.674 -16.255 -17.145 1.00 79.81 338 PHE A C 1
ATOM 2798 O O . PHE A 1 338 ? 1.778 -16.055 -16.654 1.00 79.81 338 PHE A O 1
ATOM 2805 N N . SER A 1 339 ? 0.381 -17.438 -17.701 1.00 75.12 339 SER A N 1
ATOM 2806 C CA . SER A 1 339 ? 1.309 -18.584 -17.714 1.00 75.12 339 SER A CA 1
ATOM 2807 C C . SER A 1 339 ? 2.716 -18.249 -18.227 1.00 75.12 339 SER A C 1
ATOM 2809 O O . SER A 1 339 ? 3.671 -18.850 -17.745 1.00 75.12 339 SER A O 1
ATOM 2811 N N . LYS A 1 340 ? 2.880 -17.242 -19.097 1.00 77.56 340 LYS A N 1
ATOM 2812 C CA . LYS A 1 340 ? 4.189 -16.733 -19.543 1.00 77.56 340 LYS A CA 1
ATOM 2813 C C . LYS A 1 340 ? 5.114 -16.314 -18.387 1.00 77.56 340 LYS A C 1
ATOM 2815 O O . LYS A 1 340 ? 6.326 -16.406 -18.532 1.00 77.56 340 LYS A O 1
ATOM 2820 N N . TYR A 1 341 ? 4.543 -15.852 -17.274 1.00 76.62 341 TYR A N 1
ATOM 2821 C CA . TYR A 1 341 ? 5.254 -15.306 -16.111 1.00 76.62 341 TYR A CA 1
ATOM 2822 C C . TYR A 1 341 ? 5.273 -16.245 -14.895 1.00 76.62 341 TYR A C 1
ATOM 2824 O O . TYR A 1 341 ? 6.066 -16.047 -13.978 1.00 76.62 341 TYR A O 1
ATOM 2832 N N . TYR A 1 342 ? 4.369 -17.230 -14.857 1.00 75.25 342 TYR A N 1
ATOM 2833 C CA . TYR A 1 342 ? 4.141 -18.082 -13.680 1.00 75.25 342 TYR A CA 1
ATOM 2834 C C . TYR A 1 342 ? 4.377 -19.578 -13.946 1.00 75.25 342 TYR A C 1
ATOM 2836 O O . TYR A 1 342 ? 4.463 -20.353 -12.994 1.00 75.25 342 TYR A O 1
ATOM 2844 N N . ALA A 1 343 ? 4.479 -20.019 -15.207 1.00 67.62 343 ALA A N 1
ATOM 2845 C CA . ALA A 1 343 ? 4.727 -21.426 -15.524 1.00 67.62 343 ALA A CA 1
ATOM 2846 C C . ALA A 1 343 ? 6.115 -21.886 -15.043 1.00 67.62 343 ALA A C 1
ATOM 2848 O O . ALA A 1 343 ? 7.045 -21.093 -14.904 1.00 67.62 343 ALA A O 1
ATOM 2849 N N . HIS A 1 344 ? 6.252 -23.193 -14.800 1.00 66.06 344 HIS A N 1
ATOM 2850 C CA . HIS A 1 344 ? 7.510 -23.842 -14.404 1.00 66.06 344 HIS A CA 1
ATOM 2851 C C . HIS A 1 344 ? 8.147 -23.310 -13.106 1.00 66.06 344 HIS A C 1
ATOM 2853 O O . HIS A 1 344 ? 9.356 -23.416 -12.928 1.00 66.06 344 HIS A O 1
ATOM 2859 N N . GLY A 1 345 ? 7.351 -22.741 -12.193 1.00 60.12 345 GLY A N 1
ATOM 2860 C CA . GLY A 1 345 ? 7.848 -22.298 -10.887 1.00 60.12 345 GLY A CA 1
ATOM 2861 C C . GLY A 1 345 ? 8.750 -21.062 -10.945 1.00 60.12 345 GLY A C 1
ATOM 2862 O O . GLY A 1 345 ? 9.546 -20.849 -10.036 1.00 60.12 345 GLY A O 1
ATOM 2863 N N . GLN A 1 346 ? 8.629 -20.230 -11.989 1.00 62.00 346 GLN A N 1
ATOM 2864 C CA . GLN A 1 346 ? 9.341 -18.945 -12.079 1.00 62.00 346 GLN A CA 1
ATOM 2865 C C . GLN A 1 346 ? 9.009 -17.996 -10.912 1.00 62.00 346 GLN A C 1
ATOM 2867 O O . GLN A 1 346 ? 9.813 -17.132 -10.559 1.00 62.00 346 GLN A O 1
ATOM 2872 N N . LEU A 1 347 ? 7.838 -18.173 -10.294 1.00 62.72 347 LEU A N 1
ATOM 2873 C CA . LEU A 1 347 ? 7.407 -17.495 -9.078 1.00 62.72 347 LEU A CA 1
ATOM 2874 C C . LEU A 1 347 ? 6.856 -18.519 -8.079 1.00 62.72 347 LEU A C 1
ATOM 2876 O O . LEU A 1 347 ? 6.270 -19.525 -8.471 1.00 62.72 347 LEU A O 1
ATOM 2880 N N . VAL A 1 348 ? 7.034 -18.233 -6.785 1.00 62.88 348 VAL A N 1
ATOM 2881 C CA . VAL A 1 348 ? 6.609 -19.107 -5.671 1.00 62.88 348 VAL A CA 1
ATOM 2882 C C . VAL A 1 348 ? 5.087 -19.283 -5.622 1.00 62.88 348 VAL A C 1
ATOM 2884 O O . VAL A 1 348 ? 4.602 -20.350 -5.263 1.00 62.88 348 VAL A O 1
ATOM 2887 N N . TYR A 1 349 ? 4.336 -18.246 -5.997 1.00 68.06 349 TYR A N 1
ATOM 2888 C CA . TYR A 1 349 ? 2.874 -18.227 -5.961 1.00 68.06 349 TYR A CA 1
ATOM 2889 C C . TYR A 1 349 ? 2.305 -17.981 -7.357 1.00 68.06 349 TYR A C 1
ATOM 2891 O O . TYR A 1 349 ? 2.854 -17.182 -8.124 1.00 68.06 349 TYR A O 1
ATOM 2899 N N . GLY A 1 350 ? 1.190 -18.641 -7.669 1.00 70.12 350 GLY A N 1
ATOM 2900 C CA . GLY A 1 350 ? 0.450 -18.425 -8.905 1.00 70.12 350 GLY A CA 1
ATOM 2901 C C . GLY A 1 350 ? -0.391 -17.149 -8.862 1.00 70.12 350 GLY A C 1
ATOM 2902 O O . GLY A 1 350 ? -0.559 -16.511 -7.819 1.00 70.12 350 GLY A O 1
ATOM 2903 N N . VAL A 1 351 ? -0.969 -16.777 -10.008 1.00 75.38 351 VAL A N 1
ATOM 2904 C CA . VAL A 1 351 ? -1.843 -15.592 -10.103 1.00 75.38 351 VAL A CA 1
ATOM 2905 C C . VAL A 1 351 ? -3.076 -15.718 -9.214 1.00 75.38 351 VAL A C 1
ATOM 2907 O O . VAL A 1 351 ? -3.513 -14.747 -8.597 1.00 75.38 351 VAL A O 1
ATOM 2910 N N . GLN A 1 352 ? -3.617 -16.929 -9.115 1.00 75.94 352 GLN A N 1
ATOM 2911 C CA . GLN A 1 352 ? -4.797 -17.259 -8.325 1.00 75.94 352 GLN A CA 1
ATOM 2912 C C . GLN A 1 352 ? -4.609 -17.009 -6.822 1.00 75.94 352 GLN A C 1
ATOM 2914 O O . GLN A 1 352 ? -5.551 -16.582 -6.149 1.00 75.94 352 GLN A O 1
ATOM 2919 N N . ASP A 1 353 ? -3.384 -17.176 -6.315 1.00 74.38 353 ASP A N 1
ATOM 2920 C CA . ASP A 1 353 ? -3.068 -17.119 -4.884 1.00 74.38 353 ASP A CA 1
ATOM 2921 C C . ASP A 1 353 ? -3.033 -15.682 -4.336 1.00 74.38 353 ASP A C 1
ATOM 2923 O O . ASP A 1 353 ? -2.972 -15.452 -3.126 1.00 74.38 353 ASP A O 1
ATOM 2927 N N . ARG A 1 354 ? -3.063 -14.675 -5.211 1.00 77.69 354 ARG A N 1
ATOM 2928 C CA . ARG A 1 354 ? -2.906 -13.260 -4.851 1.00 77.69 354 ARG A CA 1
ATOM 2929 C C . ARG A 1 354 ? -3.988 -12.416 -5.505 1.00 77.69 354 ARG A C 1
ATOM 2931 O O . ARG A 1 354 ? -4.637 -12.813 -6.464 1.00 77.69 354 ARG A O 1
ATOM 2938 N N . GLN A 1 355 ? -4.255 -11.244 -4.948 1.00 83.75 355 GLN A N 1
ATOM 2939 C CA . GLN A 1 355 ? -5.326 -10.378 -5.445 1.00 83.75 355 GLN A CA 1
ATOM 2940 C C . GLN A 1 355 ? -4.889 -9.556 -6.659 1.00 83.75 355 GLN A C 1
ATOM 2942 O O . GLN A 1 355 ? -3.699 -9.341 -6.850 1.00 83.75 355 GLN A O 1
ATOM 2947 N N . MET A 1 356 ? -5.840 -9.100 -7.479 1.00 84.06 356 MET A N 1
ATOM 2948 C CA . MET A 1 356 ? -5.553 -8.527 -8.808 1.00 84.06 356 MET A CA 1
ATOM 2949 C C . MET A 1 356 ? -5.693 -7.006 -8.896 1.00 84.06 356 MET A C 1
ATOM 2951 O O . MET A 1 356 ? -5.272 -6.409 -9.889 1.00 84.06 356 MET A O 1
ATOM 2955 N N . LEU A 1 357 ? -6.277 -6.357 -7.884 1.00 88.81 357 LEU A N 1
ATOM 2956 C CA . LEU A 1 357 ? -6.631 -4.941 -7.979 1.00 88.81 357 LEU A CA 1
ATOM 2957 C C . LEU A 1 357 ? -5.400 -4.057 -8.205 1.00 88.81 357 LEU A C 1
ATOM 2959 O O . LEU A 1 357 ? -5.406 -3.246 -9.122 1.00 88.81 357 LEU A O 1
ATOM 2963 N N . ALA A 1 358 ? -4.323 -4.240 -7.438 1.00 90.50 358 ALA A N 1
ATOM 2964 C CA . ALA A 1 358 ? -3.110 -3.437 -7.600 1.00 90.50 358 ALA A CA 1
ATOM 2965 C C . ALA A 1 358 ? -2.490 -3.574 -9.004 1.00 90.50 358 ALA A C 1
ATOM 2967 O O . ALA A 1 358 ? -2.181 -2.558 -9.625 1.00 90.50 358 ALA A O 1
ATOM 2968 N N . GLY A 1 359 ? -2.380 -4.797 -9.538 1.00 89.19 359 GLY A N 1
ATOM 2969 C CA . GLY A 1 359 ? -1.904 -5.044 -10.903 1.00 89.19 359 GLY A CA 1
ATOM 2970 C C . GLY A 1 359 ? -2.825 -4.449 -11.969 1.00 89.19 359 GLY A C 1
ATOM 2971 O O . GLY A 1 359 ? -2.350 -3.902 -12.959 1.00 89.19 359 GLY A O 1
ATOM 2972 N N . THR A 1 360 ? -4.138 -4.457 -11.731 1.00 89.31 360 THR A N 1
ATOM 2973 C CA . THR A 1 360 ? -5.131 -3.843 -12.626 1.00 89.31 360 THR A CA 1
ATOM 2974 C C . THR A 1 360 ? -5.009 -2.320 -12.666 1.00 89.31 360 THR A C 1
ATOM 2976 O O . THR A 1 360 ? -5.013 -1.712 -13.735 1.00 89.31 360 THR A O 1
ATOM 2979 N N . ILE A 1 361 ? -4.864 -1.680 -11.504 1.00 92.31 361 ILE A N 1
ATOM 2980 C CA . ILE A 1 361 ? -4.645 -0.232 -11.444 1.00 92.31 361 ILE A CA 1
ATOM 2981 C C . ILE A 1 361 ? -3.288 0.123 -12.055 1.00 92.31 361 ILE A C 1
ATOM 2983 O O . ILE A 1 361 ? -3.193 1.095 -12.803 1.00 92.31 361 ILE A O 1
ATOM 2987 N N . TYR A 1 362 ? -2.252 -0.683 -11.808 1.00 92.31 362 TYR A N 1
ATOM 2988 C CA . TYR A 1 362 ? -0.951 -0.485 -12.440 1.00 92.31 362 TYR A CA 1
ATOM 2989 C C . TYR A 1 362 ? -1.029 -0.616 -13.968 1.00 92.31 362 TYR A C 1
ATOM 2991 O O . TYR A 1 362 ? -0.418 0.187 -14.668 1.00 92.31 362 TYR A O 1
ATOM 2999 N N . ALA A 1 363 ? -1.835 -1.542 -14.501 1.00 90.44 363 ALA A N 1
ATOM 3000 C CA . ALA A 1 363 ? -2.090 -1.653 -15.937 1.00 90.44 363 ALA A CA 1
ATOM 3001 C C . ALA A 1 363 ? -2.672 -0.354 -16.521 1.00 90.44 363 ALA A C 1
ATOM 3003 O O . ALA A 1 363 ? -2.170 0.144 -17.528 1.00 90.44 363 ALA A O 1
ATOM 3004 N N . ALA A 1 364 ? -3.667 0.249 -15.859 1.00 90.38 364 ALA A N 1
ATOM 3005 C CA . ALA A 1 364 ? -4.222 1.539 -16.277 1.00 90.38 364 ALA A CA 1
ATOM 3006 C C . ALA A 1 364 ? -3.150 2.646 -16.303 1.00 90.38 364 ALA A C 1
ATOM 3008 O O . ALA A 1 364 ? -3.042 3.381 -17.284 1.00 90.38 364 ALA A O 1
ATOM 3009 N N . PHE A 1 365 ? -2.307 2.725 -15.267 1.00 90.56 365 PHE A N 1
ATOM 3010 C CA . PHE A 1 365 ? -1.180 3.663 -15.228 1.00 90.56 365 PHE A CA 1
ATOM 3011 C C . PHE A 1 365 ? -0.170 3.401 -16.343 1.00 90.56 365 PHE A C 1
ATOM 3013 O O . PHE A 1 365 ? 0.272 4.339 -17.002 1.00 90.56 365 PHE A O 1
ATOM 3020 N N . ARG A 1 366 ? 0.175 2.137 -16.592 1.00 89.12 366 ARG A N 1
ATOM 3021 C CA . ARG A 1 366 ? 1.108 1.762 -17.652 1.00 89.12 366 ARG A CA 1
ATOM 3022 C C . ARG A 1 366 ? 0.568 2.127 -19.027 1.00 89.12 366 ARG A C 1
ATOM 3024 O O . ARG A 1 366 ? 1.340 2.626 -19.828 1.00 89.12 366 ARG A O 1
ATOM 3031 N N . ILE A 1 367 ? -0.729 1.974 -19.296 1.00 85.38 367 ILE A N 1
ATOM 3032 C CA . ILE A 1 367 ? -1.344 2.420 -20.560 1.00 85.38 367 ILE A CA 1
ATOM 3033 C C . ILE A 1 367 ? -1.221 3.936 -20.721 1.00 85.38 367 ILE A C 1
ATOM 3035 O O . ILE A 1 367 ? -0.815 4.408 -21.784 1.00 85.38 367 ILE A O 1
ATOM 3039 N N . ILE A 1 368 ? -1.529 4.697 -19.666 1.00 85.00 368 ILE A N 1
ATOM 3040 C CA . ILE A 1 368 ? -1.414 6.161 -19.680 1.00 85.00 368 ILE A CA 1
ATOM 3041 C C . ILE A 1 368 ? 0.037 6.576 -19.949 1.00 85.00 368 ILE A C 1
ATOM 3043 O O . ILE A 1 368 ? 0.293 7.410 -20.812 1.00 85.00 368 ILE A O 1
ATOM 3047 N N . LEU A 1 369 ? 0.991 5.956 -19.252 1.00 84.00 369 LEU A N 1
ATOM 3048 C CA . LEU A 1 369 ? 2.411 6.263 -19.395 1.00 84.00 369 LEU A CA 1
ATOM 3049 C C . LEU A 1 369 ? 2.995 5.763 -20.716 1.00 84.00 369 LEU A C 1
ATOM 3051 O O . LEU A 1 369 ? 3.835 6.452 -21.268 1.00 84.00 369 LEU A O 1
ATOM 3055 N N . ARG A 1 370 ? 2.563 4.619 -21.258 1.00 81.31 370 ARG A N 1
ATOM 3056 C CA . ARG A 1 370 ? 3.079 4.054 -22.520 1.00 81.31 370 ARG A CA 1
ATOM 3057 C C . ARG A 1 370 ? 2.781 4.966 -23.705 1.00 81.31 370 ARG A C 1
ATOM 3059 O O . ARG A 1 370 ? 3.636 5.130 -24.569 1.00 81.31 370 ARG A O 1
ATOM 3066 N N . ASN A 1 371 ? 1.607 5.602 -23.700 1.00 75.81 371 ASN A N 1
ATOM 3067 C CA . ASN A 1 371 ? 1.246 6.630 -24.679 1.00 75.81 371 ASN A CA 1
ATOM 3068 C C . ASN A 1 371 ? 2.065 7.925 -24.522 1.00 75.81 371 ASN A C 1
ATOM 3070 O O . ASN A 1 371 ? 2.046 8.735 -25.434 1.00 75.81 371 ASN A O 1
ATOM 3074 N N . ALA A 1 372 ? 2.776 8.130 -23.407 1.00 71.31 372 ALA A N 1
ATOM 3075 C CA . ALA A 1 372 ? 3.688 9.261 -23.216 1.00 71.31 372 ALA A CA 1
ATOM 3076 C C . ALA A 1 372 ? 5.166 8.874 -23.407 1.00 71.31 372 ALA A C 1
ATOM 3078 O O . ALA A 1 372 ? 5.952 9.662 -23.915 1.00 71.31 372 ALA A O 1
ATOM 3079 N N . ASN A 1 373 ? 5.571 7.675 -22.983 1.00 74.44 373 ASN A N 1
ATOM 3080 C CA . ASN A 1 373 ? 6.914 7.129 -23.134 1.00 74.44 373 ASN A CA 1
ATOM 3081 C C . ASN A 1 373 ? 6.925 5.634 -22.753 1.00 74.44 373 ASN A C 1
ATOM 3083 O O . ASN A 1 373 ? 6.689 5.262 -21.597 1.00 74.44 373 ASN A O 1
ATOM 3087 N N . THR A 1 374 ? 7.257 4.764 -23.711 1.00 74.06 374 THR A N 1
ATOM 3088 C CA . THR A 1 374 ? 7.297 3.313 -23.460 1.00 74.06 374 THR A CA 1
ATOM 3089 C C . THR A 1 374 ? 8.375 2.950 -22.434 1.00 74.06 374 THR A C 1
ATOM 3091 O O . THR A 1 374 ? 8.081 2.217 -21.496 1.00 74.06 374 THR A O 1
ATOM 3094 N N . PHE A 1 375 ? 9.576 3.527 -22.515 1.00 74.25 375 PHE A N 1
ATOM 3095 C CA . PHE A 1 375 ? 10.687 3.216 -21.607 1.00 74.25 375 PHE A CA 1
ATOM 3096 C C . PHE A 1 375 ? 10.348 3.467 -20.127 1.00 74.25 375 PHE A C 1
ATOM 3098 O O . PHE A 1 375 ? 10.569 2.592 -19.292 1.00 74.25 375 PHE A O 1
ATOM 3105 N N . ILE A 1 376 ? 9.731 4.608 -19.788 1.00 78.69 376 ILE A N 1
ATOM 3106 C CA . ILE A 1 376 ? 9.253 4.847 -18.411 1.00 78.69 376 ILE A CA 1
ATOM 3107 C C . ILE A 1 376 ? 8.197 3.814 -18.029 1.00 78.69 376 ILE A C 1
ATOM 3109 O O . ILE A 1 376 ? 8.220 3.291 -16.915 1.00 78.69 376 ILE A O 1
ATOM 3113 N N . SER A 1 377 ? 7.240 3.561 -18.928 1.00 81.62 377 SER A N 1
ATOM 3114 C CA . SER A 1 377 ? 6.077 2.720 -18.639 1.00 81.62 377 SER A CA 1
ATOM 3115 C C . SER A 1 377 ? 6.463 1.271 -18.330 1.00 81.62 377 SER A C 1
ATOM 3117 O O . SER A 1 377 ? 5.775 0.606 -17.559 1.00 81.62 377 SER A O 1
ATOM 3119 N N . GLU A 1 378 ? 7.578 0.809 -18.898 1.00 80.69 378 GLU A N 1
ATOM 3120 C CA . GLU A 1 378 ? 8.121 -0.538 -18.720 1.00 80.69 378 GLU A CA 1
ATOM 3121 C C . GLU A 1 378 ? 9.224 -0.609 -17.657 1.00 80.69 378 GLU A C 1
ATOM 3123 O O . GLU A 1 378 ? 9.727 -1.688 -17.360 1.00 80.69 378 GLU A O 1
ATOM 3128 N N . SER A 1 379 ? 9.607 0.517 -17.053 1.00 83.38 379 SER A N 1
ATOM 3129 C CA . SER A 1 379 ? 10.622 0.519 -16.004 1.00 83.38 379 SER A CA 1
ATOM 3130 C C . SER A 1 379 ? 10.067 -0.021 -14.685 1.00 83.38 379 SER A C 1
ATOM 3132 O O . SER A 1 379 ? 9.028 0.428 -14.184 1.00 83.38 379 SER A O 1
ATOM 3134 N N . TYR A 1 380 ? 10.822 -0.923 -14.054 1.00 85.38 380 TYR A N 1
ATOM 3135 C CA . TYR A 1 380 ? 10.510 -1.417 -12.713 1.00 85.38 380 TYR A CA 1
ATOM 3136 C C . TYR A 1 380 ? 10.559 -0.297 -11.659 1.00 85.38 380 TYR A C 1
ATOM 3138 O O . TYR A 1 380 ? 9.790 -0.318 -10.700 1.00 85.38 380 TYR A O 1
ATOM 3146 N N . LEU A 1 381 ? 11.382 0.744 -11.852 1.00 87.94 381 LEU A N 1
ATOM 3147 C CA . LEU A 1 381 ? 11.387 1.912 -10.966 1.00 87.94 381 LEU A CA 1
ATOM 3148 C C . LEU A 1 381 ? 10.039 2.645 -10.975 1.00 87.94 381 LEU A C 1
ATOM 3150 O O . LEU A 1 381 ? 9.551 3.033 -9.916 1.00 87.94 381 LEU A O 1
ATOM 3154 N N . THR A 1 382 ? 9.417 2.811 -12.143 1.00 90.19 382 THR A N 1
ATOM 3155 C CA . THR A 1 382 ? 8.090 3.437 -12.271 1.00 90.19 382 THR A CA 1
ATOM 3156 C C . THR A 1 382 ? 7.043 2.665 -11.479 1.00 90.19 382 THR A C 1
ATOM 3158 O O . THR A 1 382 ? 6.236 3.261 -10.764 1.00 90.19 382 THR A O 1
ATOM 3161 N N . TYR A 1 383 ? 7.082 1.335 -11.558 1.00 91.56 383 TYR A N 1
ATOM 3162 C CA . TYR A 1 383 ? 6.244 0.467 -10.738 1.00 91.56 383 TYR A CA 1
ATOM 3163 C C . TYR A 1 383 ? 6.532 0.619 -9.238 1.00 91.56 383 TYR A C 1
ATOM 3165 O O . TYR A 1 383 ? 5.601 0.727 -8.440 1.00 91.56 383 TYR A O 1
ATOM 3173 N N . THR A 1 384 ? 7.804 0.710 -8.849 1.00 91.25 384 THR A N 1
ATOM 3174 C CA . THR A 1 384 ? 8.188 0.940 -7.452 1.00 91.25 384 THR A CA 1
ATOM 3175 C C . THR A 1 384 ? 7.674 2.273 -6.924 1.00 91.25 384 THR A C 1
ATOM 3177 O O . THR A 1 384 ? 7.080 2.327 -5.848 1.00 91.25 384 THR A O 1
ATOM 3180 N N . ILE A 1 385 ? 7.802 3.344 -7.707 1.00 93.25 385 ILE A N 1
ATOM 3181 C CA . ILE A 1 385 ? 7.243 4.659 -7.381 1.00 93.25 385 ILE A CA 1
ATOM 3182 C C . ILE A 1 385 ? 5.716 4.585 -7.250 1.00 93.25 385 ILE A C 1
ATOM 3184 O O . ILE A 1 385 ? 5.154 5.132 -6.299 1.00 93.25 385 ILE A O 1
ATOM 3188 N N . PHE A 1 386 ? 5.042 3.889 -8.168 1.00 94.62 386 PHE A N 1
ATOM 3189 C CA . PHE A 1 386 ? 3.601 3.646 -8.100 1.00 94.62 386 PHE A CA 1
ATOM 3190 C C . PHE A 1 386 ? 3.201 2.925 -6.802 1.00 94.62 386 PHE A C 1
ATOM 3192 O O . PHE A 1 386 ? 2.271 3.361 -6.119 1.00 94.62 386 PHE A O 1
ATOM 3199 N N . GLY A 1 387 ? 3.932 1.875 -6.414 1.00 93.38 387 GLY A N 1
ATOM 3200 C CA . GLY A 1 387 ? 3.704 1.159 -5.159 1.00 93.38 387 GLY A CA 1
ATOM 3201 C C . GLY A 1 387 ? 3.901 2.031 -3.923 1.00 93.38 387 GLY A C 1
ATOM 3202 O O . GLY A 1 387 ? 3.035 2.034 -3.047 1.00 93.38 387 GLY A O 1
ATOM 3203 N N . ILE A 1 388 ? 4.961 2.849 -3.893 1.00 94.38 388 ILE A N 1
ATOM 3204 C CA . ILE A 1 388 ? 5.176 3.829 -2.818 1.00 94.38 388 ILE A CA 1
ATOM 3205 C C . ILE A 1 388 ? 3.986 4.789 -2.723 1.00 94.38 388 ILE A C 1
ATOM 3207 O O . ILE A 1 388 ? 3.448 5.002 -1.637 1.00 94.38 388 ILE A O 1
ATOM 3211 N N . CYS A 1 389 ? 3.527 5.336 -3.853 1.00 95.69 389 CYS A N 1
ATOM 3212 C CA . CYS A 1 389 ? 2.389 6.256 -3.880 1.00 95.69 389 CYS A CA 1
ATOM 3213 C C . CYS A 1 389 ? 1.114 5.614 -3.313 1.00 95.69 389 CYS A C 1
ATOM 3215 O O . CYS A 1 389 ? 0.424 6.240 -2.508 1.00 95.69 389 CYS A O 1
ATOM 3217 N N . LEU A 1 390 ? 0.822 4.364 -3.685 1.00 94.81 390 LEU A N 1
ATOM 3218 C CA . LEU A 1 390 ? -0.319 3.617 -3.152 1.00 94.81 390 LEU A CA 1
ATOM 3219 C C . LEU A 1 390 ? -0.201 3.375 -1.646 1.00 94.81 390 LEU A C 1
ATOM 3221 O O . LEU A 1 390 ? -1.167 3.569 -0.907 1.00 94.81 390 LEU A O 1
ATOM 3225 N N . ASN A 1 391 ? 0.978 2.980 -1.174 1.00 95.12 391 ASN A N 1
ATOM 3226 C CA . ASN A 1 391 ? 1.204 2.705 0.238 1.00 95.12 391 ASN A CA 1
ATOM 3227 C C . ASN A 1 391 ? 1.150 3.977 1.097 1.00 95.12 391 ASN A C 1
ATOM 3229 O O . ASN A 1 391 ? 0.622 3.950 2.206 1.00 95.12 391 ASN A O 1
ATOM 3233 N N . LEU A 1 392 ? 1.560 5.132 0.574 1.00 96.31 392 LEU A N 1
ATOM 3234 C CA . LEU A 1 392 ? 1.417 6.414 1.274 1.00 96.31 392 LEU A CA 1
ATOM 3235 C C . LEU A 1 392 ? -0.036 6.811 1.558 1.00 96.31 392 LEU A C 1
ATOM 3237 O O . LEU A 1 392 ? -0.271 7.655 2.425 1.00 96.31 392 LEU A O 1
ATOM 3241 N N . MET A 1 393 ? -1.022 6.197 0.894 1.00 96.69 393 MET A N 1
ATOM 3242 C CA . MET A 1 393 ? -2.435 6.486 1.151 1.00 96.69 393 MET A CA 1
ATOM 3243 C C . MET A 1 393 ? -2.847 6.215 2.604 1.00 96.69 393 MET A C 1
ATOM 3245 O O . MET A 1 393 ? -3.813 6.817 3.067 1.00 96.69 393 MET A O 1
ATOM 3249 N N . ILE A 1 394 ? -2.104 5.383 3.349 1.00 97.00 394 ILE A N 1
ATOM 3250 C CA . ILE A 1 394 ? -2.339 5.112 4.779 1.00 97.00 394 ILE A CA 1
ATOM 3251 C C . ILE A 1 394 ? -2.279 6.374 5.650 1.00 97.00 394 ILE A C 1
ATOM 3253 O O . ILE A 1 394 ? -2.976 6.463 6.661 1.00 97.00 394 ILE A O 1
ATOM 3257 N N . ILE A 1 395 ? -1.506 7.383 5.240 1.00 96.81 395 ILE A N 1
ATOM 3258 C CA . ILE A 1 395 ? -1.298 8.624 5.996 1.00 96.81 395 ILE A CA 1
ATOM 3259 C C . ILE A 1 395 ? -2.619 9.369 6.239 1.00 96.81 395 ILE A C 1
ATOM 3261 O O . ILE A 1 395 ? -2.843 9.910 7.326 1.00 96.81 395 ILE A O 1
ATOM 3265 N N . PHE A 1 396 ? -3.503 9.399 5.241 1.00 96.25 396 PHE A N 1
ATOM 3266 C CA . PHE A 1 396 ? -4.727 10.200 5.268 1.00 96.25 396 PHE A CA 1
ATOM 3267 C C . PHE A 1 396 ? -5.782 9.702 6.272 1.00 96.25 396 PHE A C 1
ATOM 3269 O O . PHE A 1 396 ? -6.254 10.512 7.070 1.00 96.25 396 PHE A O 1
ATOM 3276 N N . PRO A 1 397 ? -6.156 8.412 6.328 1.00 97.19 397 PRO A N 1
ATOM 3277 C CA . PRO A 1 397 ? -7.048 7.932 7.378 1.00 97.19 397 PRO A CA 1
ATOM 3278 C C . PRO A 1 397 ? -6.376 7.931 8.761 1.00 97.19 397 PRO A C 1
ATOM 3280 O O . PRO A 1 397 ? -7.040 8.235 9.752 1.00 97.19 397 PRO A O 1
ATOM 3283 N N . VAL A 1 398 ? -5.064 7.677 8.855 1.00 97.06 398 VAL A N 1
ATOM 3284 C CA . VAL A 1 398 ? -4.340 7.700 10.141 1.00 97.06 398 VAL A CA 1
ATOM 3285 C C . VAL A 1 398 ? -4.365 9.087 10.785 1.00 97.06 398 VAL A C 1
ATOM 3287 O O . VAL A 1 398 ? -4.651 9.199 11.978 1.00 97.06 398 VAL A O 1
ATOM 3290 N N . ILE A 1 399 ? -4.130 10.162 10.021 1.00 95.88 399 ILE A N 1
ATOM 3291 C CA . ILE A 1 399 ? -4.172 11.518 10.588 1.00 95.88 399 ILE A CA 1
ATOM 3292 C C . ILE A 1 399 ? -5.578 11.876 11.100 1.00 95.88 399 ILE A C 1
ATOM 3294 O O . ILE A 1 399 ? -5.698 12.504 12.150 1.00 95.88 399 ILE A O 1
ATOM 3298 N N . ILE A 1 400 ? -6.643 11.408 10.434 1.00 95.06 400 ILE A N 1
ATOM 3299 C CA . ILE A 1 400 ? -8.029 11.591 10.898 1.00 95.06 400 ILE A CA 1
ATOM 3300 C C . ILE A 1 400 ? -8.282 10.850 12.217 1.00 95.06 400 ILE A C 1
ATOM 3302 O O . ILE A 1 400 ? -9.006 11.357 13.077 1.00 95.06 400 ILE A O 1
ATOM 3306 N N . LEU A 1 401 ? -7.691 9.669 12.407 1.00 95.38 401 LEU A N 1
ATOM 3307 C CA . LEU A 1 401 ? -7.801 8.936 13.669 1.00 95.38 401 LEU A CA 1
ATOM 3308 C C . LEU A 1 401 ? -7.027 9.629 14.799 1.00 95.38 401 LEU A C 1
ATOM 3310 O O . LEU A 1 401 ? -7.583 9.797 15.885 1.00 95.38 401 LEU A O 1
ATOM 3314 N N . PHE A 1 402 ? -5.810 10.127 14.549 1.00 95.00 402 PHE A N 1
ATOM 3315 C CA . PHE A 1 402 ? -5.095 10.945 15.538 1.00 95.00 402 PHE A CA 1
ATOM 3316 C C . PHE A 1 402 ? -5.899 12.192 15.930 1.00 95.00 402 PHE A C 1
ATOM 3318 O O . PHE A 1 402 ? -6.056 12.471 17.117 1.00 95.00 402 PHE A O 1
ATOM 3325 N N . GLU A 1 403 ? -6.481 12.900 14.960 1.00 92.12 403 GLU A N 1
ATOM 3326 C CA . GLU A 1 403 ? -7.347 14.063 15.204 1.00 92.12 403 GLU A CA 1
ATOM 3327 C C . GLU A 1 403 ? -8.628 13.719 15.977 1.00 92.12 403 GLU A C 1
ATOM 3329 O O . GLU A 1 403 ? -9.168 14.563 16.693 1.00 92.12 403 GLU A O 1
ATOM 3334 N N . ARG A 1 404 ? -9.125 12.483 15.855 1.00 91.75 404 ARG A N 1
ATOM 3335 C CA . ARG A 1 404 ? -10.300 12.005 16.592 1.00 91.75 404 ARG A CA 1
ATOM 3336 C C . ARG A 1 404 ? -9.994 11.733 18.065 1.00 91.75 404 ARG A C 1
ATOM 3338 O O . ARG A 1 404 ? -10.868 11.961 18.904 1.00 91.75 404 ARG A O 1
ATOM 3345 N N . TYR A 1 405 ? -8.808 11.206 18.373 1.00 91.00 405 TYR A N 1
ATOM 3346 C CA . TYR A 1 405 ? -8.465 10.725 19.717 1.00 91.00 405 TYR A CA 1
ATOM 3347 C C . TYR A 1 405 ? -7.547 11.654 20.513 1.00 91.00 405 TYR A C 1
ATOM 3349 O O . TYR A 1 405 ? -7.425 11.472 21.730 1.00 91.00 405 TYR A O 1
ATOM 3357 N N . LEU A 1 406 ? -6.940 12.652 19.871 1.00 87.00 406 LEU A N 1
ATOM 3358 C CA . LEU A 1 406 ? -6.082 13.648 20.506 1.00 87.00 406 LEU A CA 1
ATOM 3359 C C . LEU A 1 406 ? -6.582 15.071 20.234 1.00 87.00 406 LEU A C 1
ATOM 3361 O O . LEU A 1 406 ? -7.042 15.356 19.128 1.00 87.00 406 LEU A O 1
ATOM 3365 N N . PRO A 1 407 ? -6.441 15.995 21.203 1.00 78.62 407 PRO A N 1
ATOM 3366 C CA . PRO A 1 407 ? -6.764 17.403 20.986 1.00 78.62 407 PRO A CA 1
ATOM 3367 C C . PRO A 1 407 ? -5.927 17.998 19.841 1.00 78.62 407 PRO A C 1
ATOM 3369 O O . PRO A 1 407 ? -4.854 17.484 19.519 1.00 78.62 407 PRO A O 1
ATOM 3372 N N . LYS A 1 408 ? -6.413 19.093 19.232 1.00 74.19 408 LYS A N 1
ATOM 3373 C CA . LYS A 1 408 ? -5.715 19.806 18.142 1.00 74.19 408 LYS A CA 1
ATOM 3374 C C . LYS A 1 408 ? -4.249 20.060 18.514 1.00 74.19 408 LYS A C 1
ATOM 3376 O O . LYS A 1 408 ? -3.977 20.636 19.564 1.00 74.19 408 LYS A O 1
ATOM 3381 N N . GLY A 1 409 ? -3.312 19.658 17.652 1.00 73.88 409 GLY A N 1
ATOM 3382 C CA . GLY A 1 409 ? -1.890 19.841 17.936 1.00 73.88 409 GLY A CA 1
ATOM 3383 C C . GLY A 1 409 ? -0.961 18.988 17.078 1.00 73.88 409 GLY A C 1
ATOM 3384 O O . GLY A 1 409 ? -1.099 18.929 15.862 1.00 73.88 409 GLY A O 1
ATOM 3385 N N . ARG A 1 410 ? 0.027 18.364 17.727 1.00 85.31 410 ARG A N 1
ATOM 3386 C CA . ARG A 1 410 ? 1.203 17.685 17.147 1.00 85.31 410 ARG A CA 1
ATOM 3387 C C . ARG A 1 410 ? 0.883 16.371 16.398 1.00 85.31 410 ARG A C 1
ATOM 3389 O O . ARG A 1 410 ? 1.696 15.454 16.398 1.00 85.31 410 ARG A O 1
ATOM 3396 N N . HIS A 1 411 ? -0.273 16.261 15.740 1.00 92.50 411 HIS A N 1
ATOM 3397 C CA . HIS A 1 411 ? -0.704 15.054 15.018 1.00 92.50 411 HIS A CA 1
ATOM 3398 C C . HIS A 1 411 ? 0.268 14.662 13.899 1.00 92.50 411 HIS A C 1
ATOM 3400 O O . HIS A 1 411 ? 0.608 13.492 13.769 1.00 92.50 411 HIS A O 1
ATOM 3406 N N . HIS A 1 412 ? 0.788 15.637 13.145 1.00 93.38 412 HIS A N 1
ATOM 3407 C CA . HIS A 1 412 ? 1.804 15.401 12.108 1.00 93.38 412 HIS A CA 1
ATOM 3408 C C . HIS A 1 412 ? 3.121 14.869 12.678 1.00 93.38 412 HIS A C 1
ATOM 3410 O O . HIS A 1 412 ? 3.764 14.043 12.047 1.00 93.38 412 HIS A O 1
ATOM 3416 N N . PHE A 1 413 ? 3.506 15.295 13.882 1.00 93.44 413 PHE A N 1
ATOM 3417 C CA . PHE A 1 413 ? 4.679 14.746 14.564 1.00 93.44 413 PHE A CA 1
ATOM 3418 C C . PHE A 1 413 ? 4.453 13.276 14.940 1.00 93.44 413 PHE A C 1
ATOM 3420 O O . PHE A 1 413 ? 5.301 12.443 14.650 1.00 93.44 413 PHE A O 1
ATOM 3427 N N . LEU A 1 414 ? 3.287 12.931 15.497 1.00 93.75 414 LEU A N 1
ATOM 3428 C CA . LEU A 1 414 ? 2.957 11.538 15.829 1.00 93.75 414 LEU A CA 1
ATOM 3429 C C . LEU A 1 414 ? 2.847 10.646 14.585 1.00 93.75 414 LEU A C 1
ATOM 3431 O O . LEU A 1 414 ? 3.234 9.481 14.625 1.00 93.75 414 LEU A O 1
ATOM 3435 N N . LEU A 1 415 ? 2.380 11.199 13.463 1.00 94.81 415 LEU A N 1
ATOM 3436 C CA . LEU A 1 415 ? 2.414 10.527 12.165 1.00 94.81 415 LEU A CA 1
ATOM 3437 C C . LEU A 1 415 ? 3.853 10.222 11.721 1.00 94.81 415 LEU A C 1
ATOM 3439 O O . LEU A 1 415 ? 4.105 9.125 11.225 1.00 94.81 415 LEU A O 1
ATOM 3443 N N . MET A 1 416 ? 4.790 11.158 11.903 1.00 93.19 416 MET A N 1
ATOM 3444 C CA . MET A 1 416 ? 6.206 10.913 11.606 1.00 93.19 416 MET A CA 1
ATOM 3445 C C . MET A 1 416 ? 6.798 9.852 12.538 1.00 93.19 416 MET A C 1
ATOM 3447 O O . MET A 1 416 ? 7.489 8.965 12.054 1.00 93.19 416 MET A O 1
ATOM 3451 N N . VAL A 1 417 ? 6.464 9.881 13.834 1.00 92.88 417 VAL A N 1
ATOM 3452 C CA . VAL A 1 417 ? 6.870 8.840 14.797 1.00 92.88 417 VAL A CA 1
ATOM 3453 C C . VAL A 1 417 ? 6.397 7.456 14.346 1.00 92.88 417 VAL A C 1
ATOM 3455 O O . VAL A 1 417 ? 7.195 6.527 14.292 1.00 92.88 417 VAL A O 1
ATOM 3458 N N . LEU A 1 418 ? 5.122 7.323 13.961 1.00 93.56 418 LEU A N 1
ATOM 3459 C CA . LEU A 1 418 ? 4.590 6.073 13.412 1.00 93.56 418 LEU A CA 1
ATOM 3460 C C . LEU A 1 418 ? 5.323 5.663 12.126 1.00 93.56 418 LEU A C 1
ATOM 3462 O O . LEU A 1 418 ? 5.638 4.494 11.943 1.00 93.56 418 LEU A O 1
ATOM 3466 N N . SER A 1 419 ? 5.600 6.623 11.242 1.00 92.81 419 SER A N 1
ATOM 3467 C CA . SER A 1 419 ? 6.202 6.374 9.926 1.00 92.81 419 SER A CA 1
ATOM 3468 C C . SER A 1 419 ? 7.674 5.968 9.979 1.00 92.81 419 SER A C 1
ATOM 3470 O O . SER A 1 419 ? 8.158 5.409 9.002 1.00 92.81 419 SER A O 1
ATOM 3472 N N . LEU A 1 420 ? 8.377 6.250 11.080 1.00 88.56 420 LEU A N 1
ATOM 3473 C CA . LEU A 1 420 ? 9.783 5.883 11.300 1.00 88.56 420 LEU A CA 1
ATOM 3474 C C . LEU A 1 420 ? 9.953 4.515 11.981 1.00 88.56 420 LEU A C 1
ATOM 3476 O O . LEU A 1 420 ? 11.071 4.015 12.104 1.00 88.56 420 LEU A O 1
ATOM 3480 N N . ASN A 1 421 ? 8.859 3.883 12.411 1.00 86.94 421 ASN A N 1
ATOM 3481 C CA . ASN A 1 421 ? 8.882 2.492 12.850 1.00 86.94 421 ASN A CA 1
ATOM 3482 C C . ASN A 1 421 ? 9.377 1.586 11.702 1.00 86.94 421 ASN A C 1
ATOM 3484 O O . ASN A 1 421 ? 8.977 1.802 10.562 1.00 86.94 421 ASN A O 1
ATOM 3488 N N . ALA A 1 422 ? 10.222 0.582 11.971 1.00 83.06 422 ALA A N 1
ATOM 3489 C CA . ALA A 1 422 ? 10.840 -0.230 10.914 1.00 83.06 422 ALA A CA 1
ATOM 3490 C C . ALA A 1 422 ? 9.803 -0.943 10.050 1.00 83.06 422 ALA A C 1
ATOM 3492 O O . ALA A 1 422 ? 9.863 -0.891 8.821 1.00 83.06 422 ALA A O 1
ATOM 3493 N N . PHE A 1 423 ? 8.834 -1.573 10.713 1.00 85.00 423 PHE A N 1
ATOM 3494 C CA . PHE A 1 423 ? 7.762 -2.305 10.066 1.00 85.00 423 PHE A CA 1
ATOM 3495 C C . PHE A 1 423 ? 6.940 -1.380 9.163 1.00 85.00 423 PHE A C 1
ATOM 3497 O O . PHE A 1 423 ? 6.726 -1.694 7.992 1.00 85.00 423 PHE A O 1
ATOM 3504 N N . VAL A 1 424 ? 6.548 -0.204 9.661 1.00 89.62 424 VAL A N 1
ATOM 3505 C CA . VAL A 1 424 ? 5.799 0.780 8.865 1.00 89.62 424 VAL A CA 1
ATOM 3506 C C . VAL A 1 424 ? 6.665 1.288 7.716 1.00 89.62 424 VAL A C 1
ATOM 3508 O O . VAL A 1 424 ? 6.275 1.212 6.556 1.00 89.62 424 VAL A O 1
ATOM 3511 N N . PHE A 1 425 ? 7.872 1.751 8.011 1.00 88.38 425 PHE A N 1
ATOM 3512 C CA . PHE A 1 425 ? 8.737 2.390 7.036 1.00 88.38 425 PHE A CA 1
ATOM 3513 C C . PHE A 1 425 ? 9.085 1.480 5.850 1.00 88.38 425 PHE A C 1
ATOM 3515 O O . PHE A 1 425 ? 8.978 1.898 4.697 1.00 88.38 425 PHE A O 1
ATOM 3522 N N . ALA A 1 426 ? 9.422 0.217 6.121 1.00 83.38 426 ALA A N 1
ATOM 3523 C CA . ALA A 1 426 ? 9.708 -0.787 5.099 1.00 83.38 426 ALA A CA 1
ATOM 3524 C C . ALA A 1 426 ? 8.544 -0.974 4.114 1.00 83.38 426 ALA A C 1
ATOM 3526 O O . ALA A 1 426 ? 8.728 -1.013 2.898 1.00 83.38 426 ALA A O 1
ATOM 3527 N N . ASN A 1 427 ? 7.314 -1.017 4.631 1.00 86.31 427 ASN A N 1
ATOM 3528 C CA . ASN A 1 427 ? 6.109 -1.174 3.820 1.00 86.31 427 ASN A CA 1
ATOM 3529 C C . ASN A 1 427 ? 5.737 0.097 3.031 1.00 86.31 427 ASN A C 1
ATOM 3531 O O . ASN A 1 427 ? 4.769 0.066 2.273 1.00 86.31 427 ASN A O 1
ATOM 3535 N N . TYR A 1 428 ? 6.444 1.227 3.178 1.00 89.50 428 TYR A N 1
ATOM 3536 C CA . TYR A 1 428 ? 6.298 2.331 2.223 1.00 89.50 428 TYR A CA 1
ATOM 3537 C C . TYR A 1 428 ? 7.005 2.033 0.906 1.00 89.50 428 TYR A C 1
ATOM 3539 O O . TYR A 1 428 ? 6.415 2.285 -0.139 1.00 89.50 428 TYR A O 1
ATOM 3547 N N . TYR A 1 429 ? 8.230 1.498 0.937 1.00 84.44 429 TYR A N 1
ATOM 3548 C CA . TYR A 1 429 ? 9.022 1.273 -0.277 1.00 84.44 429 TYR A CA 1
ATOM 3549 C C . TYR A 1 429 ? 8.982 -0.148 -0.821 1.00 84.44 429 TYR A C 1
ATOM 3551 O O . TYR A 1 429 ? 9.269 -0.331 -2.003 1.00 84.44 429 TYR A O 1
ATOM 3559 N N . TYR A 1 430 ? 8.562 -1.141 -0.037 1.00 82.00 430 TYR A N 1
ATOM 3560 C CA . TYR A 1 430 ? 8.149 -2.414 -0.614 1.00 82.00 430 TYR A CA 1
ATOM 3561 C C . TYR A 1 430 ? 6.860 -2.230 -1.409 1.00 82.00 430 TYR A C 1
ATOM 3563 O O . TYR A 1 430 ? 5.870 -1.701 -0.903 1.00 82.00 430 TYR A O 1
ATOM 3571 N N . THR A 1 431 ? 6.850 -2.716 -2.650 1.00 82.06 431 THR A N 1
ATOM 3572 C CA . THR A 1 431 ? 5.687 -2.737 -3.553 1.00 82.06 431 THR A CA 1
ATOM 3573 C C . THR A 1 431 ? 4.690 -3.824 -3.164 1.00 82.06 431 THR A C 1
ATOM 3575 O O . THR A 1 431 ? 4.069 -4.483 -3.995 1.00 82.06 431 THR A O 1
ATOM 3578 N N . TRP A 1 432 ? 4.517 -3.985 -1.859 1.00 80.81 432 TRP A N 1
ATOM 3579 C CA . TRP A 1 432 ? 3.512 -4.805 -1.241 1.00 80.81 432 TRP A CA 1
ATOM 3580 C C . TRP A 1 432 ? 2.382 -3.898 -0.781 1.00 80.81 432 TRP A C 1
ATOM 3582 O O . TRP A 1 432 ? 2.552 -3.070 0.112 1.00 80.81 432 TRP A O 1
ATOM 3592 N N . PHE A 1 433 ? 1.210 -4.041 -1.389 1.00 88.56 433 PHE A N 1
ATOM 3593 C CA . PHE A 1 433 ? 0.079 -3.116 -1.242 1.00 88.56 433 PHE A CA 1
ATOM 3594 C C . PHE A 1 433 ? -0.676 -3.255 0.095 1.00 88.56 433 PHE A C 1
ATOM 3596 O O . PHE A 1 433 ? -1.895 -3.090 0.175 1.00 88.56 433 PHE A O 1
ATOM 3603 N N . LYS A 1 434 ? 0.046 -3.564 1.176 1.00 88.50 434 LYS A N 1
ATOM 3604 C CA . LYS A 1 434 ? -0.492 -3.714 2.526 1.00 88.50 434 LYS A CA 1
ATOM 3605 C C . LYS A 1 434 ? -0.966 -2.410 3.118 1.00 88.50 434 LYS A C 1
ATOM 3607 O O . LYS A 1 434 ? -2.079 -2.361 3.633 1.00 88.50 434 LYS A O 1
ATOM 3612 N N . HIS A 1 435 ? -0.143 -1.368 3.037 1.00 93.19 435 HIS A N 1
ATOM 3613 C CA . HIS A 1 435 ? -0.525 -0.042 3.498 1.00 93.19 435 HIS A CA 1
ATOM 3614 C C . HIS A 1 435 ? -1.693 0.505 2.691 1.00 93.19 435 HIS A C 1
ATOM 3616 O O . HIS A 1 435 ? -2.614 1.073 3.269 1.00 93.19 435 HIS A O 1
ATOM 3622 N N . ALA A 1 436 ? -1.692 0.275 1.378 1.00 95.12 436 ALA A N 1
ATOM 3623 C CA . ALA A 1 436 ? -2.818 0.599 0.518 1.00 95.12 436 ALA A CA 1
ATOM 3624 C C . ALA A 1 436 ? -4.101 -0.109 1.007 1.00 95.12 436 ALA A C 1
ATOM 3626 O O . ALA A 1 436 ? -5.109 0.530 1.306 1.00 95.12 436 ALA A O 1
ATOM 3627 N N . GLY A 1 437 ? -4.061 -1.428 1.212 1.00 95.44 437 GLY A N 1
ATOM 3628 C CA . GLY A 1 437 ? -5.197 -2.146 1.792 1.00 95.44 437 GLY A CA 1
ATOM 3629 C C . GLY A 1 437 ? -5.578 -1.641 3.194 1.00 95.44 437 GLY A C 1
ATOM 3630 O O . GLY A 1 437 ? -6.758 -1.433 3.477 1.00 95.44 437 GLY A O 1
ATOM 3631 N N . GLY A 1 438 ? -4.598 -1.357 4.051 1.00 96.19 438 GLY A N 1
ATOM 3632 C CA . GLY A 1 438 ? -4.801 -0.799 5.386 1.00 96.19 438 GLY A CA 1
ATOM 3633 C C . GLY A 1 438 ? -5.484 0.569 5.351 1.00 96.19 438 GLY A C 1
ATOM 3634 O O . GLY A 1 438 ? -6.387 0.814 6.141 1.00 96.19 438 GLY A O 1
ATOM 3635 N N . ALA A 1 439 ? -5.138 1.434 4.397 1.00 97.44 439 ALA A N 1
ATOM 3636 C CA . ALA A 1 439 ? -5.752 2.747 4.234 1.00 97.44 439 ALA A CA 1
ATOM 3637 C C . ALA A 1 439 ? -7.256 2.626 3.968 1.00 97.44 439 ALA A C 1
ATOM 3639 O O . ALA A 1 439 ? -8.060 3.285 4.622 1.00 97.44 439 ALA A O 1
ATOM 3640 N N . LEU A 1 440 ? -7.641 1.724 3.061 1.00 97.81 440 LEU A N 1
ATOM 3641 C CA . LEU A 1 440 ? -9.043 1.442 2.748 1.00 97.81 440 LEU A CA 1
ATOM 3642 C C . LEU A 1 440 ? -9.782 0.853 3.955 1.00 97.81 440 LEU A C 1
ATOM 3644 O O . LEU A 1 440 ? -10.896 1.276 4.258 1.00 97.81 440 LEU A O 1
ATOM 3648 N N . PHE A 1 441 ? -9.143 -0.063 4.689 1.00 97.56 441 PHE A N 1
ATOM 3649 C CA . PHE A 1 441 ? -9.704 -0.613 5.922 1.00 97.56 441 PHE A CA 1
ATOM 3650 C C . PHE A 1 441 ? -9.972 0.488 6.956 1.00 97.56 441 PHE A C 1
ATOM 3652 O O . PHE A 1 441 ? -11.086 0.617 7.463 1.00 97.56 441 PHE A O 1
ATOM 3659 N N . LEU A 1 442 ? -8.983 1.340 7.232 1.00 97.56 442 LEU A N 1
ATOM 3660 C CA . LEU A 1 442 ? -9.141 2.432 8.189 1.00 97.56 442 LEU A CA 1
ATOM 3661 C C . LEU A 1 442 ? -10.194 3.447 7.733 1.00 97.56 442 LEU A C 1
ATOM 3663 O O . LEU A 1 442 ? -10.988 3.892 8.557 1.00 97.56 442 LEU A O 1
ATOM 3667 N N . SER A 1 443 ? -10.266 3.777 6.443 1.00 97.69 443 SER A N 1
ATOM 3668 C CA . SER A 1 443 ? -11.322 4.644 5.907 1.00 97.69 443 SER A CA 1
ATOM 3669 C C . SER A 1 443 ? -12.722 4.054 6.126 1.00 97.69 443 SER A C 1
ATOM 3671 O O . SER A 1 443 ? -13.608 4.764 6.610 1.00 97.69 443 SER A O 1
ATOM 3673 N N . GLY A 1 444 ? -12.912 2.754 5.870 1.00 97.19 444 GLY A N 1
ATOM 3674 C CA . GLY A 1 444 ? -14.178 2.057 6.129 1.00 97.19 444 GLY A CA 1
ATOM 3675 C C . GLY A 1 444 ? -14.546 2.049 7.615 1.00 97.19 444 GLY A C 1
ATOM 3676 O O . GLY A 1 444 ? -15.681 2.359 7.988 1.00 97.19 444 GLY A O 1
ATOM 3677 N N . LEU A 1 445 ? -13.561 1.809 8.486 1.00 97.00 445 LEU A N 1
ATOM 3678 C CA . LEU A 1 445 ? -13.729 1.912 9.934 1.00 97.00 445 LEU A CA 1
ATOM 3679 C C . LEU A 1 445 ? -14.139 3.333 10.357 1.00 97.00 445 LEU A C 1
ATOM 3681 O O . LEU A 1 445 ? -15.058 3.497 11.160 1.00 97.00 445 LEU A O 1
ATOM 3685 N N . ILE A 1 446 ? -13.511 4.373 9.802 1.00 96.31 446 ILE A N 1
ATOM 3686 C CA . ILE A 1 446 ? -13.846 5.772 10.105 1.00 96.31 446 ILE A CA 1
ATOM 3687 C C . ILE A 1 446 ? -15.288 6.101 9.687 1.00 96.31 446 ILE A C 1
ATOM 3689 O O . ILE A 1 446 ? -15.957 6.843 10.413 1.00 96.31 446 ILE A O 1
ATOM 3693 N N . CYS A 1 447 ? -15.800 5.547 8.580 1.00 94.94 447 CYS A N 1
ATOM 3694 C CA . CYS A 1 447 ? -17.207 5.698 8.187 1.00 94.94 447 CYS A CA 1
ATOM 3695 C C . CYS A 1 447 ? -18.161 5.164 9.269 1.00 94.94 447 CYS A C 1
ATOM 3697 O O . CYS A 1 447 ? -19.079 5.878 9.683 1.00 94.94 447 CYS A O 1
ATOM 3699 N N . LEU A 1 448 ? -17.909 3.959 9.789 1.00 95.69 448 LEU A N 1
ATOM 3700 C CA . LEU A 1 448 ? -18.714 3.365 10.865 1.00 95.69 448 LEU A CA 1
ATOM 3701 C C . LEU A 1 448 ? -18.554 4.124 12.194 1.00 95.69 448 LEU A C 1
ATOM 3703 O O . LEU A 1 448 ? -19.525 4.348 12.917 1.00 95.69 448 LEU A O 1
ATOM 3707 N N . LEU A 1 449 ? -17.342 4.597 12.504 1.00 94.75 449 LEU A N 1
ATOM 3708 C CA . LEU A 1 449 ? -17.063 5.422 13.685 1.00 94.75 449 LEU A CA 1
ATOM 3709 C C . LEU A 1 449 ? -17.687 6.821 13.608 1.00 94.75 449 LEU A C 1
ATOM 3711 O O . LEU A 1 449 ? -17.870 7.472 14.645 1.00 94.75 449 LEU A O 1
ATOM 3715 N N . HIS A 1 450 ? -17.940 7.337 12.405 1.00 91.44 450 HIS A N 1
ATOM 3716 C CA . HIS A 1 450 ? -18.635 8.603 12.226 1.00 91.44 450 HIS A CA 1
ATOM 3717 C C . HIS A 1 450 ? -20.099 8.449 12.616 1.00 91.44 450 HIS A C 1
ATOM 3719 O O . HIS A 1 450 ? -20.591 9.238 13.422 1.00 91.44 450 HIS A O 1
ATOM 3725 N N . ASP A 1 451 ? -20.793 7.491 12.009 1.00 90.50 451 ASP A N 1
ATOM 3726 C CA . ASP A 1 451 ? -22.217 7.292 12.235 1.00 90.50 451 ASP A CA 1
ATOM 3727 C C . ASP A 1 451 ? -22.641 5.887 11.780 1.00 90.50 451 ASP A C 1
ATOM 3729 O O . ASP A 1 451 ? -23.024 5.671 10.631 1.00 90.50 451 ASP A O 1
ATOM 3733 N N . SER A 1 452 ? -22.580 4.920 12.694 1.00 92.75 452 SER A N 1
ATOM 3734 C CA . SER A 1 452 ? -23.006 3.538 12.452 1.00 92.75 452 SER A CA 1
ATOM 3735 C C . SER A 1 452 ? -24.525 3.386 12.316 1.00 92.75 452 SER A C 1
ATOM 3737 O O . SER A 1 452 ? -24.997 2.285 12.066 1.00 92.75 452 SER A O 1
ATOM 3739 N N . SER A 1 453 ? -25.306 4.462 12.457 1.00 90.50 453 SER A N 1
ATOM 3740 C CA . SER A 1 453 ? -26.766 4.395 12.384 1.00 90.50 453 SER A CA 1
ATOM 3741 C C . SER A 1 453 ? -27.310 4.402 10.944 1.00 90.50 453 SER A C 1
ATOM 3743 O O . SER A 1 453 ? -28.477 4.079 10.719 1.00 90.50 453 SER A O 1
ATOM 3745 N N . LYS A 1 454 ? -26.474 4.768 9.961 1.00 92.06 454 LYS A N 1
ATOM 3746 C CA . LYS A 1 454 ? -26.875 4.991 8.565 1.00 92.06 454 LYS A CA 1
ATOM 3747 C C . LYS A 1 454 ? -26.427 3.858 7.653 1.00 92.06 454 LYS A C 1
ATOM 3749 O O . LYS A 1 454 ? -25.228 3.624 7.520 1.00 92.06 454 LYS A O 1
ATOM 3754 N N . VAL A 1 455 ? -27.368 3.273 6.907 1.00 93.69 455 VAL A N 1
ATOM 3755 C CA . VAL A 1 455 ? -27.112 2.229 5.887 1.00 93.69 455 VAL A CA 1
ATOM 3756 C C . VAL A 1 455 ? -26.028 2.652 4.898 1.00 93.69 455 VAL A C 1
ATOM 3758 O O . VAL A 1 455 ? -25.127 1.877 4.595 1.00 93.69 455 VAL A O 1
ATOM 3761 N N . LYS A 1 456 ? -26.034 3.922 4.471 1.00 94.12 456 LYS A N 1
ATOM 3762 C CA . LYS A 1 456 ? -24.993 4.484 3.596 1.00 94.12 456 LYS A CA 1
ATOM 3763 C C . LYS A 1 456 ? -23.574 4.237 4.127 1.00 94.12 456 LYS A C 1
ATOM 3765 O O . LYS A 1 456 ? -22.689 3.921 3.341 1.00 94.12 456 LYS A O 1
ATOM 3770 N N . ASN A 1 457 ? -23.342 4.370 5.433 1.00 94.62 457 ASN A N 1
ATOM 3771 C CA . ASN A 1 457 ? -22.007 4.187 6.007 1.00 94.62 457 ASN A CA 1
ATOM 3772 C C . ASN A 1 457 ? -21.602 2.713 6.077 1.00 94.62 457 ASN A C 1
ATOM 3774 O O . ASN A 1 457 ? -20.421 2.420 5.926 1.00 94.62 457 ASN A O 1
ATOM 3778 N N . TRP A 1 458 ? -22.560 1.798 6.237 1.00 96.44 458 TRP A N 1
ATOM 3779 C CA . TRP A 1 458 ? -22.314 0.356 6.164 1.00 96.44 458 TRP A CA 1
ATOM 3780 C C . TRP A 1 458 ? -22.013 -0.102 4.736 1.00 96.44 458 TRP A C 1
ATOM 3782 O O . TRP A 1 458 ? -21.048 -0.834 4.536 1.00 96.44 458 TRP A O 1
ATOM 3792 N N . LEU A 1 459 ? -22.744 0.411 3.741 1.00 96.56 459 LEU A N 1
ATOM 3793 C CA . LEU A 1 459 ? -22.435 0.201 2.322 1.00 96.56 459 LEU A CA 1
ATOM 3794 C C . LEU A 1 459 ? -21.035 0.722 1.973 1.00 96.56 459 LEU A C 1
ATOM 3796 O O . LEU A 1 459 ? -20.233 0.002 1.389 1.00 96.56 459 LEU A O 1
ATOM 3800 N N . LEU A 1 460 ? -20.708 1.958 2.364 1.00 95.81 460 LEU A N 1
ATOM 3801 C CA . LEU A 1 460 ? -19.386 2.541 2.106 1.00 95.81 460 LEU A CA 1
ATOM 3802 C C . LEU A 1 460 ? -18.266 1.770 2.817 1.00 95.81 460 LEU A C 1
ATOM 3804 O O . LEU A 1 460 ? -17.212 1.557 2.222 1.00 95.81 460 LEU A O 1
ATOM 3808 N N . ALA A 1 461 ? -18.494 1.312 4.050 1.00 97.00 461 ALA A N 1
ATOM 3809 C CA . ALA A 1 461 ? -17.543 0.462 4.756 1.00 97.00 461 ALA A CA 1
ATOM 3810 C C . ALA A 1 461 ? -17.361 -0.889 4.052 1.00 97.00 461 ALA A C 1
ATOM 3812 O O . ALA A 1 461 ? -16.225 -1.291 3.830 1.00 97.00 461 ALA A O 1
ATOM 3813 N N . GLY A 1 462 ? -18.443 -1.547 3.622 1.00 97.50 462 GLY A N 1
ATOM 3814 C CA . GLY A 1 462 ? -18.383 -2.794 2.852 1.00 97.50 462 GLY A CA 1
ATOM 3815 C C . GLY A 1 462 ? -17.633 -2.633 1.531 1.00 97.50 462 GLY A C 1
ATOM 3816 O O . GLY A 1 462 ? -16.776 -3.452 1.207 1.00 97.50 462 GLY A O 1
ATOM 3817 N N . PHE A 1 463 ? -17.864 -1.523 0.825 1.00 97.12 463 PHE A N 1
ATOM 3818 C CA . PHE A 1 463 ? -17.126 -1.165 -0.385 1.00 97.12 463 PHE A CA 1
ATOM 3819 C C . PHE A 1 463 ? -15.618 -1.035 -0.119 1.00 97.12 463 PHE A C 1
ATOM 3821 O O . PHE A 1 463 ? -14.804 -1.666 -0.793 1.00 97.12 463 PHE A O 1
ATOM 3828 N N . MET A 1 464 ? -15.230 -0.259 0.898 1.00 97.56 464 MET A N 1
ATOM 3829 C CA . MET A 1 464 ? -13.819 -0.044 1.233 1.00 97.56 464 MET A CA 1
ATOM 3830 C C . MET A 1 464 ? -13.141 -1.291 1.802 1.00 97.56 464 MET A C 1
ATOM 3832 O O . MET A 1 464 ? -11.993 -1.557 1.460 1.00 97.56 464 MET A O 1
ATOM 3836 N N . PHE A 1 465 ? -13.831 -2.081 2.625 1.00 97.31 465 PHE A N 1
ATOM 3837 C CA . PHE A 1 465 ? -13.329 -3.368 3.106 1.00 97.31 465 PHE A CA 1
ATOM 3838 C C . PHE A 1 465 ? -13.152 -4.363 1.956 1.00 97.31 465 PHE A C 1
ATOM 3840 O O . PHE A 1 465 ? -12.146 -5.068 1.918 1.00 97.31 465 PHE A O 1
ATOM 3847 N N . GLY A 1 466 ? -14.062 -4.370 0.978 1.00 95.94 466 GLY A N 1
ATOM 3848 C CA . GLY A 1 466 ? -13.922 -5.186 -0.225 1.00 95.94 466 GLY A CA 1
ATOM 3849 C C . GLY A 1 466 ? -12.703 -4.786 -1.058 1.00 95.94 466 GLY A C 1
ATOM 3850 O O . GLY A 1 466 ? -11.893 -5.637 -1.424 1.00 95.94 466 GLY A O 1
ATOM 3851 N N . LEU A 1 467 ? -12.500 -3.484 -1.292 1.00 95.50 467 LEU A N 1
ATOM 3852 C CA . LEU A 1 467 ? -11.298 -2.988 -1.973 1.00 95.50 467 LEU A CA 1
ATOM 3853 C C . LEU A 1 467 ? -10.023 -3.267 -1.163 1.00 95.50 467 LEU A C 1
ATOM 3855 O O . LEU A 1 467 ? -8.994 -3.618 -1.734 1.00 95.50 467 LEU A O 1
ATOM 3859 N N . SER A 1 468 ? -10.086 -3.148 0.165 1.00 95.75 468 SER A N 1
ATOM 3860 C CA . SER A 1 468 ? -8.979 -3.448 1.078 1.00 95.75 468 SER A CA 1
ATOM 3861 C C . SER A 1 468 ? -8.525 -4.903 0.952 1.00 95.75 468 SER A C 1
ATOM 3863 O O . SER A 1 468 ? -7.330 -5.160 0.786 1.00 95.75 468 SER A O 1
ATOM 3865 N N . ALA A 1 469 ? -9.481 -5.837 0.951 1.00 93.12 469 ALA A N 1
ATOM 3866 C CA . ALA A 1 469 ? -9.236 -7.260 0.755 1.00 93.12 469 ALA A CA 1
ATOM 3867 C C . ALA A 1 469 ? -8.657 -7.562 -0.635 1.00 93.12 469 ALA A C 1
ATOM 3869 O O . ALA A 1 469 ? -7.810 -8.440 -0.746 1.00 93.12 469 ALA A O 1
ATOM 3870 N N . ASN A 1 470 ? -9.045 -6.808 -1.671 1.00 90.81 470 ASN A N 1
ATOM 3871 C CA . ASN A 1 470 ? -8.489 -6.929 -3.026 1.00 90.81 470 ASN A CA 1
ATOM 3872 C C . ASN A 1 470 ? -7.120 -6.256 -3.212 1.00 90.81 470 ASN A C 1
ATOM 3874 O O . ASN A 1 470 ? -6.392 -6.602 -4.139 1.00 90.81 470 ASN A O 1
ATOM 3878 N N . MET A 1 471 ? -6.738 -5.309 -2.357 1.00 90.56 471 MET A N 1
ATOM 3879 C CA . MET A 1 471 ? -5.354 -4.824 -2.304 1.00 90.56 471 MET A CA 1
ATOM 3880 C C . MET A 1 471 ? -4.455 -5.825 -1.580 1.00 90.56 471 MET A C 1
ATOM 3882 O O . MET A 1 471 ? -3.332 -6.084 -2.009 1.00 90.56 471 MET A O 1
ATOM 3886 N N . HIS A 1 472 ? -4.957 -6.405 -0.488 1.00 88.19 472 HIS A N 1
ATOM 3887 C CA . HIS A 1 472 ? -4.257 -7.426 0.276 1.00 88.19 472 HIS A CA 1
ATOM 3888 C C . HIS A 1 472 ? -5.240 -8.300 1.064 1.00 88.19 472 HIS A C 1
ATOM 3890 O O . HIS A 1 472 ? -5.886 -7.819 1.999 1.00 88.19 472 HIS A O 1
ATOM 3896 N N . ALA A 1 473 ? -5.297 -9.596 0.740 1.00 85.88 473 ALA A N 1
ATOM 3897 C CA . ALA A 1 473 ? -6.279 -10.532 1.300 1.00 85.88 473 ALA A CA 1
ATOM 3898 C C . ALA A 1 473 ? -6.255 -10.590 2.837 1.00 85.88 473 ALA A C 1
ATOM 3900 O O . ALA A 1 473 ? -7.311 -10.642 3.462 1.00 85.88 473 ALA A O 1
ATOM 3901 N N . GLY A 1 474 ? -5.071 -10.473 3.454 1.00 86.19 474 GLY A N 1
ATOM 3902 C CA . GLY A 1 474 ? -4.927 -10.480 4.913 1.00 86.19 474 GLY A CA 1
ATOM 3903 C C . GLY A 1 474 ? -5.735 -9.390 5.632 1.00 86.19 474 GLY A C 1
ATOM 3904 O O . GLY A 1 474 ? -6.148 -9.598 6.764 1.00 86.19 474 GLY A O 1
ATOM 3905 N N . ASN A 1 475 ? -6.053 -8.257 4.987 1.00 90.25 475 ASN A N 1
ATOM 3906 C CA . ASN A 1 475 ? -6.877 -7.215 5.619 1.00 90.25 475 ASN A CA 1
ATOM 3907 C C . ASN A 1 475 ? -8.339 -7.637 5.826 1.00 90.25 475 ASN A C 1
ATOM 3909 O O . ASN A 1 475 ? -9.001 -7.089 6.707 1.00 90.25 475 ASN A O 1
ATOM 3913 N N . ALA A 1 476 ? -8.839 -8.622 5.071 1.00 90.75 476 ALA A N 1
ATOM 3914 C CA . ALA A 1 476 ? -10.177 -9.168 5.285 1.00 90.75 476 ALA A CA 1
ATOM 3915 C C . ALA A 1 476 ? -10.322 -9.773 6.691 1.00 90.75 476 ALA A C 1
ATOM 3917 O O . ALA A 1 476 ? -11.391 -9.688 7.290 1.00 90.75 476 ALA A O 1
ATOM 3918 N N . LEU A 1 477 ? -9.230 -10.301 7.255 1.00 90.12 477 LEU A N 1
ATOM 3919 C CA . LEU A 1 477 ? -9.205 -10.918 8.582 1.00 90.12 477 LEU A CA 1
ATOM 3920 C C . LEU A 1 477 ? -9.450 -9.912 9.721 1.00 90.12 477 LEU A C 1
ATOM 3922 O O . LEU A 1 477 ? -9.839 -10.310 10.813 1.00 90.12 477 LEU A O 1
ATOM 3926 N N . GLY A 1 478 ? -9.280 -8.606 9.474 1.00 90.38 478 GLY A N 1
ATOM 3927 C CA . GLY A 1 478 ? -9.613 -7.551 10.438 1.00 90.38 478 GLY A CA 1
ATOM 3928 C C . GLY A 1 478 ? -11.099 -7.173 10.484 1.00 90.38 478 GLY A C 1
ATOM 3929 O O . GLY A 1 478 ? -11.532 -6.485 11.408 1.00 90.38 478 GLY A O 1
ATOM 3930 N N . VAL A 1 479 ? -11.897 -7.595 9.497 1.00 92.81 479 VAL A N 1
ATOM 3931 C CA . VAL A 1 479 ? -13.305 -7.187 9.354 1.00 92.81 479 VAL A CA 1
ATOM 3932 C C . VAL A 1 479 ? -14.244 -7.868 10.363 1.00 92.81 479 VAL A C 1
ATOM 3934 O O . VAL A 1 479 ? -15.060 -7.148 10.940 1.00 92.81 479 VAL A O 1
ATOM 3937 N N . PRO A 1 480 ? -14.166 -9.190 10.635 1.00 93.00 480 PRO A N 1
ATOM 3938 C CA . PRO A 1 480 ? -15.164 -9.888 11.453 1.00 93.00 480 PRO A CA 1
ATOM 3939 C C . PRO A 1 480 ? -15.346 -9.303 12.856 1.00 93.00 480 PRO A C 1
ATOM 3941 O O . PRO A 1 480 ? -16.470 -9.065 13.291 1.00 93.00 480 PRO A O 1
ATOM 3944 N N . VAL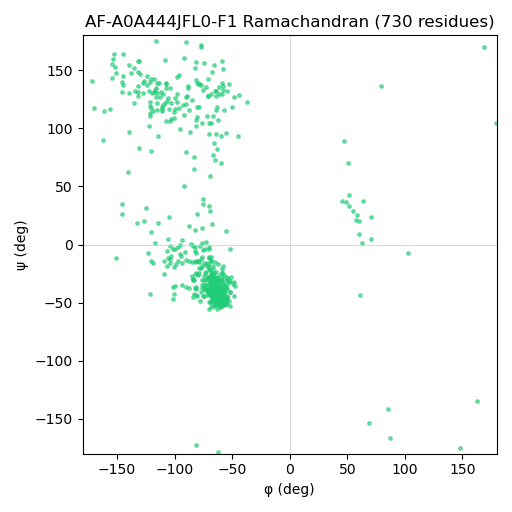 A 1 481 ? -14.251 -9.006 13.555 1.00 90.69 481 VAL A N 1
ATOM 3945 C CA . VAL A 1 481 ? -14.304 -8.492 14.932 1.00 90.69 481 VAL A CA 1
ATOM 3946 C C . VAL A 1 481 ? -14.888 -7.073 14.974 1.00 90.69 481 VAL A C 1
ATOM 3948 O O . VAL A 1 481 ? -15.716 -6.757 15.831 1.00 90.69 481 VAL A O 1
ATOM 3951 N N . VAL A 1 482 ? -14.526 -6.224 14.005 1.00 90.50 482 VAL A N 1
ATOM 3952 C CA . VAL A 1 482 ? -15.105 -4.879 13.847 1.00 90.50 482 VAL A CA 1
ATOM 3953 C C . VAL A 1 482 ? -16.595 -4.964 13.513 1.00 90.50 482 VAL A C 1
ATOM 3955 O O . VAL A 1 482 ? -17.402 -4.247 14.106 1.00 90.50 482 VAL A O 1
ATOM 3958 N N . PHE A 1 483 ? -16.964 -5.857 12.597 1.00 92.94 483 PHE A N 1
ATOM 3959 C CA . PHE A 1 483 ? -18.344 -6.116 12.208 1.00 92.94 483 PHE A CA 1
ATOM 3960 C C . PHE A 1 483 ? -19.194 -6.527 13.415 1.00 92.94 483 PHE A C 1
ATOM 3962 O O . PHE A 1 483 ? -20.221 -5.901 13.672 1.00 92.94 483 PHE A O 1
ATOM 3969 N N . LEU A 1 484 ? -18.744 -7.511 14.202 1.00 93.88 484 LEU A N 1
ATOM 3970 C CA . LEU A 1 484 ? -19.459 -7.979 15.393 1.00 93.88 484 LEU A CA 1
ATOM 3971 C C . LEU A 1 484 ? -19.638 -6.864 16.426 1.00 93.88 484 LEU A C 1
ATOM 3973 O O . LEU A 1 484 ? -20.730 -6.701 16.972 1.00 93.88 484 LEU A O 1
ATOM 3977 N N . TRP A 1 485 ? -18.603 -6.054 16.654 1.00 94.75 485 TRP A N 1
ATOM 3978 C CA . TRP A 1 485 ? -18.693 -4.931 17.581 1.00 94.75 485 TRP A CA 1
ATOM 3979 C C . TRP A 1 485 ? -19.732 -3.889 17.149 1.00 94.75 485 TRP A C 1
ATOM 3981 O O . TRP A 1 485 ? -20.561 -3.481 17.965 1.00 94.75 485 TRP A O 1
ATOM 3991 N N . PHE A 1 486 ? -19.726 -3.458 15.883 1.00 95.25 486 PHE A N 1
ATOM 3992 C CA . PHE A 1 486 ? -20.703 -2.475 15.405 1.00 95.25 486 PHE A CA 1
ATOM 3993 C C . PHE A 1 486 ? -22.125 -3.037 15.350 1.00 95.25 486 PHE A C 1
ATOM 3995 O O . PHE A 1 486 ? -23.056 -2.324 15.724 1.00 95.25 486 PHE A O 1
ATOM 4002 N N . SER A 1 487 ? -22.295 -4.303 14.967 1.00 93.06 487 SER A N 1
ATOM 4003 C CA . SER A 1 487 ? -23.590 -4.990 15.006 1.00 93.06 487 SER A CA 1
ATOM 4004 C C . SER A 1 487 ? -24.126 -5.051 16.436 1.00 93.06 487 SER A C 1
ATOM 4006 O O . SER A 1 487 ? -25.229 -4.580 16.698 1.00 93.06 487 SER A O 1
ATOM 4008 N N . GLY A 1 488 ? -23.314 -5.515 17.394 1.00 93.31 488 GLY A N 1
ATOM 4009 C CA . GLY A 1 488 ? -23.675 -5.554 18.815 1.00 93.31 488 GLY A CA 1
ATOM 4010 C C . GLY A 1 488 ? -23.989 -4.169 19.386 1.00 93.31 488 GLY A C 1
ATOM 4011 O O . GLY A 1 488 ? -24.947 -4.002 20.142 1.00 93.31 488 GLY A O 1
ATOM 4012 N N . LYS A 1 489 ? -23.241 -3.141 18.969 1.00 92.38 489 LYS A N 1
ATOM 4013 C CA . LYS A 1 489 ? -23.497 -1.745 19.346 1.00 92.38 489 LYS A CA 1
ATOM 4014 C C . LYS A 1 489 ? -24.846 -1.240 18.831 1.00 92.38 489 LYS A C 1
ATOM 4016 O O . LYS A 1 489 ? -25.533 -0.538 19.568 1.00 92.38 489 LYS A O 1
ATOM 4021 N N . GLU A 1 490 ? -25.230 -1.544 17.593 1.00 93.44 490 GLU A N 1
ATOM 4022 C CA . GLU A 1 490 ? -26.535 -1.129 17.062 1.00 93.44 490 GLU A CA 1
ATOM 4023 C C . GLU A 1 490 ? -27.686 -1.959 17.649 1.00 93.44 490 GLU A C 1
ATOM 4025 O O . GLU A 1 490 ? -28.726 -1.383 17.966 1.00 93.44 490 GLU A O 1
ATOM 4030 N N . ILE A 1 491 ? -27.474 -3.255 17.916 1.00 92.56 491 ILE A N 1
ATOM 4031 C CA . ILE A 1 491 ? -28.423 -4.105 18.655 1.00 92.56 491 ILE A CA 1
ATOM 4032 C C . ILE A 1 491 ? -28.705 -3.516 20.036 1.00 92.56 491 ILE A C 1
ATOM 4034 O O . ILE A 1 491 ? -29.861 -3.318 20.397 1.00 92.56 491 ILE A O 1
ATOM 4038 N N . SER A 1 492 ? -27.657 -3.167 20.786 1.00 91.31 492 SER A N 1
ATOM 4039 C CA . SER A 1 492 ? -27.793 -2.592 22.127 1.00 91.31 492 SER A CA 1
ATOM 4040 C C . SER A 1 492 ? -28.526 -1.246 22.132 1.00 91.31 492 SER A C 1
ATOM 4042 O O . SER A 1 492 ? -29.197 -0.933 23.110 1.00 91.31 492 SER A O 1
ATOM 4044 N N . LYS A 1 493 ? -28.420 -0.451 21.060 1.00 91.50 493 LYS A N 1
ATOM 4045 C CA . LYS A 1 493 ? -29.100 0.850 20.956 1.00 91.50 493 LYS A CA 1
ATOM 4046 C C . LYS A 1 493 ? -30.558 0.750 20.515 1.00 91.50 493 LYS A C 1
ATOM 4048 O O . LYS A 1 493 ? -31.359 1.577 20.931 1.00 91.50 493 LYS A O 1
ATOM 4053 N N . ARG A 1 494 ? -30.874 -0.168 19.597 1.00 90.94 494 ARG A N 1
ATOM 4054 C CA . ARG A 1 494 ? -32.170 -0.206 18.895 1.00 90.94 494 ARG A CA 1
ATOM 4055 C C . ARG A 1 494 ? -33.071 -1.369 19.309 1.00 90.94 494 ARG A C 1
ATOM 4057 O O . ARG A 1 494 ? -34.251 -1.335 18.976 1.00 90.94 494 ARG A O 1
ATOM 4064 N N . GLY A 1 495 ? -32.523 -2.361 20.013 1.00 89.19 495 GLY A N 1
ATOM 4065 C CA . GLY A 1 495 ? -33.203 -3.592 20.420 1.00 89.19 495 GLY A CA 1
ATOM 4066 C C . GLY A 1 495 ? -33.295 -4.620 19.290 1.00 89.19 495 GLY A C 1
ATOM 4067 O O . GLY A 1 495 ? -33.631 -4.260 18.170 1.00 89.19 495 GLY A O 1
ATOM 4068 N N . LEU A 1 496 ? -33.034 -5.899 19.587 1.00 89.25 496 LEU A N 1
ATOM 4069 C CA . LEU A 1 496 ? -32.803 -6.999 18.626 1.00 89.25 496 LEU A CA 1
ATOM 4070 C C . LEU A 1 496 ? -33.828 -7.126 17.478 1.00 89.25 496 LEU A C 1
ATOM 4072 O O . LEU A 1 496 ? -33.455 -7.523 16.379 1.00 89.25 496 LEU A O 1
ATOM 4076 N N . PHE A 1 497 ? -35.094 -6.772 17.713 1.00 88.81 497 PHE A N 1
ATOM 4077 C CA . PHE A 1 497 ? -36.194 -6.931 16.751 1.00 88.81 497 PHE A CA 1
ATOM 4078 C C . PHE A 1 497 ? -36.351 -5.772 15.751 1.00 88.81 497 PHE A C 1
ATOM 4080 O O . PHE A 1 497 ? -37.253 -5.787 14.916 1.00 88.81 497 PHE A O 1
ATOM 4087 N N . ASN A 1 498 ? -35.500 -4.745 15.811 1.00 89.44 498 ASN A N 1
ATOM 4088 C CA . ASN A 1 498 ? -35.553 -3.645 14.853 1.00 89.44 498 ASN A CA 1
ATOM 4089 C C . ASN A 1 498 ? -35.064 -4.100 13.462 1.00 89.44 498 ASN A C 1
ATOM 4091 O O . ASN A 1 498 ? -33.945 -4.588 13.330 1.00 89.44 498 ASN A O 1
ATOM 4095 N N . LYS A 1 499 ? -35.852 -3.863 12.403 1.00 87.12 499 LYS A N 1
ATOM 4096 C CA . LYS A 1 499 ? -35.489 -4.213 11.012 1.00 87.12 499 LYS A CA 1
ATOM 4097 C C . LYS A 1 499 ? -34.124 -3.669 10.564 1.00 87.12 499 LYS A C 1
ATOM 4099 O O . LYS A 1 499 ? -33.426 -4.313 9.781 1.00 87.12 499 LYS A O 1
ATOM 4104 N N . ASP A 1 500 ? -33.717 -2.510 11.082 1.00 85.62 500 ASP A N 1
ATOM 4105 C CA . ASP A 1 500 ? -32.447 -1.880 10.724 1.00 85.62 500 ASP A CA 1
ATOM 4106 C C . ASP A 1 500 ? -31.244 -2.697 11.225 1.00 85.62 500 ASP A C 1
ATOM 4108 O O . ASP A 1 500 ? -30.170 -2.630 10.635 1.00 85.62 500 ASP A O 1
ATOM 4112 N N . ILE A 1 501 ? -31.410 -3.516 12.270 1.00 88.00 501 ILE A N 1
ATOM 4113 C CA . ILE A 1 501 ? -30.349 -4.397 12.786 1.00 88.00 501 ILE A CA 1
ATOM 4114 C C . ILE A 1 501 ? -29.983 -5.486 11.787 1.00 88.00 501 ILE A C 1
ATOM 4116 O O . ILE A 1 501 ? -28.829 -5.899 11.758 1.00 88.00 501 ILE A O 1
ATOM 4120 N N . LEU A 1 502 ? -30.927 -5.934 10.959 1.00 87.88 502 LEU A N 1
ATOM 4121 C CA . LEU A 1 502 ? -30.623 -6.849 9.864 1.00 87.88 502 LEU A CA 1
ATOM 4122 C C . LEU A 1 502 ? -30.082 -6.077 8.657 1.00 87.88 502 LEU A C 1
ATOM 4124 O O . LEU A 1 502 ? -29.089 -6.477 8.054 1.00 87.88 502 LEU A O 1
ATOM 4128 N N . LEU A 1 503 ? -30.707 -4.945 8.322 1.00 91.69 503 LEU A N 1
ATOM 4129 C CA . LEU A 1 503 ? -30.368 -4.177 7.125 1.00 91.69 503 LEU A CA 1
ATOM 4130 C C . LEU A 1 503 ? -28.926 -3.649 7.147 1.00 91.69 503 LEU A C 1
ATOM 4132 O O . LEU A 1 503 ? -28.232 -3.726 6.133 1.00 91.69 503 LEU A O 1
ATOM 4136 N N . LEU A 1 504 ? -28.464 -3.110 8.281 1.00 93.56 504 LEU A N 1
ATOM 4137 C CA . LEU A 1 504 ? -27.141 -2.492 8.376 1.00 93.56 504 LEU A CA 1
ATOM 4138 C C . LEU A 1 504 ? -26.006 -3.512 8.132 1.00 93.56 504 LEU A C 1
ATOM 4140 O O . LEU A 1 504 ? -25.239 -3.307 7.185 1.00 93.56 504 LEU A O 1
ATOM 4144 N N . PRO A 1 505 ? -25.905 -4.639 8.865 1.00 92.00 505 PRO A N 1
ATOM 4145 C CA . PRO A 1 505 ? -24.827 -5.605 8.671 1.00 92.00 505 PRO A CA 1
ATOM 4146 C C . PRO A 1 505 ? -24.928 -6.333 7.325 1.00 92.00 505 PRO A C 1
ATOM 4148 O O . PRO A 1 505 ? -23.906 -6.533 6.666 1.00 92.00 505 PRO A O 1
ATOM 4151 N N . VAL A 1 506 ? -26.146 -6.648 6.863 1.00 94.50 506 VAL A N 1
ATOM 4152 C CA . VAL A 1 506 ? -26.364 -7.254 5.538 1.00 94.50 506 VAL A CA 1
ATOM 4153 C C . VAL A 1 506 ? -25.899 -6.317 4.426 1.00 94.50 506 VAL A C 1
ATOM 4155 O O . VAL A 1 506 ? -25.242 -6.770 3.494 1.00 94.50 506 VAL A O 1
ATOM 4158 N N . SER A 1 507 ? -26.150 -5.008 4.530 1.00 95.31 507 SER A N 1
ATOM 4159 C CA . SER A 1 507 ? -25.696 -4.048 3.515 1.00 95.31 507 SER A CA 1
ATOM 4160 C C . SER A 1 507 ? -24.169 -4.021 3.368 1.00 95.31 507 SER A C 1
ATOM 4162 O O . SER A 1 507 ? -23.655 -3.976 2.249 1.00 95.31 507 SER A O 1
ATOM 4164 N N . LEU A 1 508 ? -23.431 -4.129 4.478 1.00 96.50 508 LEU A N 1
ATOM 4165 C CA . LEU A 1 508 ? -21.971 -4.227 4.451 1.00 96.50 508 LEU A CA 1
ATOM 4166 C C . LEU A 1 508 ? -21.514 -5.530 3.793 1.00 96.50 508 LEU A C 1
ATOM 4168 O O . LEU A 1 508 ? -20.630 -5.488 2.939 1.00 96.50 508 LEU A O 1
ATOM 4172 N N . ALA A 1 509 ? -22.125 -6.660 4.157 1.00 95.88 509 ALA A N 1
ATOM 4173 C CA . ALA A 1 509 ? -21.780 -7.966 3.602 1.00 95.88 509 ALA A CA 1
ATOM 4174 C C . ALA A 1 509 ? -22.051 -8.032 2.091 1.00 95.88 509 ALA A C 1
ATOM 4176 O O . ALA A 1 509 ? -21.172 -8.426 1.329 1.00 95.88 509 ALA A O 1
ATOM 4177 N N . LEU A 1 510 ? -23.223 -7.570 1.644 1.00 96.12 510 LEU A N 1
ATOM 4178 C CA . LEU A 1 510 ? -23.584 -7.522 0.227 1.00 96.12 510 LEU A CA 1
ATOM 4179 C C . LEU A 1 510 ? -22.603 -6.669 -0.575 1.00 96.12 510 LEU A C 1
ATOM 4181 O O . LEU A 1 510 ? -22.135 -7.101 -1.625 1.00 96.12 510 LEU A O 1
ATOM 4185 N N . MET A 1 511 ? -22.245 -5.486 -0.071 1.00 96.69 511 MET A N 1
ATOM 4186 C CA . MET A 1 511 ? -21.303 -4.620 -0.774 1.00 96.69 511 MET A CA 1
ATOM 4187 C C . MET A 1 511 ? -19.881 -5.193 -0.777 1.00 96.69 511 MET A C 1
ATOM 4189 O O . MET A 1 511 ? -19.188 -5.115 -1.788 1.00 96.69 511 MET A O 1
ATOM 4193 N N . PHE A 1 512 ? -19.452 -5.815 0.325 1.00 96.19 512 PHE A N 1
ATOM 4194 C CA . PHE A 1 512 ? -18.172 -6.519 0.391 1.00 96.19 512 PHE A CA 1
ATOM 4195 C C . PHE A 1 512 ? -18.100 -7.643 -0.652 1.00 96.19 512 PHE A C 1
ATOM 4197 O O . PHE A 1 512 ? -17.110 -7.744 -1.379 1.00 96.19 512 PHE A O 1
ATOM 4204 N N . ILE A 1 513 ? -19.157 -8.453 -0.765 1.00 94.25 513 ILE A N 1
ATOM 4205 C CA . ILE A 1 513 ? -19.262 -9.527 -1.760 1.00 94.25 513 ILE A CA 1
ATOM 4206 C C . ILE A 1 513 ? -19.256 -8.940 -3.172 1.00 94.25 513 ILE A C 1
ATOM 4208 O O . ILE A 1 513 ? -18.442 -9.359 -3.987 1.00 94.25 513 ILE A O 1
ATOM 4212 N N . ALA A 1 514 ? -20.088 -7.933 -3.450 1.00 93.88 514 ALA A N 1
ATOM 4213 C CA . ALA A 1 514 ? -20.202 -7.320 -4.773 1.00 93.88 514 ALA A CA 1
ATOM 4214 C C . ALA A 1 514 ? -18.864 -6.772 -5.300 1.00 93.88 514 ALA A C 1
ATOM 4216 O O . ALA A 1 514 ? -18.581 -6.882 -6.488 1.00 93.88 514 ALA A O 1
ATOM 4217 N N . VAL A 1 515 ? -18.017 -6.223 -4.423 1.00 92.56 515 VAL A N 1
ATOM 4218 C CA . VAL A 1 515 ? -16.684 -5.727 -4.805 1.00 92.56 515 VAL A CA 1
ATOM 4219 C C . VAL A 1 515 ? -15.688 -6.858 -5.074 1.00 92.56 515 VAL A C 1
ATOM 4221 O O . VAL A 1 515 ? -14.837 -6.721 -5.949 1.00 92.56 515 VAL A O 1
ATOM 4224 N N . ASN A 1 516 ? -15.769 -7.969 -4.336 1.00 89.69 516 ASN A N 1
ATOM 4225 C CA . ASN A 1 516 ? -14.843 -9.097 -4.483 1.00 89.69 516 ASN A CA 1
ATOM 4226 C C . ASN A 1 516 ? -15.244 -10.073 -5.600 1.00 89.69 516 ASN A C 1
ATOM 4228 O O . ASN A 1 516 ? -14.376 -10.697 -6.208 1.00 89.69 516 ASN A O 1
ATOM 4232 N N . MET A 1 517 ? -16.542 -10.204 -5.876 1.00 87.62 517 MET A N 1
ATOM 4233 C CA . MET A 1 517 ? -17.094 -11.215 -6.779 1.00 87.62 517 MET A CA 1
ATOM 4234 C C . MET A 1 517 ? -16.501 -11.176 -8.198 1.00 87.62 517 MET A C 1
ATOM 4236 O O . MET A 1 517 ? -16.123 -12.244 -8.681 1.00 87.62 517 MET A O 1
ATOM 4240 N N . PRO A 1 518 ? -16.335 -10.012 -8.866 1.00 80.88 518 PRO A N 1
ATOM 4241 C CA . PRO A 1 518 ? -15.772 -9.975 -10.218 1.00 80.88 518 PRO A CA 1
ATOM 4242 C C . PRO A 1 518 ? -14.380 -10.607 -10.297 1.00 80.88 518 PRO A C 1
ATOM 4244 O O . PRO A 1 518 ? -14.067 -11.320 -11.246 1.00 80.88 518 PRO A O 1
ATOM 4247 N N . TRP A 1 519 ? -13.556 -10.399 -9.271 1.00 77.62 519 TRP A N 1
ATOM 4248 C CA . TRP A 1 519 ? -12.193 -10.921 -9.221 1.00 77.62 519 TRP A CA 1
ATOM 4249 C C . TRP A 1 519 ? -12.157 -12.427 -9.008 1.00 77.62 519 TRP A C 1
ATOM 4251 O O . TRP A 1 519 ? -11.346 -13.109 -9.629 1.00 77.62 519 TRP A O 1
ATOM 4261 N N . ALA A 1 520 ? -13.045 -12.946 -8.160 1.00 76.94 520 ALA A N 1
ATOM 4262 C CA . ALA A 1 520 ? -13.183 -14.381 -7.950 1.00 76.94 520 ALA A CA 1
ATOM 4263 C C . ALA A 1 520 ? -13.622 -15.094 -9.240 1.00 76.94 520 ALA A C 1
ATOM 4265 O O . ALA A 1 520 ? -13.020 -16.099 -9.607 1.00 76.94 520 ALA A O 1
ATOM 4266 N N . ILE A 1 521 ? -14.599 -14.526 -9.962 1.00 73.81 521 ILE A N 1
ATOM 4267 C CA . ILE A 1 521 ? -15.068 -15.055 -11.253 1.00 73.81 521 ILE A CA 1
ATOM 4268 C C . ILE A 1 521 ? -13.939 -15.040 -12.286 1.00 73.81 521 ILE A C 1
ATOM 4270 O O . ILE A 1 521 ? -13.694 -16.042 -12.943 1.00 73.81 521 ILE A O 1
ATOM 4274 N N . VAL A 1 522 ? -13.216 -13.925 -12.429 1.00 66.00 522 VAL A N 1
ATOM 4275 C CA . VAL A 1 522 ? -12.104 -13.852 -13.390 1.00 66.00 522 VAL A CA 1
ATOM 4276 C C . VAL A 1 522 ? -11.035 -14.892 -13.066 1.00 66.00 522 VAL A C 1
ATOM 4278 O O . VAL A 1 522 ? -10.563 -15.574 -13.967 1.00 66.00 522 VAL A O 1
ATOM 4281 N N . LYS A 1 523 ? -10.667 -15.062 -11.793 1.00 70.25 523 LYS A N 1
ATOM 4282 C CA . LYS A 1 523 ? -9.664 -16.059 -11.399 1.00 70.25 523 LYS A CA 1
ATOM 4283 C C . LYS A 1 523 ? -10.091 -17.480 -11.746 1.00 70.25 523 LYS A C 1
ATOM 4285 O O . LYS A 1 523 ? -9.285 -18.201 -12.327 1.00 70.25 523 LYS A O 1
ATOM 4290 N N . SER A 1 524 ? -11.338 -17.852 -11.449 1.00 70.06 524 SER A N 1
ATOM 4291 C CA . SER A 1 524 ? -11.836 -19.209 -11.696 1.00 70.06 524 SER A CA 1
ATOM 4292 C C . SER A 1 524 ? -11.934 -19.568 -13.180 1.00 70.06 524 SER A C 1
ATOM 4294 O O . SER A 1 524 ? -11.914 -20.749 -13.514 1.00 70.06 524 SER A O 1
ATOM 4296 N N . LEU A 1 525 ? -11.996 -18.574 -14.076 1.00 65.50 525 LEU A N 1
ATOM 4297 C CA . LEU A 1 525 ? -11.970 -18.796 -15.525 1.00 65.50 525 LEU A CA 1
ATOM 4298 C C . LEU A 1 525 ? -10.588 -19.211 -16.053 1.00 65.50 525 LEU A C 1
ATOM 4300 O O . LEU A 1 525 ? -10.519 -19.917 -17.055 1.00 65.50 525 LEU A O 1
ATOM 4304 N N . TYR A 1 526 ? -9.500 -18.768 -15.414 1.00 62.41 526 TYR A N 1
ATOM 4305 C CA . TYR A 1 526 ? -8.134 -18.997 -15.908 1.00 62.41 526 TYR A CA 1
ATOM 4306 C C . TYR A 1 526 ? -7.337 -19.999 -15.069 1.00 62.41 526 TYR A C 1
ATOM 4308 O O . TYR A 1 526 ? -6.415 -20.623 -15.591 1.00 62.41 526 TYR A O 1
ATOM 4316 N N . TYR A 1 527 ? -7.674 -20.160 -13.787 1.00 67.19 527 TYR A N 1
ATOM 4317 C CA . TYR A 1 527 ? -6.942 -21.011 -12.855 1.00 67.19 527 TYR A CA 1
ATOM 4318 C C . TYR A 1 527 ? -7.889 -21.673 -11.843 1.00 67.19 527 TYR A C 1
ATOM 4320 O O . TYR A 1 527 ? -8.790 -21.007 -11.328 1.00 67.19 527 TYR A O 1
ATOM 4328 N N . PRO A 1 528 ? -7.680 -22.955 -11.492 1.00 67.38 528 PRO A N 1
ATOM 4329 C CA . PRO A 1 528 ? -8.396 -23.562 -10.378 1.00 67.38 528 PRO A CA 1
ATOM 4330 C C . PRO A 1 528 ? -7.999 -22.861 -9.072 1.00 67.38 528 PRO A C 1
ATOM 4332 O O . PRO A 1 528 ? -6.811 -22.661 -8.806 1.00 67.38 528 PRO A O 1
ATOM 4335 N N . ASP A 1 529 ? -8.981 -22.482 -8.250 1.00 67.88 529 ASP A N 1
ATOM 4336 C CA . ASP A 1 529 ? -8.700 -21.928 -6.925 1.00 67.88 529 ASP A CA 1
ATOM 4337 C C . ASP A 1 529 ? -8.196 -23.050 -6.013 1.00 67.88 529 ASP A C 1
ATOM 4339 O O . ASP A 1 529 ? -8.921 -23.983 -5.666 1.00 67.88 529 ASP A O 1
ATOM 4343 N N . THR A 1 530 ? -6.914 -22.988 -5.667 1.00 71.56 530 THR A N 1
ATOM 4344 C CA . THR A 1 530 ? -6.259 -24.005 -4.845 1.00 71.56 530 THR A CA 1
ATOM 4345 C C . THR A 1 530 ? -6.255 -23.628 -3.368 1.00 71.56 530 THR A C 1
ATOM 4347 O O . THR A 1 530 ? -5.870 -24.454 -2.542 1.00 71.56 530 THR A O 1
ATOM 4350 N N . HIS A 1 531 ? -6.634 -22.396 -3.006 1.00 76.38 531 HIS A N 1
ATOM 4351 C CA . HIS A 1 531 ? -6.542 -21.877 -1.639 1.00 76.38 531 HIS A CA 1
ATOM 4352 C C . HIS A 1 531 ? -5.195 -22.188 -0.950 1.00 76.38 531 HIS A C 1
ATOM 4354 O O . HIS A 1 531 ? -5.157 -22.505 0.244 1.00 76.38 531 HIS A O 1
ATOM 4360 N N . ALA A 1 532 ? -4.084 -22.144 -1.697 1.00 78.19 532 ALA A N 1
ATOM 4361 C CA . ALA A 1 532 ? -2.783 -22.638 -1.241 1.00 78.19 532 ALA A CA 1
ATOM 4362 C C . ALA A 1 532 ? -2.345 -22.015 0.093 1.00 78.19 532 ALA A C 1
ATOM 4364 O O . ALA A 1 532 ? -1.958 -22.732 1.010 1.00 78.19 532 ALA A O 1
ATOM 4365 N N . LEU A 1 533 ? -2.513 -20.700 0.240 1.00 79.12 533 LEU A N 1
ATOM 4366 C CA . LEU A 1 533 ? -2.115 -19.958 1.442 1.00 79.12 533 LEU A CA 1
ATOM 4367 C C . LEU A 1 533 ? -2.940 -20.316 2.676 1.00 79.12 533 LEU A C 1
ATOM 4369 O O . LEU A 1 533 ? -2.404 -20.389 3.776 1.00 79.12 533 LEU A O 1
ATOM 4373 N N . LEU A 1 534 ? -4.248 -20.532 2.511 1.00 83.56 534 LEU A N 1
ATOM 4374 C CA . LEU A 1 534 ? -5.105 -20.917 3.631 1.00 83.56 534 LEU A CA 1
ATOM 4375 C C . LEU A 1 534 ? -4.706 -22.310 4.119 1.00 83.56 534 LEU A C 1
ATOM 4377 O O . LEU A 1 534 ? -4.539 -22.515 5.320 1.00 83.56 534 LEU A O 1
ATOM 4381 N N . ARG A 1 535 ? -4.469 -23.239 3.183 1.00 85.62 535 ARG A N 1
ATOM 4382 C CA . ARG A 1 535 ? -3.976 -24.578 3.515 1.00 85.62 535 ARG A CA 1
ATOM 4383 C C . ARG A 1 535 ? -2.615 -24.517 4.202 1.00 85.62 535 ARG A C 1
ATOM 4385 O O . ARG A 1 535 ? -2.459 -25.127 5.252 1.00 85.62 535 ARG A O 1
ATOM 4392 N N . GLN A 1 536 ? -1.670 -23.747 3.664 1.00 85.19 536 GLN A N 1
ATOM 4393 C CA . GLN A 1 536 ? -0.333 -23.579 4.237 1.00 85.19 536 GLN A CA 1
ATOM 4394 C C . GLN A 1 536 ? -0.380 -23.026 5.669 1.00 85.19 536 GLN A C 1
ATOM 4396 O O . GLN A 1 536 ? 0.234 -23.605 6.558 1.00 85.19 536 GLN A O 1
ATOM 4401 N N . HIS A 1 537 ? -1.118 -21.938 5.908 1.00 85.62 537 HIS A N 1
ATOM 4402 C CA . HIS A 1 537 ? -1.085 -21.238 7.196 1.00 85.62 537 HIS A CA 1
ATOM 4403 C C . HIS A 1 537 ? -2.002 -21.839 8.270 1.00 85.62 537 HIS A C 1
ATOM 4405 O O . HIS A 1 537 ? -1.693 -21.734 9.454 1.00 85.62 537 HIS A O 1
ATOM 4411 N N . PHE A 1 538 ? -3.132 -22.447 7.900 1.00 89.19 538 PHE A N 1
ATOM 4412 C CA . PHE A 1 538 ? -4.150 -22.877 8.873 1.00 89.19 538 PHE A CA 1
ATOM 4413 C C . PHE A 1 538 ? -4.417 -24.381 8.886 1.00 89.19 538 PHE A C 1
ATOM 4415 O O . PHE A 1 538 ? -5.020 -24.865 9.839 1.00 89.19 538 PHE A O 1
ATOM 4422 N N . LEU A 1 539 ? -3.993 -25.113 7.851 1.00 91.69 539 LEU A N 1
ATOM 4423 C CA . LEU A 1 539 ? -4.267 -26.547 7.699 1.00 91.69 539 LEU A CA 1
ATOM 4424 C C . LEU A 1 539 ? -2.984 -27.366 7.481 1.00 91.69 539 LEU A C 1
ATOM 4426 O O . LEU A 1 539 ? -3.062 -28.462 6.937 1.00 91.69 539 LEU A O 1
ATOM 4430 N N . ASN A 1 540 ? -1.806 -26.841 7.843 1.00 89.56 540 ASN A N 1
ATOM 4431 C CA . ASN A 1 540 ? -0.501 -27.496 7.660 1.00 89.56 540 ASN A CA 1
ATOM 4432 C C . ASN A 1 540 ? -0.252 -28.053 6.240 1.00 89.56 540 ASN A C 1
ATOM 4434 O O . ASN A 1 540 ? 0.277 -29.147 6.060 1.00 89.56 540 ASN A O 1
ATOM 4438 N N . GLY A 1 541 ? -0.727 -27.352 5.208 1.00 87.31 541 GLY A N 1
ATOM 4439 C CA . GLY A 1 541 ? -0.621 -27.789 3.813 1.00 87.31 541 GLY A CA 1
ATOM 4440 C C . GLY A 1 541 ? -1.504 -28.987 3.434 1.00 87.31 541 GLY A C 1
ATOM 4441 O O . GLY A 1 541 ? -1.438 -29.445 2.291 1.00 87.31 541 GLY A O 1
ATOM 4442 N N . VAL A 1 542 ? -2.358 -29.485 4.339 1.00 90.12 542 VAL A N 1
ATOM 4443 C CA . VAL A 1 542 ? -3.261 -30.609 4.065 1.00 90.12 542 VAL A CA 1
ATOM 4444 C C . VAL A 1 542 ? -4.178 -30.267 2.896 1.00 90.12 542 VAL A C 1
ATOM 4446 O O . VAL A 1 542 ? -4.840 -29.227 2.865 1.00 90.12 542 VAL A O 1
ATOM 4449 N N . SER A 1 543 ? -4.224 -31.180 1.929 1.00 88.44 543 SER A N 1
ATOM 4450 C CA . SER A 1 543 ? -5.044 -31.078 0.729 1.00 88.44 543 SER A CA 1
ATOM 4451 C C . SER A 1 543 ? -5.859 -32.350 0.494 1.00 88.44 543 SER A C 1
ATOM 4453 O O . SER A 1 543 ? -5.439 -33.468 0.826 1.00 88.44 543 SER A O 1
ATOM 4455 N N . ALA A 1 544 ? -7.052 -32.158 -0.062 1.00 87.56 544 ALA A N 1
ATOM 4456 C CA . ALA A 1 544 ? -7.947 -33.210 -0.522 1.00 87.56 544 ALA A CA 1
ATOM 4457 C C . ALA A 1 544 ? -8.597 -32.803 -1.851 1.00 87.56 544 ALA A C 1
ATOM 4459 O O . ALA A 1 544 ? -8.789 -31.610 -2.104 1.00 87.56 544 ALA A O 1
ATOM 4460 N N . ASP A 1 545 ? -8.992 -33.794 -2.650 1.00 84.06 545 ASP A N 1
ATOM 4461 C CA . ASP A 1 545 ? -9.584 -33.588 -3.981 1.00 84.06 545 ASP A CA 1
ATOM 4462 C C . ASP A 1 545 ? -10.953 -32.892 -3.916 1.00 84.06 545 ASP A C 1
ATOM 4464 O O . ASP A 1 545 ? -11.334 -32.152 -4.818 1.00 84.06 545 ASP A O 1
ATOM 4468 N N . ASN A 1 546 ? -11.655 -33.019 -2.785 1.00 83.50 546 ASN A N 1
ATOM 4469 C CA . ASN A 1 546 ? -12.962 -32.397 -2.535 1.00 83.50 546 ASN A CA 1
ATOM 4470 C C . ASN A 1 546 ? -12.851 -30.911 -2.112 1.00 83.50 546 ASN A C 1
ATOM 4472 O O . ASN A 1 546 ? -13.691 -30.396 -1.367 1.00 83.50 546 ASN A O 1
ATOM 4476 N N . GLY A 1 547 ? -11.779 -30.227 -2.520 1.00 83.12 547 GLY A N 1
ATOM 4477 C CA . GLY A 1 547 ? -11.539 -28.809 -2.251 1.00 83.12 547 GLY A CA 1
ATOM 4478 C C . GLY A 1 547 ? -11.257 -28.473 -0.781 1.00 83.12 547 GLY A C 1
ATOM 4479 O O . GLY A 1 547 ? -10.752 -29.288 -0.001 1.00 83.12 547 GLY A O 1
ATOM 4480 N N . LEU A 1 548 ? -11.565 -27.231 -0.389 1.00 84.69 548 LEU A N 1
ATOM 4481 C CA . LEU A 1 548 ? -11.253 -26.706 0.946 1.00 84.69 548 LEU A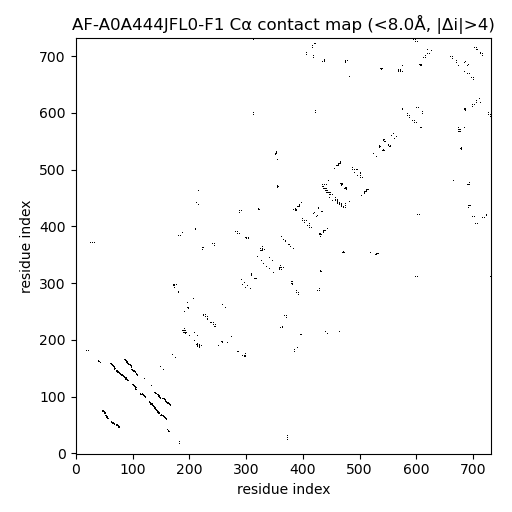 CA 1
ATOM 4482 C C . LEU A 1 548 ? -11.985 -27.456 2.064 1.00 84.69 548 LEU A C 1
ATOM 4484 O O . LEU A 1 548 ? -11.372 -27.784 3.074 1.00 84.69 548 LEU A O 1
ATOM 4488 N N . VAL A 1 549 ? -13.270 -27.770 1.879 1.00 90.06 549 VAL A N 1
ATOM 4489 C CA . VAL A 1 549 ? -14.063 -28.501 2.883 1.00 90.06 549 VAL A CA 1
ATOM 4490 C C . VAL A 1 549 ? -13.497 -29.905 3.101 1.00 90.06 549 VAL A C 1
ATOM 4492 O O . VAL A 1 549 ? -13.315 -30.319 4.244 1.00 90.06 549 VAL A O 1
ATOM 4495 N N . GLY A 1 550 ? -13.141 -30.612 2.021 1.00 90.44 550 GLY A N 1
ATOM 4496 C CA . GLY A 1 550 ? -12.450 -31.899 2.121 1.00 90.44 550 GLY A CA 1
ATOM 4497 C C . GLY A 1 550 ? -11.096 -31.786 2.822 1.00 90.44 550 GLY A C 1
ATOM 4498 O O . GLY A 1 550 ? -10.760 -32.631 3.647 1.00 90.44 550 GLY A O 1
ATOM 4499 N N . SER A 1 551 ? -10.349 -30.716 2.540 1.00 92.12 551 SER A N 1
ATOM 4500 C CA . SER A 1 551 ? -9.051 -30.447 3.172 1.00 92.12 551 SER A CA 1
ATOM 4501 C C . SER A 1 551 ? -9.196 -30.189 4.677 1.00 92.12 551 SER A C 1
ATOM 4503 O O . SER A 1 551 ? -8.420 -30.730 5.456 1.00 92.12 551 SER A O 1
ATOM 4505 N N . ILE A 1 552 ? -10.224 -29.442 5.101 1.00 92.88 552 ILE A N 1
ATOM 4506 C CA . ILE A 1 552 ? -10.550 -29.220 6.520 1.00 92.88 552 ILE A CA 1
ATOM 4507 C C . ILE A 1 552 ? -10.945 -30.536 7.191 1.00 92.88 552 ILE A C 1
ATOM 4509 O O . ILE A 1 552 ? -10.441 -30.839 8.265 1.00 92.88 552 ILE A O 1
ATOM 4513 N N . LYS A 1 553 ? -11.819 -31.337 6.567 1.00 94.00 553 LYS A N 1
ATOM 4514 C CA . LYS A 1 553 ? -12.237 -32.628 7.131 1.00 94.00 553 LYS A CA 1
ATOM 4515 C C . LYS A 1 553 ? -11.031 -33.546 7.349 1.00 94.00 553 LYS A C 1
ATOM 4517 O O . LYS A 1 553 ? -10.825 -34.023 8.458 1.00 94.00 553 LYS A O 1
ATOM 4522 N N . LYS A 1 554 ? -10.196 -33.702 6.319 1.00 94.00 554 LYS A N 1
ATOM 4523 C CA . LYS A 1 554 ? -8.959 -34.489 6.380 1.00 94.00 554 LYS A CA 1
ATOM 4524 C C . LYS A 1 554 ? -7.987 -33.950 7.431 1.00 94.00 554 LYS A C 1
ATOM 4526 O O . LYS A 1 554 ? -7.367 -34.725 8.143 1.00 94.00 554 LYS A O 1
ATOM 4531 N N . PHE A 1 555 ? -7.870 -32.629 7.563 1.00 94.75 555 PHE A N 1
ATOM 4532 C CA . PHE A 1 555 ? -7.064 -32.002 8.609 1.00 94.75 555 PHE A CA 1
ATOM 4533 C C . PHE A 1 555 ? -7.569 -32.363 10.015 1.00 94.75 555 PHE A C 1
ATOM 4535 O O . PHE A 1 555 ? -6.776 -32.753 10.863 1.00 94.75 555 PHE A O 1
ATOM 4542 N N . MET A 1 556 ? -8.883 -32.297 10.246 1.00 94.00 556 MET A N 1
ATOM 4543 C CA . MET A 1 556 ? -9.491 -32.664 11.531 1.00 94.00 556 MET A CA 1
ATOM 4544 C C . MET A 1 556 ? -9.366 -34.162 11.849 1.00 94.00 556 MET A C 1
ATOM 4546 O O . MET A 1 556 ? -9.330 -34.526 13.020 1.00 94.00 556 MET A O 1
ATOM 4550 N N . GLU A 1 557 ? -9.311 -35.023 10.828 1.00 94.44 557 GLU A N 1
ATOM 4551 C CA . GLU A 1 557 ? -9.059 -36.465 10.977 1.00 94.44 557 GLU A CA 1
ATOM 4552 C C . GLU A 1 557 ? -7.589 -36.764 11.315 1.00 94.44 557 GLU A C 1
ATOM 4554 O O . GLU A 1 557 ? -7.317 -37.645 12.125 1.00 94.44 557 GLU A O 1
ATOM 4559 N N . LEU A 1 558 ? -6.647 -36.028 10.713 1.00 95.38 558 LEU A N 1
ATOM 4560 C CA . LEU A 1 558 ? -5.207 -36.205 10.930 1.00 95.38 558 LEU A CA 1
ATOM 4561 C C . LEU A 1 558 ? -4.722 -35.624 12.262 1.00 95.38 558 LEU A C 1
ATOM 4563 O O . LEU A 1 558 ? -3.818 -36.190 12.868 1.00 95.38 558 LEU A O 1
ATOM 4567 N N . TYR A 1 559 ? -5.306 -34.508 12.701 1.00 94.44 559 TYR A N 1
ATOM 4568 C CA . TYR A 1 559 ? -4.882 -33.776 13.892 1.00 94.44 559 TYR A CA 1
ATOM 4569 C C . TYR A 1 559 ? -6.046 -33.671 14.885 1.00 94.44 559 TYR A C 1
ATOM 4571 O O . TYR A 1 559 ? -6.933 -32.830 14.699 1.00 94.44 559 TYR A O 1
ATOM 4579 N N . PRO A 1 560 ? -6.079 -34.484 15.956 1.00 93.88 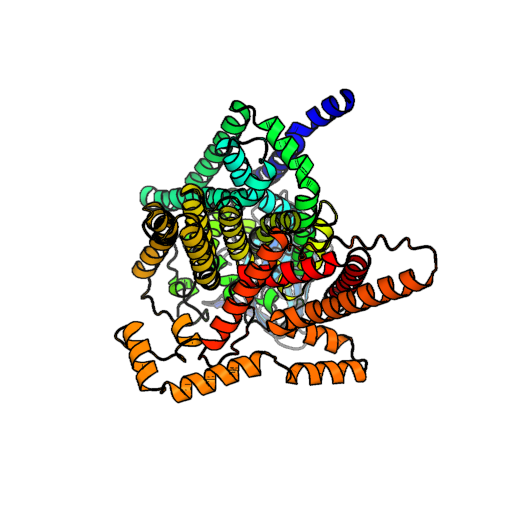560 PRO A N 1
ATOM 4580 C CA . PRO A 1 560 ? -7.109 -34.400 16.985 1.00 93.88 560 PRO A CA 1
ATOM 4581 C C . PRO A 1 560 ? -7.177 -33.015 17.639 1.00 93.88 560 PRO A C 1
ATOM 4583 O O . PRO A 1 560 ? -6.172 -32.320 17.781 1.00 93.88 560 PRO A O 1
ATOM 4586 N N . LEU A 1 561 ? -8.363 -32.618 18.112 1.00 92.44 561 LEU A N 1
ATOM 4587 C CA . LEU A 1 561 ? -8.568 -31.289 18.705 1.00 92.44 561 LEU A CA 1
ATOM 4588 C C . LEU A 1 561 ? -7.642 -31.016 19.905 1.00 92.44 561 LEU A C 1
ATOM 4590 O O . LEU A 1 561 ? -7.209 -29.883 20.088 1.00 92.44 561 LEU A O 1
ATOM 4594 N N . SER A 1 562 ? -7.321 -32.030 20.711 1.00 94.38 562 SER A N 1
ATOM 4595 C CA . SER A 1 562 ? -6.394 -31.895 21.842 1.00 94.38 562 SER A CA 1
ATOM 4596 C C . SER A 1 562 ? -4.980 -31.520 21.392 1.00 94.38 562 SER A C 1
ATOM 4598 O O . SER A 1 562 ? -4.389 -30.604 21.959 1.00 94.38 562 SER A O 1
ATOM 4600 N N . GLU A 1 563 ? -4.463 -32.174 20.349 1.00 93.56 563 GLU A N 1
ATOM 4601 C CA . GLU A 1 563 ? -3.178 -31.833 19.732 1.00 93.56 563 GLU A CA 1
ATOM 4602 C C . GLU A 1 563 ? -3.227 -30.421 19.148 1.00 93.56 563 GLU A C 1
ATOM 4604 O O . GLU A 1 563 ? -2.344 -29.606 19.424 1.00 93.56 563 GLU A O 1
ATOM 4609 N N . GLN A 1 564 ? -4.317 -30.097 18.441 1.00 93.06 564 GLN A N 1
ATOM 4610 C CA . GLN A 1 564 ? -4.507 -28.767 17.879 1.00 93.06 564 GLN A CA 1
ATOM 4611 C C . GLN A 1 564 ? -4.449 -27.675 18.948 1.00 93.06 564 GLN A C 1
ATOM 4613 O O . GLN A 1 564 ? -3.783 -26.662 18.759 1.00 93.06 564 GLN A O 1
ATOM 4618 N N . LEU A 1 565 ? -5.146 -27.862 20.071 1.00 92.94 565 LEU A N 1
ATOM 4619 C CA . LEU A 1 565 ? -5.176 -26.889 21.161 1.00 92.94 565 LEU A CA 1
ATOM 4620 C C . LEU A 1 565 ? -3.797 -26.714 21.796 1.00 92.94 565 LEU A C 1
ATOM 4622 O O . LEU A 1 565 ? -3.365 -25.577 21.968 1.00 92.94 565 LEU A O 1
ATOM 4626 N N . THR A 1 566 ? -3.093 -27.807 22.095 1.00 93.19 566 THR A N 1
ATOM 4627 C CA . THR A 1 566 ? -1.741 -27.749 22.670 1.00 93.19 566 THR A CA 1
ATOM 4628 C C . THR A 1 566 ? -0.779 -27.008 21.748 1.00 93.19 566 THR A C 1
ATOM 4630 O O . THR A 1 566 ? -0.103 -26.078 22.185 1.00 93.19 566 THR A O 1
ATOM 4633 N N . TYR A 1 567 ? -0.769 -27.360 20.462 1.00 90.81 567 TYR A N 1
ATOM 4634 C CA . TYR A 1 567 ? 0.088 -26.725 19.463 1.00 90.81 567 TYR A CA 1
ATOM 4635 C C . TYR A 1 567 ? -0.246 -25.238 19.279 1.00 90.81 567 TYR A C 1
ATOM 4637 O O . TYR A 1 567 ? 0.637 -24.387 19.230 1.00 90.81 567 TYR A O 1
ATOM 4645 N N . ARG A 1 568 ? -1.528 -24.874 19.231 1.00 91.38 568 ARG A N 1
ATOM 4646 C CA . ARG A 1 568 ? -1.951 -23.473 19.075 1.00 91.38 568 ARG A CA 1
ATOM 4647 C C . ARG A 1 568 ? -1.647 -22.622 20.307 1.00 91.38 568 ARG A C 1
ATOM 4649 O O . ARG A 1 568 ? -1.271 -21.458 20.178 1.00 91.38 568 ARG A O 1
ATOM 4656 N N . LEU A 1 569 ? -1.778 -23.193 21.505 1.00 90.94 569 LEU A N 1
ATOM 4657 C CA . LEU A 1 569 ? -1.381 -22.530 22.749 1.00 90.94 569 LEU A CA 1
ATOM 4658 C C . LEU A 1 569 ? 0.138 -22.341 22.822 1.00 90.94 569 LEU A C 1
ATOM 4660 O O . LEU A 1 569 ? 0.580 -21.263 23.223 1.00 90.94 569 LEU A O 1
ATOM 4664 N N . SER A 1 570 ? 0.929 -23.329 22.384 1.00 89.12 570 SER A N 1
ATOM 4665 C CA . SER A 1 570 ? 2.386 -23.172 22.304 1.00 89.12 570 SER A CA 1
ATOM 4666 C C . SER A 1 570 ? 2.764 -22.057 21.328 1.00 89.12 570 SER A C 1
ATOM 4668 O O . SER A 1 570 ? 3.578 -21.211 21.672 1.00 89.12 570 SER A O 1
ATOM 4670 N N . HIS A 1 571 ? 2.076 -21.937 20.187 1.00 86.50 571 HIS A N 1
ATOM 4671 C CA . HIS A 1 571 ? 2.295 -20.842 19.233 1.00 86.50 571 HIS A CA 1
ATOM 4672 C C . HIS A 1 571 ? 2.000 -19.454 19.809 1.00 86.50 571 HIS A C 1
ATOM 4674 O O . HIS A 1 571 ? 2.694 -18.497 19.462 1.00 86.50 571 HIS A O 1
ATOM 4680 N N . ILE A 1 572 ? 1.002 -19.314 20.691 1.00 89.38 572 ILE A N 1
ATOM 4681 C CA . ILE A 1 572 ? 0.793 -18.053 21.419 1.00 89.38 572 ILE A CA 1
ATOM 4682 C C . ILE A 1 572 ? 1.993 -17.775 22.329 1.00 89.38 572 ILE A C 1
ATOM 4684 O O . ILE A 1 572 ? 2.505 -16.657 22.323 1.00 89.38 572 ILE A O 1
ATOM 4688 N N . ALA A 1 573 ? 2.456 -18.759 23.099 1.00 88.81 573 ALA A N 1
ATOM 4689 C CA . ALA A 1 573 ? 3.604 -18.574 23.984 1.00 88.81 573 ALA A CA 1
ATOM 4690 C C . ALA A 1 573 ? 4.884 -18.224 23.195 1.00 88.81 573 ALA A C 1
ATOM 4692 O O . ALA A 1 573 ? 5.584 -17.267 23.530 1.00 88.81 573 ALA A O 1
ATOM 4693 N N . ASP A 1 574 ? 5.133 -18.919 22.087 1.00 87.94 574 ASP A N 1
ATOM 4694 C CA . ASP A 1 574 ? 6.297 -18.712 21.224 1.00 87.94 574 ASP A CA 1
ATOM 4695 C C . ASP A 1 574 ? 6.256 -17.361 20.491 1.00 87.94 574 ASP A C 1
ATOM 4697 O O . ASP A 1 574 ? 7.308 -16.784 20.192 1.00 87.94 574 ASP A O 1
ATOM 4701 N N . SER A 1 575 ? 5.059 -16.798 20.269 1.00 90.19 575 SER A N 1
ATOM 4702 C CA . SER A 1 575 ? 4.878 -15.470 19.661 1.00 90.19 575 SER A CA 1
ATOM 4703 C C . SER A 1 575 ? 5.421 -14.313 20.505 1.00 90.19 575 SER A C 1
ATOM 4705 O O . SER A 1 575 ? 5.625 -13.218 19.983 1.00 90.19 575 SER A O 1
ATOM 4707 N N . PHE A 1 576 ? 5.711 -14.530 21.793 1.00 89.81 576 PHE A N 1
ATOM 4708 C CA . PHE A 1 576 ? 6.403 -13.530 22.609 1.00 89.81 576 PHE A CA 1
ATOM 4709 C C . PHE A 1 576 ? 7.896 -13.435 22.287 1.00 89.81 576 PHE A C 1
ATOM 4711 O O . PHE A 1 576 ? 8.526 -12.441 22.633 1.00 89.81 576 PHE A O 1
ATOM 4718 N N . ARG A 1 577 ? 8.476 -14.429 21.597 1.00 90.69 577 ARG A N 1
ATOM 4719 C CA . ARG A 1 577 ? 9.825 -14.335 21.012 1.00 90.69 577 ARG A CA 1
ATOM 4720 C C . ARG A 1 577 ? 10.924 -13.956 22.017 1.00 90.69 577 ARG A C 1
ATOM 4722 O O . ARG A 1 577 ? 11.937 -13.375 21.636 1.00 90.69 577 ARG A O 1
ATOM 4729 N N . LEU A 1 578 ? 10.755 -14.317 23.293 1.00 88.69 578 LEU A N 1
ATOM 4730 C CA . LEU A 1 578 ? 11.648 -13.895 24.381 1.00 88.69 578 LEU A CA 1
ATOM 4731 C C . LEU A 1 578 ? 13.111 -14.301 24.146 1.00 88.69 578 LEU A C 1
ATOM 4733 O O . LEU A 1 578 ? 14.014 -13.550 24.495 1.00 88.69 578 LEU A O 1
ATOM 4737 N N . HIS A 1 579 ? 13.359 -15.437 23.489 1.00 88.81 579 HIS A N 1
ATOM 4738 C CA . HIS A 1 579 ? 14.713 -15.895 23.162 1.00 88.81 579 HIS A CA 1
ATOM 4739 C C . HIS A 1 579 ? 15.471 -14.940 22.220 1.00 88.81 579 HIS A C 1
ATOM 4741 O O . HIS A 1 579 ? 16.682 -14.792 22.350 1.00 88.81 579 HIS A O 1
ATOM 4747 N N . TYR A 1 580 ? 14.780 -14.229 21.320 1.00 90.12 580 TYR A N 1
ATOM 4748 C CA . TYR A 1 580 ? 15.411 -13.235 20.444 1.00 90.12 580 TYR A CA 1
ATOM 4749 C C . TYR A 1 580 ? 15.876 -11.982 21.203 1.00 90.12 580 TYR A C 1
ATOM 4751 O O . TYR A 1 580 ? 16.761 -11.274 20.721 1.00 90.12 580 TYR A O 1
ATOM 4759 N N . LEU A 1 581 ? 15.318 -11.709 22.391 1.00 90.12 581 LEU A N 1
ATOM 4760 C CA . LEU A 1 581 ? 15.807 -10.638 23.265 1.00 90.12 581 LEU A CA 1
ATOM 4761 C C . LEU A 1 581 ? 17.169 -10.980 23.883 1.00 90.12 581 LEU A C 1
ATOM 4763 O O . LEU A 1 581 ? 17.937 -10.058 24.131 1.00 90.12 581 LEU A O 1
ATOM 4767 N N . GLY A 1 582 ? 17.487 -12.268 24.076 1.00 92.44 582 GLY A N 1
ATOM 4768 C CA . GLY A 1 582 ? 18.786 -12.717 24.590 1.00 92.44 582 GLY A CA 1
ATOM 4769 C C . GLY A 1 582 ? 19.943 -12.268 23.697 1.00 92.44 582 GLY A C 1
ATOM 4770 O O . GLY A 1 582 ? 20.816 -11.543 24.155 1.00 92.44 582 GLY A O 1
ATOM 4771 N N . LEU A 1 583 ? 19.866 -12.558 22.391 1.00 91.56 583 LEU A N 1
ATOM 4772 C CA . LEU A 1 583 ? 20.867 -12.099 21.416 1.00 91.56 583 LEU A CA 1
ATOM 4773 C C . LEU A 1 583 ? 21.001 -10.569 21.396 1.00 91.56 583 LEU A C 1
ATOM 4775 O O . LEU A 1 583 ? 22.092 -10.025 21.269 1.00 91.56 583 LEU A O 1
ATOM 4779 N N . LEU A 1 584 ? 19.880 -9.850 21.481 1.00 92.38 584 LEU A N 1
ATOM 4780 C CA . LEU A 1 584 ? 19.909 -8.388 21.502 1.00 92.38 584 LEU A CA 1
ATOM 4781 C C . LEU A 1 584 ? 20.577 -7.854 22.773 1.00 92.38 584 LEU A C 1
ATOM 4783 O O . LEU A 1 584 ? 21.281 -6.853 22.708 1.00 92.38 584 LEU A O 1
ATOM 4787 N N . TYR A 1 585 ? 20.365 -8.505 23.912 1.00 94.12 585 TYR A N 1
ATOM 4788 C CA . TYR A 1 585 ? 21.032 -8.154 25.158 1.00 94.12 585 TYR A CA 1
ATOM 4789 C C . TYR A 1 585 ? 22.544 -8.403 25.075 1.00 94.12 585 TYR A C 1
ATOM 4791 O O . TYR A 1 585 ? 23.307 -7.485 25.360 1.00 94.12 585 TYR A O 1
ATOM 4799 N N . GLU A 1 586 ? 22.962 -9.573 24.586 1.00 95.31 586 GLU A N 1
ATOM 4800 C CA . GLU A 1 586 ? 24.376 -9.925 24.376 1.00 95.31 586 GLU A CA 1
ATOM 4801 C C . GLU A 1 586 ? 25.081 -8.896 23.478 1.00 95.31 586 GLU A C 1
ATOM 4803 O O . GLU A 1 586 ? 26.081 -8.301 23.871 1.00 95.31 586 GLU A O 1
ATOM 4808 N N . LEU A 1 587 ? 24.506 -8.582 22.310 1.00 94.12 587 LEU A N 1
ATOM 4809 C CA . LEU A 1 587 ? 25.077 -7.592 21.384 1.00 94.12 587 LEU A CA 1
ATOM 4810 C C . LEU A 1 587 ? 25.159 -6.182 21.987 1.00 94.12 587 LEU A C 1
ATOM 4812 O O . LEU A 1 587 ? 26.041 -5.400 21.628 1.00 94.12 587 LEU A O 1
ATOM 4816 N N . PHE A 1 588 ? 24.213 -5.832 22.862 1.00 92.94 588 PHE A N 1
ATOM 4817 C CA . PHE A 1 588 ? 24.226 -4.553 23.562 1.00 92.94 588 PHE A CA 1
ATOM 4818 C C . PHE A 1 588 ? 25.339 -4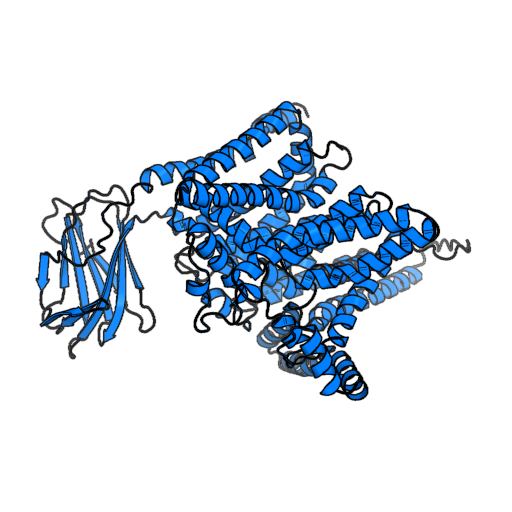.509 24.619 1.00 92.94 588 PHE A C 1
ATOM 4820 O O . PHE A 1 588 ? 26.051 -3.510 24.699 1.00 92.94 588 PHE A O 1
ATOM 4827 N N . GLU A 1 589 ? 25.519 -5.585 25.388 1.00 96.44 589 GLU A N 1
ATOM 4828 C CA . GLU A 1 589 ? 26.579 -5.721 26.395 1.00 96.44 589 GLU A CA 1
ATOM 4829 C C . GLU A 1 589 ? 27.980 -5.711 25.758 1.00 96.44 589 GLU A C 1
ATOM 4831 O O . GLU A 1 589 ? 28.884 -5.021 26.233 1.00 96.44 589 GLU A O 1
ATOM 4836 N N . GLU A 1 590 ? 28.135 -6.376 24.612 1.00 96.31 590 GLU A N 1
ATOM 4837 C CA . GLU A 1 590 ? 29.367 -6.397 23.812 1.00 96.31 590 GLU A CA 1
ATOM 4838 C C . GLU A 1 590 ? 29.686 -5.055 23.125 1.00 96.31 590 GLU A C 1
ATOM 4840 O O . GLU A 1 590 ? 30.739 -4.909 22.503 1.00 96.31 590 GLU A O 1
ATOM 4845 N N . ASN A 1 591 ? 28.812 -4.047 23.236 1.00 94.00 591 ASN A N 1
ATOM 4846 C CA . ASN A 1 591 ? 28.899 -2.764 22.529 1.00 94.00 591 ASN A CA 1
ATOM 4847 C C . ASN A 1 591 ? 28.872 -2.881 20.986 1.00 94.00 591 ASN A C 1
ATOM 4849 O O . ASN A 1 591 ? 29.239 -1.926 20.290 1.00 94.00 591 ASN A O 1
ATOM 4853 N N . ASP A 1 592 ? 28.386 -3.992 20.414 1.00 91.62 592 ASP A N 1
ATOM 4854 C CA . ASP A 1 592 ? 28.148 -4.123 18.966 1.00 91.62 592 ASP A CA 1
ATOM 4855 C C . ASP A 1 592 ? 26.787 -3.521 18.580 1.00 91.62 592 ASP A C 1
ATOM 4857 O O . ASP A 1 592 ? 25.847 -4.176 18.112 1.00 91.62 592 ASP A O 1
ATOM 4861 N N . TYR A 1 593 ? 26.687 -2.202 18.756 1.00 87.19 593 TYR A N 1
ATOM 4862 C CA . TYR A 1 593 ? 25.468 -1.447 18.485 1.00 87.19 593 TYR A CA 1
ATOM 4863 C C . TYR A 1 593 ? 25.003 -1.584 17.031 1.00 87.19 593 TYR A C 1
ATOM 4865 O O . TYR A 1 593 ? 23.805 -1.557 16.751 1.00 87.19 593 TYR A O 1
ATOM 4873 N N . ARG A 1 594 ? 25.929 -1.759 16.079 1.00 85.00 594 ARG A N 1
ATOM 4874 C CA . ARG A 1 594 ? 25.581 -1.896 14.661 1.00 85.00 594 ARG A CA 1
ATOM 4875 C C . ARG A 1 594 ? 24.808 -3.188 14.413 1.00 85.00 594 ARG A C 1
ATOM 4877 O O . ARG A 1 594 ? 23.762 -3.140 13.760 1.00 85.00 594 ARG A O 1
ATOM 4884 N N . ARG A 1 595 ? 25.294 -4.328 14.918 1.00 86.19 595 ARG A N 1
ATOM 4885 C CA . ARG A 1 595 ? 24.568 -5.599 14.798 1.00 86.19 595 ARG A CA 1
ATOM 4886 C C . ARG A 1 595 ? 23.297 -5.592 15.631 1.00 86.19 595 ARG A C 1
ATOM 4888 O O . ARG A 1 595 ? 22.267 -6.030 15.123 1.00 86.19 595 ARG A O 1
ATOM 4895 N N . PHE A 1 596 ? 23.330 -5.020 16.834 1.00 89.19 596 PHE A N 1
ATOM 4896 C CA . PHE A 1 596 ? 22.137 -4.826 17.659 1.00 89.19 596 PHE A CA 1
ATOM 4897 C C . PHE A 1 596 ? 21.014 -4.129 16.874 1.00 89.19 596 PHE A C 1
ATOM 4899 O O . PHE A 1 596 ? 19.906 -4.654 16.758 1.00 89.19 596 PHE A O 1
ATOM 4906 N N . PHE A 1 597 ? 21.308 -2.976 16.262 1.00 85.56 597 PHE A N 1
ATOM 4907 C CA . PHE A 1 597 ? 20.325 -2.217 15.490 1.00 85.56 597 PHE A CA 1
ATOM 4908 C C . PHE A 1 597 ? 19.837 -2.961 14.250 1.00 85.56 597 PHE A C 1
ATOM 4910 O O . PHE A 1 597 ? 18.655 -2.856 13.917 1.00 85.56 597 PHE A O 1
ATOM 4917 N N . PHE A 1 598 ? 20.710 -3.717 13.584 1.00 83.94 598 PHE A N 1
ATOM 4918 C CA . PHE A 1 598 ? 20.342 -4.543 12.438 1.00 83.94 598 PHE A CA 1
ATOM 4919 C C . PHE A 1 598 ? 19.370 -5.666 12.830 1.00 83.94 598 PHE A C 1
ATOM 4921 O O . PHE A 1 598 ? 18.298 -5.783 12.233 1.00 83.94 598 PHE A O 1
ATOM 4928 N N . TYR A 1 599 ? 19.688 -6.455 13.861 1.00 87.06 599 TYR A N 1
ATOM 4929 C CA . TYR A 1 599 ? 18.812 -7.538 14.317 1.00 87.06 599 TYR A CA 1
ATOM 4930 C C . TYR A 1 599 ? 17.501 -7.008 14.890 1.00 87.06 599 TYR A C 1
ATOM 4932 O O . TYR A 1 599 ? 16.444 -7.514 14.522 1.00 87.06 599 TYR A O 1
ATOM 4940 N N . TRP A 1 600 ? 17.535 -5.933 15.687 1.00 87.75 600 TRP A N 1
ATOM 4941 C CA . TRP A 1 600 ? 16.315 -5.294 16.185 1.00 87.75 600 TRP A CA 1
ATOM 4942 C C . TRP A 1 600 ? 15.403 -4.866 15.033 1.00 87.75 600 TRP A C 1
ATOM 4944 O O . TRP A 1 600 ? 14.200 -5.112 15.052 1.00 87.75 600 TRP A O 1
ATOM 4954 N N . SER A 1 601 ? 15.976 -4.215 14.019 1.00 83.94 601 SER A N 1
ATOM 4955 C CA . SER A 1 601 ? 15.262 -3.753 12.826 1.00 83.94 601 SER A CA 1
ATOM 4956 C C . SER A 1 601 ? 14.600 -4.914 12.083 1.00 83.94 601 SER A C 1
ATOM 4958 O O . SER A 1 601 ? 13.420 -4.829 11.742 1.00 83.94 601 SER A O 1
ATOM 4960 N N . ASN A 1 602 ? 15.324 -6.018 11.886 1.00 83.25 602 ASN A N 1
ATOM 4961 C CA . ASN A 1 602 ? 14.778 -7.219 11.260 1.00 83.25 602 ASN A CA 1
ATOM 4962 C C . ASN A 1 602 ? 13.671 -7.856 12.107 1.00 83.25 602 ASN A C 1
ATOM 4964 O O . ASN A 1 602 ? 12.614 -8.179 11.569 1.00 83.25 602 ASN A O 1
ATOM 4968 N N . TYR A 1 603 ? 13.855 -7.992 13.421 1.00 88.56 603 TYR A N 1
ATOM 4969 C CA . TYR A 1 603 ? 12.825 -8.557 14.294 1.00 88.56 603 TYR A CA 1
ATOM 4970 C C . TYR A 1 603 ? 11.576 -7.684 14.350 1.00 88.56 603 TYR A C 1
ATOM 4972 O O . TYR A 1 603 ? 10.476 -8.215 14.262 1.00 88.56 603 TYR A O 1
ATOM 4980 N N . GLU A 1 604 ? 11.719 -6.358 14.405 1.00 85.75 604 GLU A N 1
ATOM 4981 C CA . GLU A 1 604 ? 10.583 -5.441 14.304 1.00 85.75 604 GLU A CA 1
ATOM 4982 C C . GLU A 1 604 ? 9.871 -5.581 12.953 1.00 85.75 604 GLU A C 1
ATOM 4984 O O . GLU A 1 604 ? 8.647 -5.588 12.900 1.00 85.75 604 GLU A O 1
ATOM 4989 N N . PHE A 1 605 ? 10.600 -5.751 11.850 1.00 83.62 605 PHE A N 1
ATOM 4990 C CA . PHE A 1 605 ? 9.973 -5.982 10.550 1.00 83.62 605 PHE A CA 1
ATOM 4991 C C . PHE A 1 605 ? 9.206 -7.318 10.491 1.00 83.62 605 PHE A C 1
ATOM 4993 O O . PHE A 1 605 ? 8.075 -7.345 9.999 1.00 83.62 605 PHE A O 1
ATOM 5000 N N . PHE A 1 606 ? 9.774 -8.410 11.015 1.00 84.31 606 PHE A N 1
ATOM 5001 C CA . PHE A 1 606 ? 9.192 -9.754 10.909 1.00 84.31 606 PHE A CA 1
ATOM 5002 C C . PHE A 1 606 ? 8.134 -10.078 11.954 1.00 84.31 606 PHE A C 1
ATOM 5004 O O . PHE A 1 606 ? 7.096 -10.623 11.590 1.00 84.31 606 PHE A O 1
ATOM 5011 N N . PHE A 1 607 ? 8.371 -9.754 13.220 1.00 88.62 607 PHE A N 1
ATOM 5012 C CA . PHE A 1 607 ? 7.590 -10.265 14.341 1.00 88.62 607 PHE A CA 1
ATOM 5013 C C . PHE A 1 607 ? 6.737 -9.174 14.975 1.00 88.62 607 PHE A C 1
ATOM 5015 O O . PHE A 1 607 ? 7.223 -8.100 15.344 1.00 88.62 607 PHE A O 1
ATOM 5022 N N . PHE A 1 608 ? 5.448 -9.469 15.145 1.00 88.19 608 PHE A N 1
ATOM 5023 C CA . PHE A 1 608 ? 4.490 -8.532 15.728 1.00 88.19 608 PHE A CA 1
ATOM 5024 C C . PHE A 1 608 ? 4.924 -8.016 17.094 1.00 88.19 608 PHE A C 1
ATOM 5026 O O . PHE A 1 608 ? 4.879 -6.809 17.339 1.00 88.19 608 PHE A O 1
ATOM 5033 N N . ILE A 1 609 ? 5.401 -8.892 17.973 1.00 89.38 609 ILE A N 1
ATOM 5034 C CA . ILE A 1 609 ? 5.695 -8.499 19.347 1.00 89.38 609 ILE A CA 1
ATOM 5035 C C . ILE A 1 609 ? 6.803 -7.438 19.440 1.00 89.38 609 ILE A C 1
ATOM 5037 O O . ILE A 1 609 ? 6.694 -6.505 20.236 1.00 89.38 609 ILE A O 1
ATOM 5041 N N . PHE A 1 610 ? 7.806 -7.487 18.558 1.00 88.56 610 PHE A N 1
ATOM 5042 C CA . PHE A 1 610 ? 8.904 -6.516 18.529 1.00 88.56 610 PHE A CA 1
ATOM 5043 C C . PHE A 1 610 ? 8.454 -5.114 18.122 1.00 88.56 610 PHE A C 1
ATOM 5045 O O . PHE A 1 610 ? 9.012 -4.127 18.600 1.00 88.56 610 PHE A O 1
ATOM 5052 N N . THR A 1 611 ? 7.403 -5.017 17.309 1.00 84.06 611 THR A N 1
ATOM 5053 C CA . THR A 1 611 ? 6.783 -3.730 16.963 1.00 84.06 611 THR A CA 1
ATOM 5054 C C . THR A 1 611 ? 6.056 -3.092 18.151 1.00 84.06 611 THR A C 1
ATOM 5056 O O . THR A 1 611 ? 5.983 -1.868 18.288 1.00 84.06 611 THR A O 1
ATOM 5059 N N . VAL A 1 612 ? 5.565 -3.928 19.068 1.00 87.12 612 VAL A N 1
ATOM 5060 C CA . VAL A 1 612 ? 4.811 -3.514 20.252 1.00 87.12 612 VAL A CA 1
ATOM 5061 C C . VAL A 1 612 ? 5.728 -3.267 21.453 1.00 87.12 612 VAL A C 1
ATOM 5063 O O . VAL A 1 612 ? 5.487 -2.317 22.197 1.00 87.12 612 VAL A O 1
ATOM 5066 N N . TYR A 1 613 ? 6.799 -4.049 21.633 1.00 87.81 613 TYR A N 1
ATOM 5067 C CA . TYR A 1 613 ? 7.710 -3.943 22.779 1.00 87.81 613 TYR A CA 1
ATOM 5068 C C . TYR A 1 613 ? 8.301 -2.548 22.960 1.00 87.81 613 TYR A C 1
ATOM 5070 O O . TYR A 1 613 ? 8.231 -2.010 24.066 1.00 87.81 613 TYR A O 1
ATOM 5078 N N . SER A 1 614 ? 8.808 -1.916 21.894 1.00 82.94 614 SER A N 1
ATOM 5079 C CA . SER A 1 614 ? 9.329 -0.547 21.996 1.00 82.94 614 SER A CA 1
ATOM 5080 C C . SER A 1 614 ? 8.263 0.420 22.509 1.00 82.94 614 SER A C 1
ATOM 5082 O O . SER A 1 614 ? 8.508 1.197 23.430 1.00 82.94 614 SER A O 1
ATOM 5084 N N . LEU A 1 615 ? 7.055 0.363 21.948 1.00 87.44 615 LEU A N 1
ATOM 5085 C CA . LEU A 1 615 ? 5.976 1.275 22.317 1.00 87.44 615 LEU A CA 1
ATOM 5086 C C . LEU A 1 615 ? 5.447 1.005 23.733 1.00 87.44 615 LEU A C 1
ATOM 5088 O O . LEU A 1 615 ? 5.149 1.959 24.448 1.00 87.44 615 LEU A O 1
ATOM 5092 N N . LEU A 1 616 ? 5.374 -0.255 24.169 1.00 88.81 616 LEU A N 1
ATOM 5093 C CA . LEU A 1 616 ? 5.016 -0.603 25.548 1.00 88.81 616 LEU A CA 1
ATOM 5094 C C . LEU A 1 616 ? 6.065 -0.119 26.551 1.00 88.81 616 LEU A C 1
ATOM 5096 O O . LEU A 1 616 ? 5.698 0.447 27.579 1.00 88.81 616 LEU A O 1
ATOM 5100 N N . PHE A 1 617 ? 7.353 -0.276 26.242 1.00 87.31 617 PHE A N 1
ATOM 5101 C CA . PHE A 1 617 ? 8.442 0.237 27.071 1.00 87.31 617 PHE A CA 1
ATOM 5102 C C . PHE A 1 617 ? 8.350 1.759 27.239 1.00 87.31 617 PHE A C 1
ATOM 5104 O O . PHE A 1 617 ? 8.347 2.276 28.358 1.00 87.31 617 PHE A O 1
ATOM 5111 N N . PHE A 1 618 ? 8.174 2.492 26.136 1.00 85.69 618 PHE A N 1
ATOM 5112 C CA . PHE A 1 618 ? 8.009 3.944 26.190 1.00 85.69 618 PHE A CA 1
ATOM 5113 C C . PHE A 1 618 ? 6.698 4.375 26.860 1.00 85.69 618 PHE A C 1
ATOM 5115 O O . PHE A 1 618 ? 6.668 5.415 27.520 1.00 85.69 618 PHE A O 1
ATOM 5122 N N . LEU A 1 619 ? 5.630 3.580 26.764 1.00 87.81 619 LEU A N 1
ATOM 5123 C CA . LEU A 1 619 ? 4.400 3.796 27.525 1.00 87.81 619 LEU A CA 1
ATOM 5124 C C . LEU A 1 619 ? 4.619 3.636 29.027 1.00 87.81 619 LEU A C 1
ATOM 5126 O O . LEU A 1 619 ? 4.185 4.505 29.782 1.00 87.81 619 LEU A O 1
ATOM 5130 N N . LEU A 1 620 ? 5.336 2.598 29.458 1.00 90.12 620 LEU A N 1
ATOM 5131 C CA . LEU A 1 620 ? 5.678 2.392 30.863 1.00 90.12 620 LEU A CA 1
ATOM 5132 C C . LEU A 1 620 ? 6.501 3.565 31.412 1.00 90.12 620 LEU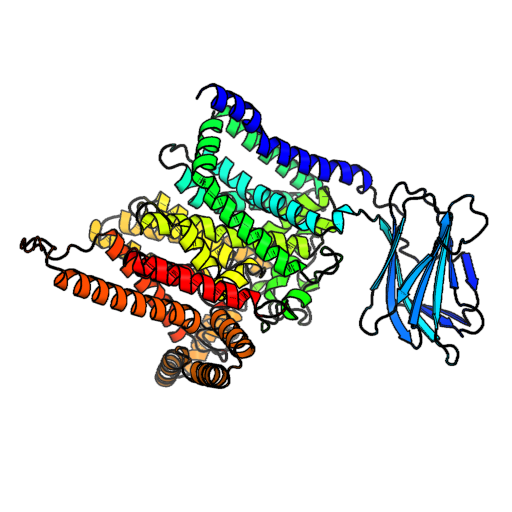 A C 1
ATOM 5134 O O . LEU A 1 620 ? 6.114 4.154 32.421 1.00 90.12 620 LEU A O 1
ATOM 5138 N N . ILE A 1 621 ? 7.568 3.969 30.708 1.00 86.88 621 ILE A N 1
ATOM 5139 C CA . ILE A 1 621 ? 8.363 5.159 31.061 1.00 86.88 621 ILE A CA 1
ATOM 5140 C C . ILE A 1 621 ? 7.456 6.380 31.171 1.00 86.88 621 ILE A C 1
ATOM 5142 O O . ILE A 1 621 ? 7.536 7.140 32.134 1.00 86.88 621 ILE A O 1
ATOM 5146 N N . SER A 1 622 ? 6.572 6.564 30.192 1.00 84.19 622 SER A N 1
ATOM 5147 C CA . SER A 1 622 ? 5.674 7.705 30.141 1.00 84.19 622 SER A CA 1
ATOM 5148 C C . SER A 1 622 ? 4.711 7.770 31.329 1.00 84.19 622 SER A C 1
ATOM 5150 O O . SER A 1 622 ? 4.427 8.870 31.808 1.00 84.19 622 SER A O 1
ATOM 5152 N N . ILE A 1 623 ? 4.207 6.624 31.789 1.00 85.94 623 ILE A N 1
ATOM 5153 C CA . ILE A 1 623 ? 3.324 6.517 32.955 1.00 85.94 623 ILE A CA 1
ATOM 5154 C C . ILE A 1 623 ? 4.114 6.802 34.238 1.00 85.94 623 ILE A C 1
ATOM 5156 O O . ILE A 1 623 ? 3.705 7.661 35.021 1.00 85.94 623 ILE A O 1
ATOM 5160 N N . LEU A 1 624 ? 5.271 6.155 34.420 1.00 87.19 624 LEU A N 1
ATOM 5161 C CA . LEU A 1 624 ? 6.127 6.327 35.600 1.00 87.19 624 LEU A CA 1
ATOM 5162 C C . LEU A 1 624 ? 6.632 7.769 35.741 1.00 87.19 624 LEU A C 1
ATOM 5164 O O . LEU A 1 624 ? 6.543 8.360 36.813 1.00 87.19 624 LEU A O 1
ATOM 5168 N N . GLY A 1 625 ? 7.097 8.380 34.650 1.00 79.62 625 GLY A N 1
ATOM 5169 C CA . GLY A 1 625 ? 7.562 9.767 34.661 1.00 79.62 625 GLY A CA 1
ATOM 5170 C C . GLY A 1 625 ? 6.440 10.774 34.919 1.00 79.62 625 GLY A C 1
ATOM 5171 O O . GLY A 1 625 ? 6.649 11.764 35.621 1.00 79.62 625 GLY A O 1
ATOM 5172 N N . SER A 1 626 ? 5.224 10.511 34.424 1.00 76.44 626 SER A N 1
ATOM 5173 C CA . SER A 1 626 ? 4.056 11.331 34.767 1.00 76.44 626 SER A CA 1
ATOM 5174 C C . SER A 1 626 ? 3.702 11.214 36.250 1.00 76.44 626 SER A C 1
ATOM 5176 O O . SER A 1 626 ? 3.353 12.221 36.866 1.00 76.44 626 SER A O 1
ATOM 5178 N N . PHE A 1 627 ? 3.789 10.011 36.821 1.00 81.88 627 PHE A N 1
ATOM 5179 C CA . PHE A 1 627 ? 3.561 9.779 38.245 1.00 81.88 627 PHE A CA 1
ATOM 5180 C C . PHE A 1 627 ? 4.588 10.536 39.102 1.00 81.88 627 PHE A C 1
ATOM 5182 O O . PHE A 1 627 ? 4.201 11.342 39.947 1.00 81.88 627 PHE A O 1
ATOM 5189 N N . LEU A 1 628 ? 5.884 10.386 38.804 1.00 82.12 628 LEU A N 1
ATOM 5190 C CA . LEU A 1 628 ? 6.973 11.080 39.505 1.00 82.12 628 LEU A CA 1
ATOM 5191 C C . LEU A 1 628 ? 6.873 12.607 39.388 1.00 82.12 628 LEU A C 1
ATOM 5193 O O . LEU A 1 628 ? 7.045 13.316 40.375 1.00 82.12 628 LEU A O 1
ATOM 5197 N N . SER A 1 629 ? 6.547 13.139 38.203 1.00 76.75 629 SER A N 1
ATOM 5198 C CA . SER A 1 629 ? 6.385 14.588 38.015 1.00 76.75 629 SER A CA 1
ATOM 5199 C C . SER A 1 629 ? 5.233 15.161 38.842 1.00 76.75 629 SER A C 1
ATOM 5201 O O . SER A 1 629 ? 5.331 16.290 39.324 1.00 76.75 629 SER A O 1
ATOM 5203 N N . ASN A 1 630 ? 4.147 14.403 39.008 1.00 77.75 630 ASN A N 1
ATOM 5204 C CA . ASN A 1 630 ? 3.023 14.808 39.847 1.00 77.75 630 ASN A CA 1
ATOM 5205 C C . ASN A 1 630 ? 3.387 14.748 41.336 1.00 77.75 630 ASN A C 1
ATOM 5207 O O . ASN A 1 630 ? 3.035 15.667 42.071 1.00 77.75 630 ASN A O 1
ATOM 5211 N N . MET A 1 631 ? 4.148 13.732 41.754 1.00 77.31 631 MET A N 1
ATOM 5212 C CA . MET A 1 631 ? 4.667 13.615 43.119 1.00 77.31 631 MET A CA 1
ATOM 5213 C C . MET A 1 631 ? 5.603 14.785 43.469 1.00 77.31 631 MET A C 1
ATOM 5215 O O . MET A 1 631 ? 5.390 15.474 44.455 1.00 77.31 631 MET A O 1
ATOM 5219 N N . LEU A 1 632 ? 6.562 15.118 42.600 1.00 74.00 632 LEU A N 1
ATOM 5220 C CA . LEU A 1 632 ? 7.503 16.226 42.828 1.00 74.00 632 LEU A CA 1
ATOM 5221 C C . LEU A 1 632 ? 6.832 17.610 42.843 1.00 74.00 632 LEU A C 1
ATOM 5223 O O . LEU A 1 632 ? 7.298 18.529 43.511 1.00 74.00 632 LEU A O 1
ATOM 5227 N N . LYS A 1 633 ? 5.726 17.789 42.109 1.00 71.06 633 LYS A N 1
ATOM 5228 C CA . LYS A 1 633 ? 4.944 19.037 42.153 1.00 71.06 633 LYS A CA 1
ATOM 5229 C C . LYS A 1 633 ? 4.120 19.172 43.432 1.00 71.06 633 LYS A C 1
ATOM 5231 O O . LYS A 1 633 ? 3.864 20.303 43.839 1.00 71.06 633 LYS A O 1
ATOM 5236 N N . SER A 1 634 ? 3.735 18.056 44.052 1.00 56.62 634 SER A N 1
ATOM 5237 C CA . SER A 1 634 ? 3.038 18.033 45.343 1.00 56.62 634 SER A CA 1
ATOM 5238 C C . SER A 1 634 ? 3.903 18.632 46.462 1.00 56.62 634 SER A C 1
ATOM 5240 O O . SER A 1 634 ? 3.395 19.412 47.263 1.00 56.62 634 SER A O 1
ATOM 5242 N N . ASP A 1 635 ? 5.218 18.395 46.445 1.00 53.44 635 ASP A N 1
ATOM 5243 C CA . ASP A 1 635 ? 6.128 18.824 47.523 1.00 53.44 635 ASP A CA 1
ATOM 5244 C C . ASP A 1 635 ? 6.588 20.292 47.449 1.00 53.44 635 ASP A C 1
ATOM 5246 O O . ASP A 1 635 ? 7.187 20.809 48.388 1.00 53.44 635 ASP A O 1
ATOM 5250 N N . THR A 1 636 ? 6.272 21.028 46.377 1.00 52.25 636 THR A N 1
ATOM 5251 C CA . THR A 1 636 ? 6.699 22.440 46.219 1.00 52.25 636 THR A CA 1
ATOM 5252 C C . THR A 1 636 ? 5.745 23.475 46.835 1.00 52.25 636 THR A C 1
ATOM 5254 O O . THR A 1 636 ? 5.839 24.664 46.530 1.00 52.25 636 THR A O 1
ATOM 5257 N N . GLY A 1 637 ? 4.817 23.064 47.710 1.00 46.53 637 GLY A N 1
ATOM 5258 C CA . GLY A 1 637 ? 4.069 23.956 48.619 1.00 46.53 637 GLY A CA 1
ATOM 5259 C C . GLY A 1 637 ? 3.160 25.021 47.977 1.00 46.53 637 GLY A C 1
ATOM 5260 O O . GLY A 1 637 ? 2.525 25.799 48.682 1.00 46.53 637 GLY A O 1
ATOM 5261 N N . LYS A 1 638 ? 3.062 25.073 46.643 1.00 46.81 638 LYS A N 1
ATOM 5262 C CA . LYS A 1 638 ? 2.223 26.017 45.882 1.00 46.81 638 LYS A CA 1
ATOM 5263 C C . LYS A 1 638 ? 1.265 25.319 44.922 1.00 46.81 638 LYS A C 1
ATOM 5265 O O . LYS A 1 638 ? 0.903 25.868 43.883 1.00 46.81 638 LYS A O 1
ATOM 5270 N N . SER A 1 639 ? 0.807 24.122 45.272 1.00 41.97 639 SER A N 1
ATOM 5271 C CA . SER A 1 639 ? -0.362 23.541 44.624 1.00 41.97 639 SER A CA 1
ATOM 5272 C C . SER A 1 639 ? -1.543 23.679 45.581 1.00 41.97 639 SER A C 1
ATOM 5274 O O . SER A 1 639 ? -1.636 22.989 46.593 1.00 41.97 639 SER A O 1
ATOM 5276 N N . LYS A 1 640 ? -2.457 24.609 45.266 1.00 40.09 640 LYS A N 1
ATOM 5277 C CA . LYS A 1 640 ? -3.864 24.428 45.620 1.00 40.09 640 LYS A CA 1
ATOM 5278 C C . LYS A 1 640 ? -4.246 23.089 45.001 1.00 40.09 640 LYS A C 1
ATOM 5280 O O . LYS A 1 640 ? -4.567 23.030 43.815 1.00 40.09 640 LYS A O 1
ATOM 5285 N N . ILE A 1 641 ? -4.183 22.022 45.788 1.00 42.47 641 ILE A N 1
ATOM 5286 C CA . ILE A 1 641 ? -4.955 20.831 45.494 1.00 42.47 641 ILE A CA 1
ATOM 5287 C C . ILE A 1 641 ? -6.398 21.300 45.671 1.00 42.47 641 ILE A C 1
ATOM 5289 O O . ILE A 1 641 ? -6.965 21.244 46.758 1.00 42.47 641 ILE A O 1
ATOM 5293 N N . SER A 1 642 ? -6.992 21.837 44.602 1.00 34.50 642 SER A N 1
ATOM 5294 C CA . SER A 1 642 ? -8.430 21.734 44.429 1.00 34.50 642 SER A CA 1
ATOM 5295 C C . SER A 1 642 ? -8.692 20.242 44.291 1.00 34.50 642 SER A C 1
ATOM 5297 O O . SER A 1 642 ? -8.738 19.689 43.189 1.00 34.50 642 SER A O 1
ATOM 5299 N N . VAL A 1 643 ? -8.771 19.571 45.438 1.00 37.28 643 VAL A N 1
ATOM 5300 C CA . VAL A 1 643 ? -9.478 18.317 45.560 1.00 37.28 643 VAL A CA 1
ATOM 5301 C C . VAL A 1 643 ? -10.898 18.697 45.167 1.00 37.28 643 VAL A C 1
ATOM 5303 O O . VAL A 1 643 ? -11.664 19.209 45.974 1.00 37.28 643 VAL A O 1
ATOM 5306 N N . ASN A 1 644 ? -11.234 18.532 43.889 1.00 30.70 644 ASN A N 1
ATOM 5307 C CA . ASN A 1 644 ? -12.619 18.376 43.490 1.00 30.70 644 ASN A CA 1
ATOM 5308 C C . ASN A 1 644 ? -13.064 17.034 44.080 1.00 30.70 644 ASN A C 1
ATOM 5310 O O . ASN A 1 644 ? -13.165 16.030 43.384 1.00 30.70 644 ASN A O 1
ATOM 5314 N N . THR A 1 645 ? -13.325 17.026 45.386 1.00 32.53 645 THR A N 1
ATOM 5315 C CA . THR A 1 645 ? -14.171 16.078 46.110 1.00 32.53 645 THR A CA 1
ATOM 5316 C C . THR A 1 645 ? -15.619 16.332 45.698 1.00 32.53 645 THR A C 1
ATOM 5318 O O . THR A 1 645 ? -16.492 16.620 46.506 1.00 32.53 645 THR A O 1
ATOM 5321 N N . SER A 1 646 ? -15.891 16.218 44.400 1.00 29.89 646 SER A N 1
ATOM 5322 C CA . SER A 1 646 ? -17.204 15.788 43.944 1.00 29.89 646 SER A CA 1
ATOM 5323 C C . SER A 1 646 ? -17.003 14.378 43.419 1.00 29.89 646 SER A C 1
ATOM 5325 O O . SER A 1 646 ? -16.361 14.169 42.392 1.00 29.89 646 SER A O 1
ATOM 5327 N N . GLY A 1 647 ? -17.489 13.407 44.196 1.00 30.95 647 GLY A N 1
ATOM 5328 C CA . GLY A 1 647 ? -17.538 11.986 43.873 1.00 30.95 647 GLY A CA 1
ATOM 5329 C C . GLY A 1 647 ? -18.352 11.709 42.612 1.00 30.95 647 GLY A C 1
ATOM 5330 O O . GLY A 1 647 ? -19.429 11.130 42.660 1.00 30.95 647 GLY A O 1
ATOM 5331 N N . THR A 1 648 ? -17.819 12.108 41.467 1.00 29.44 648 THR A N 1
ATOM 5332 C CA . THR A 1 648 ? -18.236 11.628 40.163 1.00 29.44 648 THR A CA 1
ATOM 5333 C C . THR A 1 648 ? -17.210 10.585 39.766 1.00 29.44 648 THR A C 1
ATOM 5335 O O . THR A 1 648 ? -16.047 10.902 39.525 1.00 29.44 648 THR A O 1
ATOM 5338 N N . CYS A 1 649 ? -17.619 9.311 39.763 1.00 32.44 649 CYS A N 1
ATOM 5339 C CA . CYS A 1 649 ? -16.874 8.243 39.104 1.00 32.44 649 CYS A CA 1
ATOM 5340 C C . CYS A 1 649 ? -16.284 8.800 37.810 1.00 32.44 649 CYS A C 1
ATOM 5342 O O . CYS A 1 649 ? -17.046 9.324 37.001 1.00 32.44 649 CYS A O 1
ATOM 5344 N N . ASN A 1 650 ? -14.959 8.725 37.646 1.00 37.41 650 ASN A N 1
ATOM 5345 C CA . ASN A 1 650 ? -14.239 9.158 36.452 1.00 37.41 650 ASN A CA 1
ATOM 5346 C C . ASN A 1 650 ? -14.965 8.651 35.198 1.00 37.41 650 ASN A C 1
ATOM 5348 O O . ASN A 1 650 ? -14.748 7.517 34.766 1.00 37.41 650 ASN A O 1
ATOM 5352 N N . VAL A 1 651 ? -15.854 9.467 34.620 1.00 46.88 651 VAL A N 1
ATOM 5353 C CA . VAL A 1 651 ? -16.561 9.115 33.394 1.00 46.88 651 VAL A CA 1
ATOM 5354 C C . VAL A 1 651 ? -15.497 9.166 32.317 1.00 46.88 651 VAL A C 1
ATOM 5356 O O . VAL A 1 651 ? -15.142 10.234 31.815 1.00 46.88 651 VAL A O 1
ATOM 5359 N N . ILE A 1 652 ? -14.914 8.003 32.019 1.00 62.38 652 ILE A N 1
ATOM 5360 C CA . ILE A 1 652 ? -13.928 7.850 30.957 1.00 62.38 652 ILE A CA 1
ATOM 5361 C C . ILE A 1 652 ? -14.537 8.488 29.714 1.00 62.38 652 ILE A C 1
ATOM 5363 O O . ILE A 1 652 ? -15.584 8.042 29.240 1.00 62.38 652 ILE A O 1
ATOM 5367 N N . ASN A 1 653 ? -13.883 9.536 29.202 1.00 79.25 653 ASN A N 1
ATOM 5368 C CA . ASN A 1 653 ? -14.311 10.231 27.994 1.00 79.25 653 ASN A CA 1
ATOM 5369 C C . ASN A 1 653 ? -14.702 9.182 26.930 1.00 79.25 653 ASN A C 1
ATOM 5371 O O . ASN A 1 653 ? -13.908 8.271 26.667 1.00 79.25 653 ASN A O 1
ATOM 5375 N N . PRO A 1 654 ? -15.891 9.274 26.309 1.00 83.31 654 PRO A N 1
ATOM 5376 C CA . PRO A 1 654 ? -16.387 8.253 25.387 1.00 83.31 654 PRO A CA 1
ATOM 5377 C C . PRO A 1 654 ? -15.403 7.941 24.250 1.00 83.31 654 PRO A C 1
ATOM 5379 O O . PRO A 1 654 ? -15.326 6.798 23.807 1.00 83.31 654 PRO A O 1
ATOM 5382 N N . LYS A 1 655 ? -14.590 8.915 23.816 1.00 86.19 655 LYS A N 1
ATOM 5383 C CA . LYS A 1 655 ? -13.529 8.705 22.815 1.00 86.19 655 LYS A CA 1
ATOM 5384 C C . LYS A 1 655 ? -12.358 7.881 23.341 1.00 86.19 655 LYS A C 1
ATOM 5386 O O . LYS A 1 655 ? -11.770 7.113 22.591 1.00 86.19 655 LYS A O 1
ATOM 5391 N N . THR A 1 656 ? -12.027 8.018 24.619 1.00 83.62 656 THR A N 1
ATOM 5392 C CA . THR A 1 656 ? -11.026 7.184 25.292 1.00 83.62 656 THR A CA 1
ATOM 5393 C C . THR A 1 656 ? -11.508 5.745 25.409 1.00 83.62 656 THR A C 1
ATOM 5395 O O . THR A 1 656 ? -10.768 4.834 25.056 1.00 83.62 656 THR A O 1
ATOM 5398 N N . LYS A 1 657 ? -12.765 5.542 25.825 1.00 87.69 657 LYS A N 1
ATOM 5399 C CA . LYS A 1 657 ? -13.376 4.207 25.865 1.00 87.69 657 LYS A CA 1
ATOM 5400 C C . LYS A 1 657 ? -13.401 3.566 24.475 1.00 87.69 657 LYS A C 1
ATOM 5402 O O . LYS A 1 657 ? -13.031 2.409 24.332 1.00 87.69 657 LYS A O 1
ATOM 5407 N N . GLU A 1 658 ? -13.788 4.326 23.451 1.00 90.50 658 GLU A N 1
ATOM 5408 C CA . GLU A 1 658 ? -13.786 3.868 22.056 1.00 90.50 658 GLU A CA 1
ATOM 5409 C C . GLU A 1 658 ? -12.391 3.427 21.588 1.00 90.50 658 GLU A C 1
ATOM 5411 O O . GLU A 1 658 ? -12.266 2.368 20.983 1.00 90.50 658 GLU A O 1
ATOM 5416 N N . MET A 1 659 ? -11.344 4.194 21.907 1.00 89.69 659 MET A N 1
ATOM 5417 C CA . MET A 1 659 ? -9.964 3.835 21.577 1.00 89.69 659 MET A CA 1
ATOM 5418 C C . MET A 1 659 ? -9.528 2.539 22.271 1.00 89.69 659 MET A C 1
ATOM 5420 O O . MET A 1 659 ? -8.976 1.670 21.609 1.00 89.69 659 MET A O 1
ATOM 5424 N N . TYR A 1 660 ? -9.817 2.370 23.568 1.00 89.06 660 TYR A N 1
ATOM 5425 C CA . TYR A 1 660 ? -9.503 1.124 24.279 1.00 89.06 660 TYR A CA 1
ATOM 5426 C C . TYR A 1 660 ? -10.213 -0.086 23.677 1.00 89.06 660 TYR A C 1
ATOM 5428 O O . TYR A 1 660 ? -9.596 -1.139 23.533 1.00 89.06 660 TYR A O 1
ATOM 5436 N N . ILE A 1 661 ? -11.480 0.071 23.280 1.00 91.56 661 ILE A N 1
ATOM 5437 C CA . ILE A 1 661 ? -12.215 -0.988 22.586 1.00 91.56 661 ILE A CA 1
ATOM 5438 C C . ILE A 1 661 ? -11.518 -1.328 21.267 1.00 91.56 661 ILE A C 1
ATOM 5440 O O . ILE A 1 661 ? -11.237 -2.494 21.029 1.00 91.56 661 ILE A O 1
ATOM 5444 N N . LEU A 1 662 ? -11.178 -0.338 20.437 1.00 91.50 662 LEU A N 1
ATOM 5445 C CA . LEU A 1 662 ? -10.482 -0.581 19.168 1.00 91.50 662 LEU A CA 1
ATOM 5446 C C . LEU A 1 662 ? -9.135 -1.286 19.357 1.00 91.50 662 LEU A C 1
ATOM 5448 O O . LEU A 1 662 ? -8.830 -2.213 18.606 1.00 91.50 662 LEU A O 1
ATOM 5452 N N . THR A 1 663 ? -8.351 -0.892 20.363 1.00 89.56 663 THR A N 1
ATOM 5453 C CA . THR A 1 663 ? -7.100 -1.577 20.707 1.00 89.56 663 THR A CA 1
ATOM 5454 C C . THR A 1 663 ? -7.366 -3.020 21.117 1.00 89.56 663 THR A C 1
ATOM 5456 O O . THR A 1 663 ? -6.727 -3.922 20.585 1.00 89.56 663 THR A O 1
ATOM 5459 N N . GLY A 1 664 ? -8.341 -3.255 22.001 1.00 91.50 664 GLY A N 1
ATOM 5460 C CA . GLY A 1 664 ? -8.723 -4.597 22.444 1.00 91.50 664 GLY A CA 1
ATOM 5461 C C . GLY A 1 664 ? -9.177 -5.487 21.288 1.00 91.50 664 GLY A C 1
ATOM 5462 O O . GLY A 1 664 ? -8.667 -6.589 21.133 1.00 91.50 664 GLY A O 1
ATOM 5463 N N . LEU A 1 665 ? -10.057 -4.987 20.416 1.00 92.88 665 LEU A N 1
ATOM 5464 C CA . LEU A 1 665 ? -10.503 -5.700 19.213 1.00 92.88 665 LEU A CA 1
ATOM 5465 C C . LEU A 1 665 ? -9.330 -6.025 18.280 1.00 92.88 665 LEU A C 1
ATOM 5467 O O . LEU A 1 665 ? -9.282 -7.111 17.704 1.00 92.88 665 LEU A O 1
ATOM 5471 N N . SER A 1 666 ? -8.371 -5.107 18.150 1.00 92.12 666 SER A N 1
ATOM 5472 C CA . SER A 1 666 ? -7.190 -5.310 17.311 1.00 92.12 666 SER A CA 1
ATOM 5473 C C . SER A 1 666 ? -6.266 -6.390 17.874 1.00 92.12 666 SER A C 1
ATOM 5475 O O . SER A 1 666 ? -5.839 -7.277 17.140 1.00 92.12 666 SER A O 1
ATOM 5477 N N . VAL A 1 667 ? -6.020 -6.365 19.186 1.00 90.69 667 VAL A N 1
ATOM 5478 C CA . VAL A 1 667 ? -5.239 -7.381 19.906 1.00 90.69 667 VAL A CA 1
ATOM 5479 C C . VAL A 1 667 ? -5.920 -8.751 19.826 1.00 90.69 667 VAL A C 1
ATOM 5481 O O . VAL A 1 667 ? -5.262 -9.727 19.479 1.00 90.69 667 VAL A O 1
ATOM 5484 N N . ILE A 1 668 ? -7.238 -8.819 20.052 1.00 93.31 668 ILE A N 1
ATOM 5485 C CA . ILE A 1 668 ? -8.035 -10.052 19.914 1.00 93.31 668 ILE A CA 1
ATOM 5486 C C . ILE A 1 668 ? -7.934 -10.607 18.493 1.00 93.31 668 ILE A C 1
ATOM 5488 O O . ILE A 1 668 ? -7.785 -11.810 18.318 1.00 93.31 668 ILE A O 1
ATOM 5492 N N . THR A 1 669 ? -7.985 -9.744 17.477 1.00 92.94 669 THR A N 1
ATOM 5493 C CA . THR A 1 669 ? -7.842 -10.172 16.081 1.00 92.94 669 THR A CA 1
ATOM 5494 C C . THR A 1 669 ? -6.468 -10.797 15.841 1.00 92.94 669 THR A C 1
ATOM 5496 O O . THR A 1 669 ? -6.388 -11.887 15.290 1.00 92.94 669 THR A O 1
ATOM 5499 N N . ILE A 1 670 ? -5.386 -10.137 16.264 1.00 91.69 670 ILE A N 1
ATOM 5500 C CA . ILE A 1 670 ? -4.015 -10.609 16.015 1.00 91.69 670 ILE A CA 1
ATOM 5501 C C . ILE A 1 670 ? -3.742 -11.922 16.754 1.00 91.69 670 ILE A C 1
ATOM 5503 O O . ILE A 1 670 ? -3.364 -12.904 16.122 1.00 91.69 670 ILE A O 1
ATOM 5507 N N . TYR A 1 671 ? -3.992 -11.979 18.065 1.00 91.31 671 TYR A N 1
ATOM 5508 C CA . TYR A 1 671 ? -3.778 -13.210 18.831 1.00 91.31 671 TYR A CA 1
ATOM 5509 C C . TYR A 1 671 ? -4.761 -14.317 18.452 1.00 91.31 671 TYR A C 1
ATOM 5511 O O . TYR A 1 671 ? -4.395 -15.484 18.496 1.00 91.31 671 TYR A O 1
ATOM 5519 N N . GLY A 1 672 ? -5.978 -13.977 18.021 1.00 92.38 672 GLY A N 1
ATOM 5520 C CA . GLY A 1 672 ? -6.914 -14.943 17.453 1.00 92.38 672 GLY A CA 1
ATOM 5521 C C . GLY A 1 672 ? -6.380 -15.578 16.169 1.00 92.38 672 GLY A C 1
ATOM 5522 O O . GLY A 1 672 ? -6.517 -16.781 15.985 1.00 92.38 672 GLY A O 1
ATOM 5523 N N . LEU A 1 673 ? -5.717 -14.807 15.302 1.00 91.62 673 LEU A N 1
ATOM 5524 C CA . LEU A 1 673 ? -5.072 -15.347 14.102 1.00 91.62 673 LEU A CA 1
ATOM 5525 C C . LEU A 1 673 ? -3.848 -16.203 14.432 1.00 91.62 673 LEU A C 1
ATOM 5527 O O . LEU A 1 673 ? -3.719 -17.282 13.865 1.00 91.62 673 LEU A O 1
ATOM 5531 N N . ILE A 1 674 ? -3.005 -15.761 15.371 1.00 91.50 674 ILE A N 1
ATOM 5532 C CA . ILE A 1 674 ? -1.869 -16.548 15.883 1.00 91.50 674 ILE A CA 1
ATOM 5533 C C . ILE A 1 674 ? -2.365 -17.871 16.474 1.00 91.50 674 ILE A C 1
ATOM 5535 O O . ILE A 1 674 ? -1.783 -18.915 16.212 1.00 91.50 674 ILE A O 1
ATOM 5539 N N . PHE A 1 675 ? -3.465 -17.838 17.230 1.00 91.94 675 PHE A N 1
ATOM 5540 C CA . PHE A 1 675 ? -4.085 -19.034 17.785 1.00 91.94 675 PHE A CA 1
ATOM 5541 C C . PHE A 1 675 ? -4.644 -19.952 16.701 1.00 91.94 675 PHE A C 1
ATOM 5543 O O . PHE A 1 675 ? -4.540 -21.159 16.820 1.00 91.94 675 PHE A O 1
ATOM 5550 N N . LEU A 1 676 ? -5.274 -19.423 15.652 1.00 90.38 676 LEU A N 1
ATOM 5551 C CA . LEU A 1 676 ? -5.834 -20.262 14.589 1.00 90.38 676 LEU A CA 1
ATOM 5552 C C . LEU A 1 676 ? -4.756 -20.869 13.684 1.00 90.38 676 LEU A C 1
ATOM 5554 O O . LEU A 1 676 ? -5.009 -21.897 13.053 1.00 90.38 676 LEU A O 1
ATOM 5558 N N . TYR A 1 677 ? -3.586 -20.238 13.620 1.00 90.25 677 TYR A N 1
ATOM 5559 C CA . TYR A 1 677 ? -2.460 -20.660 12.803 1.00 90.25 677 TYR A CA 1
ATOM 5560 C C . TYR A 1 677 ? -2.008 -22.091 13.141 1.00 90.25 677 TYR A C 1
ATOM 5562 O O . TYR A 1 677 ? -1.925 -22.481 14.304 1.00 90.25 677 TYR A O 1
ATOM 5570 N N . TYR A 1 678 ? -1.736 -22.880 12.102 1.00 89.62 678 TYR A N 1
ATOM 5571 C CA . TYR A 1 678 ? -1.307 -24.279 12.210 1.00 89.62 678 TYR A CA 1
ATOM 5572 C C . TYR A 1 678 ? -0.314 -24.661 11.094 1.00 89.62 678 TYR A C 1
ATOM 5574 O O . TYR A 1 678 ? -0.277 -25.797 10.630 1.00 89.62 678 TYR A O 1
ATOM 5582 N N . GLY A 1 679 ? 0.417 -23.683 10.562 1.00 83.25 679 GLY A N 1
ATOM 5583 C CA . GLY A 1 679 ? 1.430 -23.898 9.527 1.00 83.25 679 GLY A CA 1
ATOM 5584 C C . GLY A 1 679 ? 2.816 -24.174 10.109 1.00 83.25 679 GLY A C 1
ATOM 5585 O O . GLY A 1 679 ? 3.031 -24.050 11.308 1.00 83.25 679 GLY A O 1
ATOM 5586 N N . GLN A 1 680 ? 3.776 -24.499 9.242 1.00 74.75 680 GLN A N 1
ATOM 5587 C CA . GLN A 1 680 ? 5.173 -24.735 9.642 1.00 74.75 680 GLN A CA 1
ATOM 5588 C C . GLN A 1 680 ? 5.969 -23.440 9.873 1.00 74.75 680 GLN A C 1
ATOM 5590 O O . GLN A 1 680 ? 6.955 -23.449 10.606 1.00 74.75 680 GLN A O 1
ATOM 5595 N N . ASP A 1 681 ? 5.554 -22.329 9.254 1.00 75.06 681 ASP A N 1
ATOM 5596 C CA . ASP A 1 681 ? 6.212 -21.029 9.431 1.00 75.06 681 ASP A CA 1
ATOM 5597 C C . ASP A 1 681 ? 5.822 -20.380 10.771 1.00 75.06 681 ASP A C 1
ATOM 5599 O O . ASP A 1 681 ? 4.879 -20.802 11.432 1.00 75.06 681 ASP A O 1
ATOM 5603 N N . PHE A 1 682 ? 6.500 -19.304 11.166 1.00 78.81 682 PHE A N 1
ATOM 5604 C CA . PHE A 1 682 ? 6.166 -18.573 12.390 1.00 78.81 682 PHE A CA 1
ATOM 5605 C C . PHE A 1 682 ? 4.738 -17.978 12.362 1.00 78.81 682 PHE A C 1
ATOM 5607 O O . PHE A 1 682 ? 4.328 -17.345 11.389 1.00 78.81 682 PHE A O 1
ATOM 5614 N N . SER A 1 683 ? 3.989 -18.124 13.459 1.00 75.19 683 SER A N 1
ATOM 5615 C CA . SER A 1 683 ? 2.581 -17.695 13.567 1.00 75.19 683 SER A CA 1
ATOM 5616 C C . SER A 1 683 ? 2.368 -16.179 13.667 1.00 75.19 683 SER A C 1
ATOM 5618 O O . SER A 1 683 ? 1.298 -15.686 13.320 1.00 75.19 683 SER A O 1
ATOM 5620 N N . ASP A 1 684 ? 3.359 -15.423 14.138 1.00 80.00 684 ASP A N 1
ATOM 5621 C CA . ASP A 1 684 ? 3.285 -13.992 14.484 1.00 80.00 684 ASP A CA 1
ATOM 5622 C C . ASP A 1 684 ? 3.957 -13.077 13.455 1.00 80.00 684 ASP A C 1
ATOM 5624 O O . ASP A 1 684 ? 4.358 -11.943 13.744 1.00 80.00 684 ASP A O 1
ATOM 5628 N N . ILE A 1 685 ? 4.068 -13.575 12.228 1.00 81.56 685 ILE A N 1
ATOM 5629 C CA . ILE A 1 685 ? 4.678 -12.857 11.126 1.00 81.56 685 ILE A CA 1
ATOM 5630 C C . ILE A 1 685 ? 3.828 -11.631 10.760 1.00 81.56 685 ILE A C 1
ATOM 5632 O O . ILE A 1 685 ? 2.753 -11.734 10.161 1.00 81.56 685 ILE A O 1
ATOM 5636 N N . ASN A 1 686 ? 4.361 -10.440 11.036 1.00 80.25 686 ASN A N 1
ATOM 5637 C CA . ASN A 1 686 ? 3.771 -9.131 10.731 1.00 80.25 686 ASN A CA 1
ATOM 5638 C C . ASN A 1 686 ? 3.260 -9.021 9.304 1.00 80.25 686 ASN A C 1
ATOM 5640 O O . ASN A 1 686 ? 2.269 -8.356 9.001 1.00 80.25 686 ASN A O 1
ATOM 5644 N N . HIS A 1 687 ? 3.984 -9.660 8.399 1.00 72.88 687 HIS A N 1
ATOM 5645 C CA . HIS A 1 687 ? 3.733 -9.538 6.994 1.00 72.88 687 HIS A CA 1
ATOM 5646 C C . HIS A 1 687 ? 2.604 -10.454 6.484 1.00 72.88 687 HIS A C 1
ATOM 5648 O O . HIS A 1 687 ? 2.192 -10.318 5.337 1.00 72.88 687 HIS A O 1
ATOM 5654 N N . VAL A 1 688 ? 2.052 -11.322 7.325 1.00 77.56 688 VAL A N 1
ATOM 5655 C CA . VAL A 1 688 ? 0.844 -12.112 7.032 1.00 77.56 688 VAL A CA 1
ATOM 5656 C C . VAL A 1 688 ? -0.397 -11.489 7.696 1.00 77.56 688 VAL A C 1
ATOM 5658 O O . VAL A 1 688 ? -1.527 -11.700 7.256 1.00 77.56 688 VAL A O 1
ATOM 5661 N N . MET A 1 689 ? -0.192 -10.646 8.709 1.00 86.00 689 MET A N 1
ATOM 5662 C CA . MET A 1 689 ? -1.248 -10.070 9.543 1.00 86.00 689 MET A CA 1
ATOM 5663 C C . MET A 1 689 ? -2.074 -8.961 8.854 1.00 86.00 689 MET A C 1
ATOM 5665 O O . MET A 1 689 ? -1.594 -8.282 7.936 1.00 86.00 689 MET A O 1
ATOM 5669 N N . PRO A 1 690 ? -3.327 -8.727 9.309 1.00 89.31 690 PRO A N 1
ATOM 5670 C CA . PRO A 1 690 ? -4.175 -7.635 8.833 1.00 89.31 690 PRO A CA 1
ATOM 5671 C C . PRO A 1 690 ? -3.538 -6.279 9.152 1.00 89.31 690 PRO A C 1
ATOM 5673 O O . PRO A 1 690 ? -3.527 -5.806 10.289 1.00 89.31 690 PRO A O 1
ATOM 5676 N N . TYR A 1 691 ? -3.029 -5.621 8.118 1.00 88.94 691 TYR A N 1
ATOM 5677 C CA . TYR A 1 691 ? -2.200 -4.433 8.261 1.00 88.94 691 TYR A CA 1
ATOM 5678 C C . TYR A 1 691 ? -2.956 -3.231 8.840 1.00 88.94 691 TYR A C 1
ATOM 5680 O O . TYR A 1 691 ? -2.416 -2.483 9.655 1.00 88.94 691 TYR A O 1
ATOM 5688 N N . GLY A 1 692 ? -4.229 -3.058 8.465 1.00 91.12 692 GLY A N 1
ATOM 5689 C CA . GLY A 1 692 ? -5.089 -2.032 9.066 1.00 91.12 692 GLY A CA 1
ATOM 5690 C C . GLY A 1 692 ? -5.201 -2.183 10.589 1.00 91.12 692 GLY A C 1
ATOM 5691 O O . GLY A 1 692 ? -5.117 -1.196 11.318 1.00 91.12 692 GLY A O 1
ATOM 5692 N N . THR A 1 693 ? -5.301 -3.421 11.073 1.00 92.69 693 THR A N 1
ATOM 5693 C CA . THR A 1 693 ? -5.338 -3.757 12.501 1.00 92.69 693 THR A CA 1
ATOM 5694 C C . THR A 1 693 ? -4.003 -3.472 13.189 1.00 92.69 693 THR A C 1
ATOM 5696 O O . THR A 1 693 ? -3.982 -2.875 14.265 1.00 92.69 693 THR A O 1
ATOM 5699 N N . LEU A 1 694 ? -2.881 -3.824 12.555 1.00 91.62 694 LEU A N 1
ATOM 5700 C CA . LEU A 1 694 ? -1.547 -3.533 13.090 1.00 91.62 694 LEU A CA 1
ATOM 5701 C C . LEU A 1 694 ? -1.317 -2.029 13.273 1.00 91.62 694 LEU A C 1
ATOM 5703 O O . LEU A 1 694 ? -0.881 -1.595 14.341 1.00 91.62 694 LEU A O 1
ATOM 5707 N N . ILE A 1 695 ? -1.676 -1.220 12.272 1.00 93.69 695 ILE A N 1
ATOM 5708 C CA . ILE A 1 695 ? -1.568 0.242 12.357 1.00 93.69 695 ILE A CA 1
ATOM 5709 C C . ILE A 1 695 ? -2.446 0.812 13.478 1.00 93.69 695 ILE A C 1
ATOM 5711 O O . ILE A 1 695 ? -2.015 1.743 14.158 1.00 93.69 695 ILE A O 1
ATOM 5715 N N . LEU A 1 696 ? -3.636 0.249 13.729 1.00 93.25 696 LEU A N 1
ATOM 5716 C CA . LEU A 1 696 ? -4.484 0.676 14.850 1.00 93.25 696 LEU A CA 1
ATOM 5717 C C . LEU A 1 696 ? -3.823 0.443 16.206 1.00 93.25 696 LEU A C 1
ATOM 5719 O O . LEU A 1 696 ? -3.857 1.349 17.038 1.00 93.25 696 LEU A O 1
ATOM 5723 N N . VAL A 1 697 ? -3.201 -0.722 16.426 1.00 92.12 697 VAL A N 1
ATOM 5724 C CA . VAL A 1 697 ? -2.482 -1.014 17.680 1.00 92.12 697 VAL A CA 1
ATOM 5725 C C . VAL A 1 697 ? -1.366 0.006 17.902 1.00 92.12 697 VAL A C 1
ATOM 5727 O O . VAL A 1 697 ? -1.305 0.636 18.959 1.00 92.12 697 VAL A O 1
ATOM 5730 N N . HIS A 1 698 ? -0.535 0.241 16.886 1.00 91.44 698 HIS A N 1
ATOM 5731 C CA . HIS A 1 698 ? 0.574 1.194 16.966 1.00 91.44 698 HIS A CA 1
ATOM 5732 C C . HIS A 1 698 ? 0.096 2.618 17.227 1.00 91.44 698 HIS A C 1
ATOM 5734 O O . HIS A 1 698 ? 0.575 3.297 18.136 1.00 91.44 698 HIS A O 1
ATOM 5740 N N . MET A 1 699 ? -0.886 3.068 16.447 1.00 93.31 699 MET A N 1
ATOM 5741 C CA . MET A 1 699 ? -1.476 4.390 16.596 1.00 93.31 699 MET A CA 1
ATOM 5742 C C . MET A 1 699 ? -2.091 4.561 17.990 1.00 93.31 699 MET A C 1
ATOM 5744 O O . MET A 1 699 ? -1.943 5.625 18.596 1.00 93.31 699 MET A O 1
ATOM 5748 N N . ALA A 1 700 ? -2.750 3.533 18.529 1.00 91.50 700 ALA A N 1
ATOM 5749 C CA . ALA A 1 700 ? -3.333 3.582 19.861 1.00 91.50 700 ALA A CA 1
ATOM 5750 C C . ALA A 1 700 ? -2.264 3.679 20.956 1.00 91.50 700 ALA A C 1
ATOM 5752 O O . ALA A 1 700 ? -2.406 4.509 21.852 1.00 91.50 700 ALA A O 1
ATOM 5753 N N . LEU A 1 701 ? -1.174 2.911 20.867 1.00 91.75 701 LEU A N 1
ATOM 5754 C CA . LEU A 1 701 ? -0.058 2.998 21.814 1.00 91.75 701 LEU A CA 1
ATOM 5755 C C . LEU A 1 701 ? 0.616 4.375 21.767 1.00 91.75 701 LEU A C 1
ATOM 5757 O O . LEU A 1 701 ? 0.765 5.014 22.806 1.00 91.75 701 LEU A O 1
ATOM 5761 N N . ILE A 1 702 ? 0.917 4.897 20.574 1.00 92.81 702 ILE A N 1
ATOM 5762 C CA . ILE A 1 702 ? 1.447 6.262 20.397 1.00 92.81 702 ILE A CA 1
ATOM 5763 C C . ILE A 1 702 ? 0.490 7.298 21.005 1.00 92.81 702 ILE A C 1
ATOM 5765 O O . ILE A 1 702 ? 0.914 8.231 21.690 1.00 92.81 702 ILE A O 1
ATOM 5769 N N . THR A 1 703 ? -0.816 7.122 20.796 1.00 90.94 703 THR A N 1
ATOM 5770 C CA . THR A 1 703 ? -1.846 8.005 21.355 1.00 90.94 703 THR A CA 1
ATOM 5771 C C . THR A 1 703 ? -1.883 7.945 22.882 1.00 90.94 703 THR A C 1
ATOM 5773 O O . THR A 1 703 ? -2.020 8.985 23.526 1.00 90.94 703 THR A O 1
ATOM 5776 N N . LEU A 1 704 ? -1.742 6.757 23.475 1.00 89.50 704 LEU A N 1
ATOM 5777 C CA . LEU A 1 704 ? -1.677 6.579 24.926 1.00 89.50 704 LEU A CA 1
ATOM 5778 C C . LEU A 1 704 ? -0.447 7.260 25.523 1.00 89.50 704 LEU A C 1
ATOM 5780 O O . LEU A 1 704 ? -0.579 7.965 26.521 1.00 89.50 704 LEU A O 1
ATOM 5784 N N . ILE A 1 705 ? 0.711 7.138 24.870 1.00 90.38 705 ILE A N 1
ATOM 5785 C CA . ILE A 1 705 ? 1.933 7.815 25.310 1.00 90.38 705 ILE A CA 1
ATOM 5786 C C . ILE A 1 705 ? 1.749 9.331 25.226 1.00 90.38 705 ILE A C 1
ATOM 5788 O O . ILE A 1 705 ? 1.963 10.035 26.207 1.00 90.38 705 ILE A O 1
ATOM 5792 N N . ALA A 1 706 ? 1.258 9.849 24.098 1.00 89.25 706 ALA A N 1
ATOM 5793 C CA . ALA A 1 706 ? 1.030 11.283 23.911 1.00 89.25 706 ALA A CA 1
ATOM 5794 C C . ALA A 1 706 ? 0.029 11.887 24.921 1.00 89.25 706 ALA A C 1
ATOM 5796 O O . ALA A 1 706 ? 0.094 13.081 25.229 1.00 89.25 706 ALA A O 1
ATOM 5797 N N . ARG A 1 707 ? -0.899 11.083 25.456 1.00 86.31 707 ARG A N 1
ATOM 5798 C CA . ARG A 1 707 ? -1.901 11.514 26.447 1.00 86.31 707 ARG A CA 1
ATOM 5799 C C . ARG A 1 707 ? -1.340 11.780 27.838 1.00 86.31 707 ARG A C 1
ATOM 5801 O O . ARG A 1 707 ? -1.993 12.487 28.598 1.00 86.31 707 ARG A O 1
ATOM 5808 N N . THR A 1 708 ? -0.132 11.321 28.153 1.00 84.88 708 THR A N 1
ATOM 5809 C CA . THR A 1 708 ? 0.563 11.709 29.397 1.00 84.88 708 THR A CA 1
ATOM 5810 C C . THR A 1 708 ? 1.080 13.160 29.353 1.00 84.88 708 THR A C 1
ATOM 5812 O O . THR A 1 708 ? 1.706 13.653 30.290 1.00 84.88 708 THR A O 1
ATOM 5815 N N . GLY A 1 709 ? 0.812 13.884 28.260 1.00 83.94 709 GLY A N 1
ATOM 5816 C CA . GLY A 1 709 ? 1.091 15.305 28.129 1.00 83.94 709 GLY A CA 1
ATOM 5817 C C . GLY A 1 709 ? 2.520 15.578 27.674 1.00 83.94 709 GLY A C 1
ATOM 5818 O O . GLY A 1 709 ? 3.055 14.900 26.798 1.00 83.94 709 GLY A O 1
ATOM 5819 N N . ARG A 1 710 ? 3.146 16.626 28.227 1.00 85.38 710 ARG A N 1
ATOM 5820 C CA . ARG A 1 710 ? 4.477 17.089 27.783 1.00 85.38 710 ARG A CA 1
ATOM 5821 C C . ARG A 1 710 ? 5.547 16.003 27.905 1.00 85.38 710 ARG A C 1
ATOM 5823 O O . ARG A 1 710 ? 6.389 15.910 27.017 1.00 85.38 710 ARG A O 1
ATOM 5830 N N . PHE A 1 711 ? 5.481 15.195 28.963 1.00 85.69 711 PHE A N 1
ATOM 5831 C CA . PHE A 1 711 ? 6.422 14.102 29.189 1.00 85.69 711 PHE A CA 1
ATOM 5832 C C . PHE A 1 711 ? 6.303 13.028 28.101 1.00 85.69 711 PHE A C 1
ATOM 5834 O O . PHE A 1 711 ? 7.298 12.695 27.467 1.00 85.69 711 PHE A O 1
ATOM 5841 N N . GLY A 1 712 ? 5.084 12.590 27.778 1.00 87.31 712 GLY A N 1
ATOM 5842 C CA . GLY A 1 712 ? 4.836 11.660 26.675 1.00 87.31 712 GLY A CA 1
ATOM 5843 C C . GLY A 1 712 ? 5.349 12.154 25.328 1.00 87.31 712 GLY A C 1
ATOM 5844 O O . GLY A 1 712 ? 5.951 11.394 24.577 1.00 87.31 712 GLY A O 1
ATOM 5845 N N . TYR A 1 713 ? 5.195 13.447 25.025 1.00 89.62 713 TYR A N 1
ATOM 5846 C CA . TYR A 1 713 ? 5.794 14.014 23.813 1.00 89.62 713 TYR A CA 1
ATOM 5847 C C . TYR A 1 713 ? 7.327 14.011 23.840 1.00 89.62 713 TYR A C 1
ATOM 5849 O O . TYR A 1 713 ? 7.925 13.799 22.792 1.00 89.62 713 TYR A O 1
ATOM 5857 N N . ALA A 1 714 ? 7.966 14.234 24.993 1.00 90.50 714 ALA A N 1
ATOM 5858 C CA . ALA A 1 714 ? 9.423 14.142 25.116 1.00 90.50 714 ALA A CA 1
ATOM 5859 C C . ALA A 1 714 ? 9.908 12.702 24.891 1.00 90.50 714 ALA A C 1
ATOM 5861 O O . ALA A 1 714 ? 10.847 12.474 24.132 1.00 90.50 714 ALA A O 1
ATOM 5862 N N . VAL A 1 715 ? 9.196 11.733 25.469 1.00 90.50 715 VAL A N 1
ATOM 5863 C CA . VAL A 1 715 ? 9.421 10.301 25.254 1.00 90.50 715 VAL A CA 1
ATOM 5864 C C . VAL A 1 715 ? 9.264 9.926 23.775 1.00 90.50 715 VAL A C 1
ATOM 5866 O O . VAL A 1 715 ? 10.110 9.234 23.217 1.00 90.50 715 VAL A O 1
ATOM 5869 N N . MET A 1 716 ? 8.229 10.432 23.101 1.00 92.69 716 MET A N 1
ATOM 5870 C CA . MET A 1 716 ? 8.046 10.219 21.662 1.00 92.69 716 MET A CA 1
ATOM 5871 C C . MET A 1 716 ? 9.144 10.869 20.821 1.00 92.69 716 MET A C 1
ATOM 5873 O O . MET A 1 716 ? 9.534 10.297 19.809 1.00 92.69 716 MET A O 1
ATOM 5877 N N . THR A 1 717 ? 9.683 12.022 21.228 1.00 93.62 717 THR A N 1
ATOM 5878 C CA . THR A 1 717 ? 10.852 12.615 20.562 1.00 93.62 717 THR A CA 1
ATOM 5879 C C . THR A 1 717 ? 12.073 11.712 20.704 1.00 93.62 717 THR A C 1
ATOM 5881 O O . THR A 1 717 ? 12.756 11.475 19.713 1.00 93.62 717 THR A O 1
ATOM 5884 N N . LEU A 1 718 ? 12.320 1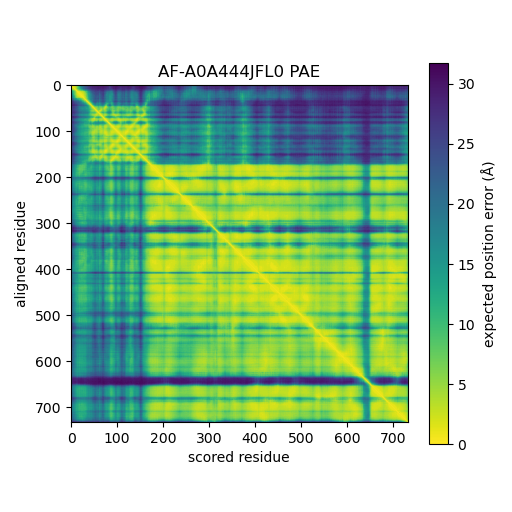1.159 21.896 1.00 91.00 718 LEU A N 1
ATOM 5885 C CA . LEU A 1 718 ? 13.412 10.209 22.118 1.00 91.00 718 LEU A CA 1
ATOM 5886 C C . LEU A 1 718 ? 13.244 8.952 21.254 1.00 91.00 718 LEU A C 1
ATOM 5888 O O . LEU A 1 718 ? 14.187 8.541 20.582 1.00 91.00 718 LEU A O 1
ATOM 5892 N N . TYR A 1 719 ? 12.033 8.392 21.198 1.00 90.25 719 TYR A N 1
ATOM 5893 C CA . TYR A 1 719 ? 11.729 7.260 20.322 1.00 90.25 719 TYR A CA 1
ATOM 5894 C C . TYR A 1 719 ? 11.922 7.606 18.836 1.00 90.25 719 TYR A C 1
ATOM 5896 O O . TYR A 1 719 ? 12.459 6.802 18.075 1.00 90.25 719 TYR A O 1
ATOM 5904 N N . MET A 1 720 ? 11.554 8.819 18.412 1.00 91.06 720 MET A N 1
ATOM 5905 C CA . MET A 1 720 ? 11.784 9.297 17.046 1.00 91.06 720 MET A CA 1
ATOM 5906 C C . MET A 1 720 ? 13.277 9.396 16.712 1.00 91.06 720 MET A C 1
ATOM 5908 O O . MET A 1 720 ? 13.691 8.998 15.626 1.00 91.06 720 MET A O 1
ATOM 5912 N N . VAL A 1 721 ? 14.091 9.912 17.637 1.00 89.81 721 VAL A N 1
ATOM 5913 C CA . VAL A 1 721 ? 15.551 9.985 17.477 1.00 89.81 721 VAL A CA 1
ATOM 5914 C C . VAL A 1 721 ? 16.140 8.580 17.394 1.00 89.81 721 VAL A C 1
ATOM 5916 O O . VAL A 1 721 ? 16.900 8.305 16.472 1.00 89.81 721 VAL A O 1
ATOM 5919 N N . PHE A 1 722 ? 15.732 7.679 18.291 1.00 85.94 722 PHE A N 1
ATOM 5920 C CA . PHE A 1 722 ? 16.156 6.278 18.295 1.00 85.94 722 PHE A CA 1
ATOM 5921 C C . PHE A 1 722 ? 15.835 5.572 16.970 1.00 85.94 722 PHE A C 1
ATOM 5923 O O . PHE A 1 722 ? 16.718 4.990 16.342 1.00 85.94 722 PHE A O 1
ATOM 5930 N N . THR A 1 723 ? 14.586 5.666 16.505 1.00 86.50 723 THR A N 1
ATOM 5931 C CA . THR A 1 723 ? 14.145 5.040 15.247 1.00 86.50 723 THR A CA 1
ATOM 5932 C C . THR A 1 723 ? 14.835 5.647 14.030 1.00 86.50 723 THR A C 1
ATOM 5934 O O . THR A 1 723 ? 15.270 4.903 13.154 1.00 86.50 723 THR A O 1
ATOM 5937 N N . SER A 1 724 ? 15.011 6.972 13.996 1.00 85.25 724 SER A N 1
ATOM 5938 C CA . SER A 1 724 ? 15.741 7.653 12.919 1.00 85.25 724 SER A CA 1
ATOM 5939 C C . SER A 1 724 ? 17.203 7.220 12.885 1.00 85.25 724 SER A C 1
ATOM 5941 O O . SER A 1 724 ? 17.694 6.809 11.839 1.00 85.25 724 SER A O 1
ATOM 5943 N N . TYR A 1 725 ? 17.893 7.261 14.029 1.00 83.62 725 TYR A N 1
ATOM 5944 C CA . TYR A 1 725 ? 19.291 6.853 14.127 1.00 83.62 725 TYR A CA 1
ATOM 5945 C C . TYR A 1 725 ? 19.475 5.421 13.633 1.00 83.62 725 TYR A C 1
ATOM 5947 O O . TYR A 1 725 ? 20.309 5.179 12.771 1.00 83.62 725 TYR A O 1
ATOM 5955 N N . ARG A 1 726 ? 18.626 4.498 14.091 1.00 79.62 726 ARG A N 1
ATOM 5956 C CA . ARG A 1 726 ? 18.625 3.095 13.665 1.00 79.62 726 ARG A CA 1
ATOM 5957 C C . ARG A 1 726 ? 18.422 2.918 12.155 1.00 79.62 726 ARG A C 1
ATOM 5959 O O . ARG A 1 726 ? 19.092 2.088 11.553 1.00 79.62 726 ARG A O 1
ATOM 5966 N N . LEU A 1 727 ? 17.512 3.677 11.537 1.00 72.69 727 LEU A N 1
ATOM 5967 C CA . LEU A 1 727 ? 17.255 3.592 10.092 1.00 72.69 727 LEU A CA 1
ATOM 5968 C C . LEU A 1 727 ? 18.431 4.104 9.245 1.00 72.69 727 LEU A C 1
ATOM 5970 O O . LEU A 1 727 ? 18.626 3.614 8.136 1.00 72.69 727 LEU A O 1
ATOM 5974 N N . PHE A 1 728 ? 19.198 5.079 9.746 1.00 72.31 728 PHE A N 1
ATOM 5975 C CA . PHE A 1 728 ? 20.293 5.716 9.002 1.00 72.31 728 PHE A CA 1
ATOM 5976 C C . PHE A 1 728 ? 21.701 5.247 9.410 1.00 72.31 728 PHE A C 1
ATOM 5978 O O . PHE A 1 728 ? 22.661 5.569 8.714 1.00 72.31 728 PHE A O 1
ATOM 5985 N N . SER A 1 729 ? 21.848 4.492 10.503 1.00 67.88 729 SER A N 1
ATOM 5986 C CA . SER A 1 729 ? 23.134 3.953 10.974 1.00 67.88 729 SER A CA 1
ATOM 5987 C C . SER A 1 729 ? 23.531 2.628 10.312 1.00 67.88 729 SER A C 1
ATOM 5989 O O . SER A 1 729 ? 24.697 2.234 10.369 1.00 67.88 729 SER A O 1
ATOM 5991 N N . ILE A 1 730 ? 22.593 1.945 9.648 1.00 64.50 730 ILE A N 1
ATOM 5992 C CA . ILE A 1 730 ? 22.866 0.750 8.843 1.00 64.50 730 ILE A CA 1
ATOM 5993 C C . ILE A 1 730 ? 23.395 1.223 7.474 1.00 64.50 730 ILE A C 1
ATOM 5995 O O . ILE A 1 730 ? 22.677 1.940 6.778 1.00 64.50 730 ILE A O 1
ATOM 5999 N N . PRO A 1 731 ? 24.635 0.879 7.070 1.00 52.09 731 PRO A N 1
ATOM 6000 C CA . PRO A 1 731 ? 25.231 1.436 5.858 1.00 52.09 731 PRO A CA 1
ATOM 6001 C C . PRO A 1 731 ? 24.429 1.071 4.602 1.00 52.09 731 PRO A C 1
ATOM 6003 O O . PRO A 1 731 ? 24.107 -0.100 4.379 1.00 52.09 731 PRO A O 1
ATOM 6006 N N . PHE A 1 732 ? 24.119 2.102 3.806 1.00 47.75 732 PHE A N 1
ATOM 6007 C CA . PHE A 1 732 ? 23.314 2.026 2.585 1.00 47.75 732 PHE A CA 1
ATOM 6008 C C . PHE A 1 732 ? 24.019 1.414 1.399 1.00 47.75 732 PHE A C 1
ATOM 6010 O O . PHE A 1 732 ? 25.256 1.537 1.250 1.00 47.75 732 PHE A O 1
#

Organism: NCBI:txid1859130